Protein AF-A0A0F9FTP3-F1 (afdb_monomer)

Foldseek 3Di:
DDDPPPPDPDDDDDDADPVNLVVLWQEAQPDCFAADPPPRHGDDSHPQHCLTLNDCAAQADRVRPTHDPVQAQDQDPPRRHHRHHNVSSVRGDHHHDDPDDADDCCQLVPVVRVVCVLLVHDSVRVVCCRVVNDDDDLDDDVVVVVVVVVVVVVVLVVVLVVVVVVLVVVLVVLVVVLVVVLVVLVVVLVVVVVVLVVVLVVVLVVLVVLLVVLVVVCVVDQDFFACDFSASDPVGTQDDGRDHRDPCSNVVSVVVNVVVNVVSVVVSVVVNVVSVVVSVVVSVVSVVVSVVVVVVSVVVSVVVVCVSVVVVVVVVCVVVPPCCVVSVVSSVVVVVVVCVVCVVVVVVVVVVVVVVVVVVVVVVVVVVVVVVVVVVVVVVVVVVVVVVVVVPD

pLDDT: mean 74.35, std 19.45, range [32.56, 97.81]

Structure (mmCIF, N/CA/C/O backbone):
data_AF-A0A0F9FTP3-F1
#
_entry.id   AF-A0A0F9FTP3-F1
#
loop_
_atom_site.group_PDB
_atom_site.id
_atom_site.type_symbol
_atom_site.label_atom_id
_atom_site.label_alt_id
_atom_site.label_comp_id
_atom_site.label_asym_id
_atom_site.label_entity_id
_atom_site.label_seq_id
_atom_site.pdbx_PDB_ins_code
_atom_site.Cartn_x
_atom_site.Cartn_y
_atom_site.Cartn_z
_atom_site.occupancy
_atom_site.B_iso_or_equiv
_atom_site.auth_seq_id
_atom_site.auth_comp_id
_atom_site.auth_asym_id
_atom_site.auth_atom_id
_atom_site.pdbx_PDB_model_num
ATOM 1 N N . MET A 1 1 ? 29.660 21.080 -50.682 1.00 41.81 1 MET A N 1
ATOM 2 C CA . MET A 1 1 ? 28.318 20.700 -50.195 1.00 41.81 1 MET A CA 1
ATOM 3 C C . MET A 1 1 ? 27.854 21.848 -49.333 1.00 41.81 1 MET A C 1
ATOM 5 O O . MET A 1 1 ? 28.519 22.136 -48.346 1.00 41.81 1 MET A O 1
ATOM 9 N N . ALA A 1 2 ? 26.862 22.581 -49.828 1.00 46.34 2 ALA A N 1
ATOM 10 C CA . ALA A 1 2 ? 26.342 23.793 -49.216 1.00 46.34 2 ALA A CA 1
ATOM 11 C C . ALA A 1 2 ? 25.858 23.517 -47.785 1.00 46.34 2 ALA A C 1
ATOM 13 O O . ALA A 1 2 ? 25.337 22.437 -47.512 1.00 46.34 2 ALA A O 1
ATOM 14 N N . LEU A 1 3 ? 26.079 24.485 -46.894 1.00 54.44 3 LEU A N 1
ATOM 15 C CA . LEU A 1 3 ? 25.440 24.534 -45.584 1.00 54.44 3 LEU A CA 1
ATOM 16 C C . LEU A 1 3 ? 23.924 24.514 -45.794 1.00 54.44 3 LEU A C 1
ATOM 18 O O . LEU A 1 3 ? 23.404 25.332 -46.551 1.00 54.44 3 LEU A O 1
ATOM 22 N N . GLU A 1 4 ? 23.242 23.569 -45.152 1.00 62.62 4 GLU A N 1
ATOM 23 C CA . GLU A 1 4 ? 21.785 23.562 -45.067 1.00 62.62 4 GLU A CA 1
ATOM 24 C C . GLU A 1 4 ? 21.340 24.877 -44.418 1.00 62.62 4 GLU A C 1
ATOM 26 O O . GLU A 1 4 ? 21.648 25.158 -43.258 1.00 62.62 4 GLU A O 1
ATOM 31 N N . VAL A 1 5 ? 20.664 25.719 -45.200 1.00 59.66 5 VAL A N 1
ATOM 32 C CA . VAL A 1 5 ? 19.910 26.854 -44.675 1.00 59.66 5 VAL A CA 1
ATOM 33 C C . VAL A 1 5 ? 18.735 26.245 -43.916 1.00 59.66 5 VAL A C 1
ATOM 35 O O . VAL A 1 5 ? 17.861 25.608 -44.498 1.00 59.66 5 VAL A O 1
ATOM 38 N N . ASN A 1 6 ? 18.801 26.348 -42.594 1.00 66.31 6 ASN A N 1
ATOM 39 C CA . ASN A 1 6 ? 17.838 25.806 -41.644 1.00 66.31 6 ASN A CA 1
ATOM 40 C C . ASN A 1 6 ? 16.490 26.549 -41.725 1.00 66.31 6 ASN A C 1
ATOM 42 O O . ASN A 1 6 ? 16.192 27.374 -40.864 1.00 66.31 6 ASN A O 1
ATOM 46 N N . ASP A 1 7 ? 15.654 26.228 -42.712 1.00 78.69 7 ASP A N 1
ATOM 47 C CA . ASP A 1 7 ? 14.245 26.648 -42.735 1.00 78.69 7 ASP A CA 1
ATOM 48 C C . ASP A 1 7 ? 13.394 25.691 -41.879 1.00 78.6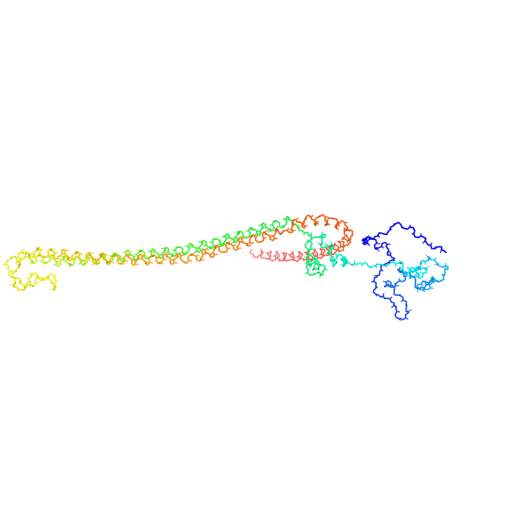9 7 ASP A C 1
ATOM 50 O O . ASP A 1 7 ? 12.581 24.913 -42.381 1.00 78.69 7 ASP A O 1
ATOM 54 N N . PHE A 1 8 ? 13.598 25.697 -40.556 1.00 83.81 8 PHE A N 1
ATOM 55 C CA . PHE A 1 8 ? 12.682 25.031 -39.624 1.00 83.81 8 PHE A CA 1
ATOM 56 C C . PHE A 1 8 ? 11.737 26.053 -38.981 1.00 83.81 8 PHE A C 1
ATOM 58 O O . PHE A 1 8 ? 12.171 27.059 -38.429 1.00 83.81 8 PHE A O 1
ATOM 65 N N . ASN A 1 9 ? 10.430 25.772 -39.004 1.00 90.38 9 ASN A N 1
ATOM 66 C CA . ASN A 1 9 ? 9.421 26.673 -38.430 1.00 90.38 9 ASN A CA 1
ATOM 67 C C . ASN A 1 9 ? 9.337 26.583 -36.897 1.00 90.38 9 ASN A C 1
ATOM 69 O O . ASN A 1 9 ? 8.986 27.559 -36.240 1.00 90.38 9 ASN A O 1
ATOM 73 N N . ALA A 1 10 ? 9.609 25.410 -36.315 1.00 92.56 10 ALA A N 1
ATOM 74 C CA . ALA A 1 10 ? 9.535 25.185 -34.873 1.00 92.56 10 ALA A CA 1
ATOM 75 C C . ALA A 1 10 ? 10.318 23.935 -34.445 1.00 92.56 10 ALA A C 1
ATOM 77 O O . ALA A 1 10 ? 10.483 22.992 -35.220 1.00 92.56 10 ALA A O 1
ATOM 78 N N . LEU A 1 11 ? 10.728 23.906 -33.175 1.00 92.44 11 LEU A N 1
ATOM 79 C CA . LEU A 1 11 ? 11.309 22.740 -32.512 1.00 92.44 11 LEU A CA 1
ATOM 80 C C . LEU A 1 11 ? 10.316 22.200 -31.476 1.00 92.44 11 LEU A C 1
ATOM 82 O O . LEU A 1 11 ? 9.831 22.948 -30.628 1.00 92.44 11 LEU A O 1
ATOM 86 N N . ARG A 1 12 ? 10.025 20.896 -31.523 1.00 94.81 12 ARG A N 1
ATOM 87 C CA . ARG A 1 12 ? 9.123 20.223 -30.577 1.00 94.81 12 ARG A CA 1
ATOM 88 C C . ARG A 1 12 ? 9.904 19.283 -29.669 1.00 94.81 12 ARG A C 1
ATOM 90 O O . ARG A 1 12 ? 10.691 18.476 -30.151 1.00 94.81 12 ARG A O 1
ATOM 97 N N . ILE A 1 13 ? 9.610 19.338 -28.373 1.00 95.62 13 ILE A N 1
ATOM 98 C CA . ILE A 1 13 ? 10.120 18.400 -27.368 1.00 95.62 13 ILE A CA 1
ATOM 99 C C . ILE A 1 13 ? 8.930 17.615 -26.814 1.00 95.62 13 ILE A C 1
ATOM 101 O O . ILE A 1 13 ? 7.909 18.201 -26.457 1.00 95.62 13 ILE A O 1
ATOM 105 N N . SER A 1 14 ? 9.051 16.292 -26.761 1.00 95.19 14 SER A N 1
ATOM 106 C CA . SER A 1 14 ? 8.025 15.392 -26.228 1.00 95.19 14 SER A CA 1
ATOM 107 C C . SER A 1 14 ? 8.665 14.220 -25.491 1.00 95.19 14 SER A C 1
ATOM 109 O O . SER A 1 14 ? 9.860 13.958 -25.634 1.00 95.19 14 SER A O 1
ATOM 111 N N . THR A 1 15 ? 7.869 13.494 -24.709 1.00 94.81 15 THR A N 1
ATOM 112 C CA . THR A 1 15 ? 8.287 12.207 -24.148 1.00 94.81 15 THR A CA 1
ATOM 113 C C . THR A 1 15 ? 8.509 11.193 -25.269 1.00 94.81 15 THR A C 1
ATOM 115 O O . THR A 1 15 ? 7.788 11.190 -26.268 1.00 94.81 15 THR A O 1
ATOM 118 N N . ALA A 1 16 ? 9.529 10.350 -25.113 1.00 95.88 16 ALA A N 1
ATOM 119 C CA . ALA A 1 16 ? 9.808 9.255 -26.031 1.00 95.88 16 ALA A CA 1
ATOM 120 C C . ALA A 1 16 ? 9.144 7.976 -25.512 1.00 95.88 16 ALA A C 1
ATOM 122 O O . ALA A 1 16 ? 9.364 7.582 -24.365 1.00 95.88 16 ALA A O 1
ATOM 123 N N . SER A 1 17 ? 8.339 7.329 -26.351 1.00 96.00 17 SER A N 1
ATOM 124 C CA . SER A 1 17 ? 7.830 5.984 -26.067 1.00 96.00 17 SER A CA 1
ATOM 125 C C . SER A 1 17 ? 8.950 4.936 -26.190 1.00 96.00 17 SER A C 1
ATOM 127 O O . SER A 1 17 ? 9.915 5.156 -26.930 1.00 96.00 17 SER A O 1
ATOM 129 N N . PRO A 1 18 ? 8.835 3.771 -25.523 1.00 95.75 18 PRO A N 1
ATOM 130 C CA . PRO A 1 18 ? 9.806 2.685 -25.683 1.00 95.75 18 PRO A CA 1
ATOM 131 C C . PRO A 1 18 ? 9.997 2.263 -27.150 1.00 95.75 18 PRO A C 1
ATOM 133 O O . PRO A 1 18 ? 11.116 2.009 -27.588 1.00 95.75 18 PRO A O 1
ATOM 136 N N . GLU A 1 19 ? 8.921 2.264 -27.941 1.00 95.62 19 GLU A N 1
ATOM 137 C CA . GLU A 1 19 ? 8.960 1.956 -29.375 1.00 95.62 19 GLU A CA 1
ATOM 138 C C . GLU A 1 19 ? 9.757 2.994 -30.175 1.00 95.62 19 GLU A C 1
ATOM 140 O O . GLU A 1 19 ? 10.565 2.631 -31.031 1.00 95.62 19 GLU A O 1
ATOM 145 N N . GLN A 1 20 ? 9.602 4.285 -29.858 1.00 95.56 20 GLN A N 1
ATOM 146 C CA . GLN A 1 20 ? 10.401 5.347 -30.473 1.00 95.56 20 GLN A CA 1
ATOM 147 C C . GLN A 1 20 ? 11.889 5.206 -30.143 1.00 95.56 20 GLN A C 1
ATOM 149 O O . GLN A 1 20 ? 12.714 5.332 -31.047 1.00 95.56 20 GLN A O 1
ATOM 154 N N . VAL A 1 21 ? 12.240 4.881 -28.894 1.00 96.56 21 VAL A N 1
ATOM 155 C CA . VAL A 1 21 ? 13.642 4.642 -28.501 1.00 96.56 21 VAL A CA 1
ATOM 156 C C . VAL A 1 21 ? 14.245 3.491 -29.311 1.00 96.56 21 VAL A C 1
ATOM 158 O O . VAL A 1 21 ? 15.369 3.609 -29.802 1.00 96.56 21 VAL A O 1
ATOM 161 N N . ARG A 1 22 ? 13.489 2.407 -29.529 1.00 95.50 22 ARG A N 1
ATOM 162 C CA . ARG A 1 22 ? 13.926 1.299 -30.394 1.00 95.50 22 ARG A CA 1
ATOM 163 C C . ARG A 1 22 ? 14.072 1.725 -31.857 1.00 95.50 22 ARG A C 1
ATOM 165 O O . ARG A 1 22 ? 15.040 1.326 -32.492 1.00 95.50 22 ARG A O 1
ATOM 172 N N . SER A 1 23 ? 13.176 2.572 -32.374 1.00 96.94 23 SER A N 1
ATOM 173 C CA . SER A 1 23 ? 13.231 3.072 -33.762 1.00 96.94 23 SER A CA 1
ATOM 174 C C . SER A 1 23 ? 14.486 3.896 -34.066 1.00 96.94 23 SER A C 1
ATOM 176 O O . SER A 1 23 ? 14.979 3.903 -35.191 1.00 96.94 23 SER A O 1
ATOM 178 N N . TRP A 1 24 ? 15.026 4.575 -33.055 1.00 96.06 24 TRP A N 1
ATOM 179 C CA . TRP A 1 24 ? 16.254 5.358 -33.163 1.00 96.06 24 TRP A CA 1
ATOM 180 C C . TRP A 1 24 ? 17.515 4.507 -33.051 1.00 96.06 24 TRP A C 1
ATOM 182 O O . TRP A 1 24 ? 18.611 4.957 -33.400 1.00 96.06 24 TRP A O 1
ATOM 192 N N . SER A 1 25 ? 17.373 3.301 -32.509 1.00 97.00 25 SER A N 1
ATOM 193 C CA . SER A 1 25 ? 18.498 2.467 -32.159 1.00 97.00 25 SER A CA 1
ATOM 194 C C . SER A 1 25 ? 19.007 1.647 -33.336 1.00 97.00 25 SER A C 1
ATOM 196 O O . SER A 1 25 ? 18.247 1.053 -34.093 1.00 97.00 25 SER A O 1
ATOM 198 N N . TYR A 1 26 ? 20.328 1.548 -33.429 1.00 96.19 26 TYR A N 1
ATOM 199 C CA . TYR A 1 26 ? 21.024 0.696 -34.392 1.00 96.19 26 TYR A CA 1
ATOM 200 C C . TYR A 1 26 ? 21.387 -0.681 -33.813 1.00 96.19 26 TYR A C 1
ATOM 202 O O . TYR A 1 26 ? 21.967 -1.519 -34.505 1.00 96.19 26 TYR A O 1
ATOM 210 N N . GLY A 1 27 ? 21.070 -0.927 -32.539 1.00 96.00 27 GLY A N 1
ATOM 211 C CA . GLY A 1 27 ? 21.334 -2.195 -31.870 1.00 96.00 27 GLY A CA 1
ATOM 212 C C . GLY A 1 27 ? 21.312 -2.094 -30.348 1.00 96.00 27 GLY A C 1
ATOM 213 O O . GLY A 1 27 ? 21.440 -1.012 -29.768 1.00 96.00 27 GLY A O 1
ATOM 214 N N . GLU A 1 28 ? 21.143 -3.250 -29.718 1.00 97.12 28 GLU A N 1
ATOM 215 C CA . GLU A 1 28 ? 21.128 -3.405 -28.267 1.00 97.12 28 GLU A CA 1
ATOM 216 C C . GLU A 1 28 ? 22.551 -3.573 -27.717 1.00 97.12 28 GLU A C 1
ATOM 218 O O . GLU A 1 28 ? 23.338 -4.374 -28.231 1.00 97.12 28 GLU A O 1
ATOM 223 N N . VAL A 1 29 ? 22.874 -2.839 -26.651 1.00 97.81 29 VAL A N 1
ATOM 224 C CA . VAL A 1 29 ? 24.106 -3.030 -25.879 1.00 97.81 29 VAL A CA 1
ATOM 225 C C . VAL A 1 29 ? 23.829 -4.034 -24.765 1.00 97.81 29 VAL A C 1
ATOM 227 O O . VAL A 1 29 ? 23.207 -3.705 -23.760 1.00 97.81 29 VAL A O 1
ATOM 230 N N . THR A 1 30 ? 24.303 -5.263 -24.945 1.00 96.38 30 THR A N 1
ATOM 231 C CA . THR A 1 30 ? 24.066 -6.373 -24.002 1.00 96.38 30 THR A CA 1
ATOM 232 C C . THR A 1 30 ? 25.197 -6.543 -22.994 1.00 96.38 30 THR A C 1
ATOM 234 O O . THR A 1 30 ? 25.028 -7.164 -21.946 1.00 96.38 30 THR A O 1
ATOM 237 N N . LYS A 1 31 ? 26.370 -6.006 -23.324 1.00 96.25 31 LYS A N 1
ATOM 238 C CA . LYS A 1 31 ? 27.635 -6.294 -22.665 1.00 96.25 31 LYS A CA 1
ATOM 239 C C . LYS A 1 31 ? 28.211 -5.031 -22.011 1.00 96.25 31 LYS A C 1
ATOM 241 O O . LYS A 1 31 ? 28.246 -3.984 -22.660 1.00 96.25 31 LYS A O 1
ATOM 246 N N . PRO A 1 32 ? 28.655 -5.077 -20.740 1.00 96.69 32 PRO A N 1
ATOM 247 C CA . PRO A 1 32 ? 29.238 -3.913 -20.066 1.00 96.69 32 PRO A CA 1
ATOM 248 C C . PRO A 1 32 ? 30.662 -3.585 -20.542 1.00 96.69 32 PRO A C 1
ATOM 250 O O . PRO A 1 32 ? 31.235 -2.571 -20.143 1.00 96.69 32 PRO A O 1
ATOM 253 N N . GLU A 1 33 ? 31.265 -4.446 -21.360 1.00 95.94 33 GLU A N 1
ATOM 254 C CA . GLU A 1 33 ? 32.622 -4.286 -21.852 1.00 95.94 33 GLU A CA 1
ATOM 255 C C . GLU A 1 33 ? 32.764 -3.037 -22.736 1.00 95.94 33 GLU A C 1
ATOM 257 O O . GLU A 1 33 ? 31.881 -2.660 -23.512 1.00 95.94 33 GLU A O 1
ATOM 262 N N . THR A 1 34 ? 33.918 -2.382 -22.623 1.00 96.06 34 THR A N 1
ATOM 263 C CA . THR A 1 34 ? 34.226 -1.145 -23.346 1.00 96.06 34 THR A CA 1
ATOM 264 C C . THR A 1 34 ? 35.193 -1.419 -24.496 1.00 96.06 34 THR A C 1
ATOM 266 O O . THR A 1 34 ? 34.783 -1.665 -25.632 1.00 96.06 34 THR A O 1
ATOM 269 N N . ILE A 1 35 ? 36.489 -1.381 -24.205 1.00 96.19 35 ILE A N 1
ATOM 270 C CA . ILE A 1 35 ? 37.579 -1.607 -25.146 1.00 96.19 35 ILE A CA 1
ATOM 271 C C . ILE A 1 35 ? 38.519 -2.664 -24.583 1.00 96.19 35 ILE A C 1
ATOM 273 O O . ILE A 1 35 ? 38.758 -2.744 -23.378 1.00 96.19 35 ILE A O 1
ATOM 277 N N . ASN A 1 36 ? 39.090 -3.465 -25.469 1.00 95.69 36 ASN A N 1
ATOM 278 C CA . ASN A 1 36 ? 40.092 -4.436 -25.087 1.00 95.69 36 ASN A CA 1
ATOM 279 C C . ASN A 1 36 ? 41.413 -3.731 -24.751 1.00 95.69 36 ASN A C 1
ATOM 281 O O . ASN A 1 36 ? 41.961 -3.008 -25.584 1.00 95.69 36 ASN A O 1
ATOM 285 N N . TYR A 1 37 ? 41.975 -3.990 -23.573 1.00 95.25 37 TYR A N 1
ATOM 286 C CA . TYR A 1 37 ? 43.206 -3.333 -23.126 1.00 95.25 37 TYR A CA 1
ATOM 287 C C . TYR A 1 37 ? 44.448 -3.672 -23.971 1.00 95.25 37 TYR A C 1
ATOM 289 O O . TYR A 1 37 ? 45.367 -2.863 -24.044 1.00 95.25 37 TYR A O 1
ATOM 297 N N . ARG A 1 38 ? 44.496 -4.847 -24.621 1.00 95.50 38 ARG A N 1
ATOM 298 C CA . ARG A 1 38 ? 45.639 -5.252 -25.461 1.00 95.50 38 ARG A CA 1
ATOM 299 C C . ARG A 1 38 ? 45.532 -4.700 -26.873 1.00 95.50 38 ARG A C 1
ATOM 301 O O . ARG A 1 38 ? 46.509 -4.215 -27.425 1.00 95.50 38 ARG A O 1
ATOM 308 N N . THR A 1 39 ? 44.355 -4.834 -27.482 1.00 92.31 39 THR A N 1
ATOM 309 C CA . THR A 1 39 ? 44.168 -4.495 -28.903 1.00 92.31 39 THR A CA 1
ATOM 310 C C . THR A 1 39 ? 43.687 -3.065 -29.122 1.00 92.31 39 THR A C 1
ATOM 312 O O . THR A 1 39 ? 43.694 -2.601 -30.261 1.00 92.31 39 THR A O 1
ATOM 315 N N . LEU A 1 40 ? 43.248 -2.381 -28.057 1.00 93.88 40 LEU A N 1
ATOM 316 C CA . LEU A 1 40 ? 42.594 -1.069 -28.086 1.00 93.88 40 LEU A CA 1
ATOM 317 C C . LEU A 1 40 ? 41.359 -1.027 -29.002 1.00 93.88 40 LEU A C 1
ATOM 319 O O . LEU A 1 40 ? 40.893 0.045 -29.387 1.00 93.88 40 LEU A O 1
ATOM 323 N N . LYS A 1 41 ? 40.822 -2.197 -29.368 1.00 94.00 41 LYS A N 1
ATOM 324 C CA . LYS A 1 41 ? 39.617 -2.316 -30.182 1.00 94.00 41 LYS A CA 1
ATOM 325 C C . LYS A 1 41 ? 38.377 -2.405 -29.290 1.00 94.00 41 LYS A C 1
ATOM 327 O O . LYS A 1 41 ? 38.446 -3.049 -28.241 1.00 94.00 41 LYS A O 1
ATOM 332 N N . PRO A 1 42 ? 37.240 -1.821 -29.709 1.00 96.00 42 PRO A N 1
ATOM 333 C CA . PRO A 1 42 ? 35.970 -2.002 -29.018 1.00 96.00 42 PRO A CA 1
ATOM 334 C C . PRO A 1 42 ? 35.573 -3.473 -28.927 1.00 96.00 42 PRO A C 1
ATOM 336 O O . PRO A 1 42 ? 35.751 -4.231 -29.884 1.00 96.00 42 PRO A O 1
ATOM 339 N N . GLU A 1 43 ? 35.011 -3.866 -27.791 1.00 94.94 43 GLU A N 1
ATOM 340 C CA . GLU A 1 43 ? 34.437 -5.200 -27.642 1.00 94.94 43 GLU A CA 1
ATOM 341 C C . GLU A 1 43 ? 33.095 -5.303 -28.386 1.00 94.94 43 GLU A C 1
ATOM 343 O O . GLU A 1 43 ? 32.366 -4.320 -28.578 1.00 94.94 43 GLU A O 1
ATOM 348 N N . LYS A 1 44 ? 32.780 -6.508 -28.874 1.00 93.31 44 LYS A N 1
ATOM 349 C CA . LYS A 1 44 ? 31.534 -6.757 -29.611 1.00 93.31 44 LYS A CA 1
ATOM 350 C C . LYS A 1 44 ? 30.344 -6.733 -28.648 1.00 93.31 44 LYS A C 1
ATOM 352 O O . LYS A 1 44 ? 30.426 -7.311 -27.571 1.00 93.31 44 LYS A O 1
ATOM 357 N N . ASP A 1 45 ? 29.253 -6.093 -29.069 1.00 94.50 45 ASP A N 1
ATOM 358 C CA . ASP A 1 45 ? 28.001 -5.901 -28.318 1.00 94.50 45 ASP A CA 1
ATOM 359 C C . ASP A 1 45 ? 28.153 -5.065 -27.023 1.00 94.50 45 ASP A C 1
ATOM 361 O O . ASP A 1 45 ? 27.204 -4.930 -26.252 1.00 94.50 45 ASP A O 1
ATOM 365 N N . GLY A 1 46 ? 29.336 -4.470 -26.817 1.00 95.62 46 GLY A N 1
ATOM 366 C CA . GLY A 1 46 ? 29.647 -3.563 -25.714 1.00 95.62 46 GLY A CA 1
ATOM 367 C C . GLY A 1 46 ? 29.327 -2.091 -25.994 1.00 95.62 46 GLY A C 1
ATOM 368 O O . GLY A 1 46 ? 28.862 -1.723 -27.078 1.00 95.62 46 GLY A O 1
ATOM 369 N N . LEU A 1 47 ? 29.660 -1.218 -25.039 1.00 96.50 47 LEU A N 1
ATOM 370 C CA . LEU A 1 47 ? 29.323 0.218 -25.065 1.00 96.50 47 LEU A CA 1
ATOM 371 C C . LEU A 1 47 ? 29.888 0.986 -26.269 1.00 96.50 47 LEU A C 1
ATOM 373 O O . LEU A 1 47 ? 29.353 2.022 -26.650 1.00 96.50 47 LEU A O 1
ATOM 377 N N . PHE A 1 48 ? 30.967 0.493 -26.880 1.00 96.81 48 PHE A N 1
ATOM 378 C CA . PHE A 1 48 ? 31.610 1.135 -28.030 1.00 96.81 48 PHE A CA 1
ATOM 379 C C . PHE A 1 48 ? 31.522 0.311 -29.321 1.00 96.81 48 PHE A C 1
ATOM 381 O O . PHE A 1 48 ? 32.214 0.644 -30.292 1.00 96.81 48 PHE A O 1
ATOM 388 N N . CYS A 1 49 ? 30.679 -0.729 -29.351 1.00 96.69 49 CYS A N 1
ATOM 389 C CA . CYS A 1 49 ? 30.598 -1.693 -30.444 1.00 96.69 49 CYS A CA 1
ATOM 390 C C . CYS A 1 49 ? 30.438 -1.024 -31.820 1.00 96.69 49 CYS A C 1
ATOM 392 O O . CYS A 1 49 ? 29.500 -0.265 -32.071 1.00 96.69 49 CYS A O 1
ATOM 394 N N . GLU A 1 50 ? 31.335 -1.352 -32.751 1.00 96.38 50 GLU A N 1
ATOM 395 C CA . GLU A 1 50 ? 31.321 -0.780 -34.102 1.00 96.38 50 GLU A CA 1
ATOM 396 C C . GLU A 1 50 ? 30.128 -1.234 -34.950 1.00 96.38 50 GLU A C 1
ATOM 398 O O . GLU A 1 50 ? 29.743 -0.538 -35.886 1.00 96.38 50 GLU A O 1
ATOM 403 N N . LYS A 1 51 ? 29.526 -2.384 -34.625 1.00 95.75 51 LYS A N 1
ATOM 404 C CA . LYS A 1 51 ? 28.321 -2.877 -35.304 1.00 95.75 51 LYS A CA 1
ATOM 405 C C . LYS A 1 51 ? 27.126 -1.951 -35.050 1.00 95.75 51 LYS A C 1
ATOM 407 O O . LYS A 1 51 ? 26.347 -1.715 -35.962 1.00 95.75 51 LYS A O 1
ATOM 412 N N . ILE A 1 52 ? 27.014 -1.427 -33.827 1.00 96.44 52 ILE A N 1
ATOM 413 C CA . ILE A 1 52 ? 25.902 -0.578 -33.384 1.00 96.44 52 ILE A CA 1
ATOM 414 C C . ILE A 1 52 ? 26.182 0.876 -33.774 1.00 96.44 52 ILE A C 1
ATOM 416 O O . ILE A 1 52 ? 25.448 1.488 -34.544 1.00 96.44 52 ILE A O 1
ATOM 420 N N . PHE A 1 53 ? 27.298 1.425 -33.293 1.00 97.38 53 PHE A N 1
ATOM 421 C CA . PHE A 1 53 ? 27.581 2.855 -33.419 1.00 97.38 53 PHE A CA 1
ATOM 422 C C . PHE A 1 53 ? 28.278 3.231 -34.734 1.00 97.38 53 PHE A C 1
ATOM 424 O O . PHE A 1 53 ? 28.318 4.404 -35.094 1.00 97.38 53 PHE A O 1
ATOM 431 N N . GLY A 1 54 ? 28.816 2.263 -35.480 1.00 95.50 54 GLY A N 1
ATOM 432 C CA . GLY A 1 54 ? 29.597 2.491 -36.700 1.00 95.50 54 GLY A CA 1
ATOM 433 C C . GLY A 1 54 ? 31.115 2.384 -36.486 1.00 95.50 54 GLY A C 1
ATOM 434 O O . GLY A 1 54 ? 31.587 2.230 -35.356 1.00 95.50 54 GLY A O 1
ATOM 435 N N . PRO A 1 55 ? 31.914 2.444 -37.561 1.00 96.62 55 PRO A N 1
ATOM 436 C CA . PRO A 1 55 ? 33.338 2.106 -37.528 1.00 96.62 55 PRO A CA 1
ATOM 437 C C . PRO A 1 55 ? 34.186 3.158 -36.794 1.00 96.62 55 PRO A C 1
ATOM 439 O O . PRO A 1 55 ? 33.903 4.354 -36.866 1.00 96.62 55 PRO A O 1
ATOM 442 N N . THR A 1 56 ? 35.252 2.731 -36.102 1.00 95.50 56 THR A N 1
ATOM 443 C CA . THR A 1 56 ? 36.189 3.654 -35.424 1.00 95.50 56 THR A CA 1
ATOM 444 C C . THR A 1 56 ? 37.063 4.408 -36.427 1.00 95.50 56 THR A C 1
ATOM 446 O O . THR A 1 56 ? 37.404 5.570 -36.211 1.00 95.50 56 THR A O 1
ATOM 449 N N . LYS A 1 57 ? 37.410 3.765 -37.545 1.00 94.19 57 LYS A N 1
ATOM 450 C CA . LYS A 1 57 ? 38.229 4.337 -38.619 1.00 94.19 57 LYS A CA 1
ATOM 451 C C . LYS A 1 57 ? 37.405 4.504 -39.889 1.00 94.19 57 LYS A C 1
ATOM 453 O O . LYS A 1 57 ? 36.579 3.652 -40.214 1.00 94.19 57 LYS A O 1
ATOM 458 N N . ASP A 1 58 ? 37.678 5.571 -40.631 1.00 95.44 58 ASP A N 1
ATOM 459 C CA . ASP A 1 58 ? 36.959 5.865 -41.865 1.00 95.44 58 ASP A CA 1
ATOM 460 C C . ASP A 1 58 ? 37.102 4.727 -42.880 1.00 95.44 58 ASP A C 1
ATOM 462 O O . ASP A 1 58 ? 38.204 4.349 -43.282 1.00 95.44 58 ASP A O 1
ATOM 466 N N . PHE A 1 59 ? 35.961 4.205 -43.329 1.00 94.62 59 PHE A N 1
ATOM 467 C CA . PHE A 1 59 ? 35.876 3.155 -44.340 1.00 94.62 59 PHE A CA 1
ATOM 468 C C . PHE A 1 59 ? 36.687 1.882 -44.013 1.00 94.62 59 PHE A C 1
ATOM 470 O O . PHE A 1 59 ? 37.196 1.214 -44.920 1.00 94.62 59 PHE A O 1
ATOM 477 N N . GLU A 1 60 ? 36.799 1.516 -42.734 1.00 94.81 60 GLU A N 1
ATOM 478 C CA . GLU A 1 60 ? 37.409 0.261 -42.282 1.00 94.81 60 GLU A CA 1
ATOM 479 C C . GLU A 1 60 ? 36.460 -0.484 -41.333 1.00 94.81 60 GLU A C 1
ATOM 481 O O . GLU A 1 60 ? 35.970 0.072 -40.356 1.00 94.81 60 GLU A O 1
ATOM 486 N N . CYS A 1 61 ? 36.195 -1.761 -41.623 1.00 94.62 61 CYS A N 1
ATOM 487 C CA . CYS A 1 61 ? 35.411 -2.623 -40.732 1.00 94.62 61 CYS A CA 1
ATOM 488 C C . CYS A 1 61 ? 36.279 -3.238 -39.615 1.00 94.62 61 CYS A C 1
ATOM 490 O O . CYS A 1 61 ? 37.479 -3.452 -39.803 1.00 94.62 61 CYS A O 1
ATOM 492 N N . TYR A 1 62 ? 35.658 -3.648 -38.504 1.00 94.81 62 TYR A N 1
ATOM 493 C CA . TYR A 1 62 ? 36.325 -4.209 -37.316 1.00 94.81 62 TYR A CA 1
ATOM 494 C C . TYR A 1 62 ? 37.385 -5.292 -37.594 1.00 94.81 62 TYR A C 1
ATOM 496 O O . TYR A 1 62 ? 38.505 -5.267 -37.065 1.00 94.81 62 TYR A O 1
ATOM 504 N N . CYS A 1 63 ? 37.026 -6.270 -38.436 1.00 93.94 63 CYS A N 1
ATOM 505 C CA . CYS A 1 63 ? 37.877 -7.418 -38.763 1.00 93.94 63 CYS A CA 1
ATOM 506 C C . CYS A 1 63 ? 38.935 -7.120 -39.836 1.00 93.94 63 CYS A C 1
ATOM 508 O O . CYS A 1 63 ? 39.791 -7.962 -40.092 1.00 93.94 63 CYS A O 1
ATOM 510 N N . GLY A 1 64 ? 38.869 -5.954 -40.485 1.00 91.75 64 GLY A N 1
ATOM 511 C CA . GLY A 1 64 ? 39.782 -5.552 -41.549 1.00 91.75 64 GLY A CA 1
ATOM 512 C C . GLY A 1 64 ? 39.550 -6.207 -42.918 1.00 91.75 64 GLY A C 1
ATOM 513 O O . GLY A 1 64 ? 40.353 -5.956 -43.812 1.00 91.75 64 GLY A O 1
ATOM 514 N N . LYS A 1 65 ? 38.479 -7.001 -43.110 1.00 94.62 65 LYS A N 1
ATOM 515 C CA . LYS A 1 65 ? 38.107 -7.607 -44.413 1.00 94.62 65 LYS A CA 1
ATOM 516 C C . LYS A 1 65 ? 37.869 -6.536 -45.484 1.00 94.62 65 LYS A C 1
ATOM 518 O O . LYS A 1 65 ? 38.427 -6.607 -46.574 1.00 94.62 65 LYS A O 1
ATOM 523 N N . TYR A 1 66 ? 37.056 -5.535 -45.155 1.00 95.25 66 TYR A N 1
ATOM 524 C CA . TYR A 1 66 ? 36.756 -4.397 -46.019 1.00 95.25 66 TYR A CA 1
ATOM 525 C C . TYR A 1 66 ? 37.480 -3.149 -45.512 1.00 95.25 66 TYR A C 1
ATOM 527 O O . TYR A 1 66 ? 37.342 -2.776 -44.342 1.00 95.25 66 TYR A O 1
ATOM 535 N N . LYS A 1 67 ? 38.263 -2.535 -46.405 1.00 92.62 67 LYS A N 1
ATOM 536 C CA . LYS A 1 67 ? 39.041 -1.312 -46.177 1.00 92.62 67 LYS A CA 1
ATOM 537 C C . LYS A 1 67 ? 38.972 -0.407 -47.404 1.00 92.62 67 LYS A C 1
ATOM 539 O O . LYS A 1 67 ? 38.964 -0.918 -48.527 1.00 92.62 67 LYS A O 1
ATOM 544 N N . ARG A 1 68 ? 39.078 0.907 -47.183 1.00 91.44 68 ARG A N 1
ATOM 545 C CA . ARG A 1 68 ? 39.056 1.982 -48.196 1.00 91.44 68 ARG A CA 1
ATOM 546 C C . ARG A 1 68 ? 37.647 2.297 -48.709 1.00 91.44 68 ARG A C 1
ATOM 548 O O . ARG A 1 68 ? 36.723 1.494 -48.628 1.00 91.44 68 ARG A O 1
ATOM 555 N N . VAL A 1 69 ? 37.527 3.475 -49.320 1.00 94.12 69 VAL A N 1
ATOM 556 C CA . VAL A 1 69 ? 36.265 4.088 -49.776 1.00 94.12 69 VAL A CA 1
ATOM 557 C C . VAL A 1 69 ? 35.484 3.229 -50.782 1.00 94.12 69 VAL A C 1
ATOM 559 O O . VAL A 1 69 ? 34.267 3.352 -50.867 1.00 94.12 69 VAL A O 1
ATOM 562 N N . ARG A 1 70 ? 36.147 2.318 -51.509 1.00 94.38 70 ARG A N 1
ATOM 563 C CA . ARG A 1 70 ? 35.509 1.463 -52.530 1.00 94.38 70 ARG A CA 1
ATOM 564 C C . ARG A 1 70 ? 34.379 0.574 -51.997 1.00 94.38 70 ARG A C 1
ATOM 566 O O . ARG A 1 70 ? 33.512 0.191 -52.766 1.00 94.38 70 ARG A O 1
ATOM 573 N N . TYR A 1 71 ? 34.396 0.248 -50.704 1.00 93.06 71 TYR A N 1
ATOM 574 C CA . TYR A 1 71 ? 33.377 -0.587 -50.058 1.00 93.06 71 TYR A CA 1
ATOM 575 C C . TYR A 1 71 ? 32.348 0.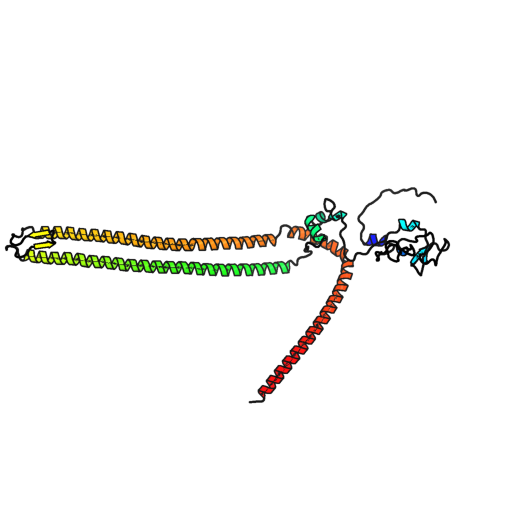226 -49.263 1.00 93.06 71 TYR A C 1
ATOM 577 O O . TYR A 1 71 ? 31.683 -0.320 -48.386 1.00 93.06 71 TYR A O 1
ATOM 585 N N . LYS A 1 72 ? 32.243 1.537 -49.514 1.00 92.81 72 LYS A N 1
ATOM 586 C CA . LYS A 1 72 ? 31.307 2.420 -48.812 1.00 92.81 72 LYS A CA 1
ATOM 587 C C . LYS A 1 72 ? 29.877 1.863 -48.863 1.00 92.81 72 LYS A C 1
ATOM 589 O O . LYS A 1 72 ? 29.373 1.570 -49.940 1.00 92.81 72 LYS A O 1
ATOM 594 N N . GLY A 1 73 ? 29.231 1.775 -47.701 1.00 91.06 73 GLY A N 1
ATOM 595 C CA . GLY A 1 73 ? 27.846 1.315 -47.549 1.00 91.06 73 GLY A CA 1
ATOM 596 C C . GLY A 1 73 ? 27.673 -0.205 -47.457 1.00 91.06 73 GLY A C 1
ATOM 597 O O . GLY A 1 73 ? 26.562 -0.670 -47.235 1.00 91.06 73 GLY A O 1
ATOM 598 N N . ILE A 1 74 ? 28.748 -0.992 -47.586 1.00 94.56 74 ILE A N 1
ATOM 599 C CA . ILE A 1 74 ? 28.682 -2.450 -47.424 1.00 94.56 74 ILE A CA 1
ATOM 600 C C . ILE A 1 74 ? 28.748 -2.807 -45.937 1.00 94.56 74 ILE A C 1
ATOM 602 O O . ILE A 1 74 ? 29.626 -2.335 -45.207 1.00 94.56 74 ILE A O 1
ATOM 606 N N . VAL A 1 75 ? 27.847 -3.688 -45.499 1.00 96.00 75 VAL A N 1
ATOM 607 C CA . VAL A 1 75 ? 27.876 -4.308 -44.169 1.00 96.00 75 VAL A CA 1
ATOM 608 C C . VAL A 1 75 ? 28.712 -5.581 -44.232 1.00 96.00 75 VAL A C 1
ATOM 610 O O . VAL A 1 75 ? 28.503 -6.440 -45.081 1.00 96.00 75 VAL A O 1
ATOM 613 N N . CYS A 1 76 ? 29.702 -5.707 -43.351 1.00 95.75 76 CYS A N 1
ATOM 614 C CA . CYS A 1 76 ? 30.632 -6.827 -43.399 1.00 95.75 76 CYS A CA 1
ATOM 615 C C . CYS A 1 76 ? 30.020 -8.142 -42.892 1.00 95.75 76 CYS A C 1
ATOM 617 O O . CYS A 1 76 ? 29.686 -8.231 -41.716 1.00 95.75 76 CYS A O 1
ATOM 619 N N . ASP A 1 77 ? 30.030 -9.209 -43.694 1.00 94.38 77 ASP A N 1
ATOM 620 C CA . ASP A 1 77 ? 29.463 -10.526 -43.320 1.00 94.38 77 ASP A CA 1
ATOM 621 C C . ASP A 1 77 ? 30.073 -11.136 -42.043 1.00 94.38 77 ASP A C 1
ATOM 623 O O . ASP A 1 77 ? 29.405 -11.846 -41.298 1.00 94.38 77 ASP A O 1
ATOM 627 N N . LYS A 1 78 ? 31.360 -10.865 -41.768 1.00 93.62 78 LYS A N 1
ATOM 628 C CA . LYS A 1 78 ? 32.081 -11.461 -40.626 1.00 93.62 78 LYS A CA 1
ATOM 629 C C . LYS A 1 78 ? 31.865 -10.707 -39.313 1.00 93.62 78 LYS A C 1
ATOM 631 O O . LYS A 1 78 ? 31.826 -11.322 -38.254 1.00 93.62 78 LYS A O 1
ATOM 636 N N . CYS A 1 79 ? 31.806 -9.375 -39.359 1.00 93.56 79 CYS A N 1
ATOM 637 C CA . CYS A 1 79 ? 31.753 -8.540 -38.148 1.00 93.56 79 CYS A CA 1
ATOM 638 C C . CYS A 1 79 ? 30.479 -7.697 -38.014 1.00 93.56 79 CYS A C 1
ATOM 640 O O . CYS A 1 79 ? 30.248 -7.130 -36.952 1.00 93.56 79 CYS A O 1
ATOM 642 N N . GLY A 1 80 ? 29.653 -7.618 -39.056 1.00 93.94 80 GLY A N 1
ATOM 643 C CA . GLY A 1 80 ? 28.418 -6.834 -39.088 1.00 93.94 80 GLY A CA 1
ATOM 644 C C . GLY A 1 80 ? 28.622 -5.319 -39.127 1.00 93.94 80 GLY A C 1
ATOM 645 O O . GLY A 1 80 ? 27.645 -4.589 -39.039 1.00 93.94 80 GLY A O 1
ATOM 646 N N . VAL A 1 81 ? 29.862 -4.830 -39.234 1.00 96.25 81 VAL A N 1
ATOM 647 C CA . VAL A 1 81 ? 30.153 -3.390 -39.274 1.00 96.25 81 VAL A CA 1
ATOM 648 C C . VAL A 1 81 ? 29.928 -2.849 -40.678 1.00 96.25 81 VAL A C 1
ATOM 650 O O . VAL A 1 81 ? 30.460 -3.389 -41.652 1.00 96.25 81 VAL A O 1
ATOM 653 N N . GLU A 1 82 ? 29.170 -1.764 -40.759 1.00 95.81 82 GLU A N 1
ATOM 654 C CA . GLU A 1 82 ? 28.974 -0.988 -41.976 1.00 95.81 82 GLU A CA 1
ATOM 655 C C . GLU A 1 82 ? 30.195 -0.113 -42.275 1.00 95.81 82 GLU A C 1
ATOM 657 O O . GLU A 1 82 ? 30.693 0.626 -41.423 1.00 95.81 82 GLU A O 1
ATOM 662 N N . VAL A 1 83 ? 30.680 -0.173 -43.512 1.00 96.44 83 VAL A N 1
ATOM 663 C CA . VAL A 1 83 ? 31.828 0.613 -43.964 1.00 96.44 83 VAL A CA 1
ATOM 664 C C . VAL A 1 83 ? 31.371 2.030 -44.315 1.00 96.44 83 VAL A C 1
ATOM 666 O O . VAL A 1 83 ? 30.930 2.316 -45.428 1.00 96.44 83 VAL A O 1
ATOM 669 N N . THR A 1 84 ? 31.495 2.941 -43.356 1.00 95.88 84 THR A N 1
ATOM 670 C CA . THR A 1 84 ? 31.129 4.358 -43.495 1.00 95.88 84 THR A CA 1
ATOM 671 C C . THR A 1 84 ? 32.169 5.261 -42.819 1.00 95.88 84 THR A C 1
ATOM 673 O O . THR A 1 84 ? 33.245 4.801 -42.432 1.00 95.88 84 THR A O 1
ATOM 676 N N . ARG A 1 85 ? 31.901 6.565 -42.736 1.00 95.50 85 ARG A N 1
ATOM 677 C CA . ARG A 1 85 ? 32.761 7.523 -42.029 1.00 95.50 85 ARG A CA 1
ATOM 678 C C . ARG A 1 85 ? 32.593 7.379 -40.521 1.00 95.50 85 ARG A C 1
ATOM 680 O O . ARG A 1 85 ? 31.475 7.190 -40.052 1.00 95.50 85 ARG A O 1
ATOM 687 N N . THR A 1 86 ? 33.649 7.618 -39.754 1.00 95.12 86 THR A N 1
ATOM 688 C CA . THR A 1 86 ? 33.615 7.629 -38.283 1.00 95.12 86 THR A CA 1
ATOM 689 C C . THR A 1 86 ? 32.629 8.669 -37.730 1.00 95.12 86 THR A C 1
ATOM 691 O O . THR A 1 86 ? 32.130 8.517 -36.616 1.00 95.12 86 THR A O 1
ATOM 694 N N . LYS A 1 87 ? 32.281 9.705 -38.514 1.00 95.81 87 LYS A N 1
ATOM 695 C CA . LYS A 1 87 ? 31.300 10.739 -38.134 1.00 95.81 87 LYS A CA 1
ATOM 696 C C . LYS A 1 87 ? 29.963 10.152 -37.654 1.00 95.81 87 LYS A C 1
ATOM 698 O O . LYS A 1 87 ? 29.404 10.683 -36.699 1.00 95.81 87 LYS A O 1
ATOM 703 N N . VAL A 1 88 ? 29.503 9.034 -38.231 1.00 96.00 88 VAL A N 1
ATOM 704 C CA . VAL A 1 88 ? 28.211 8.422 -37.860 1.00 96.00 88 VAL A CA 1
ATOM 705 C C . VAL A 1 88 ? 28.146 8.000 -36.388 1.00 96.00 88 VAL A C 1
ATOM 707 O O . VAL A 1 88 ? 27.061 7.970 -35.818 1.00 96.00 88 VAL A O 1
ATOM 710 N N . ARG A 1 89 ? 29.295 7.749 -35.735 1.00 95.81 89 ARG A N 1
ATOM 711 C CA . ARG A 1 89 ? 29.365 7.391 -34.304 1.00 95.81 89 ARG A CA 1
ATOM 712 C C . ARG A 1 89 ? 28.850 8.486 -33.370 1.00 95.81 89 ARG A C 1
ATOM 714 O O . ARG A 1 89 ? 28.643 8.224 -32.193 1.00 95.81 89 ARG A O 1
ATOM 721 N N . ARG A 1 90 ? 28.692 9.712 -33.874 1.00 95.62 90 ARG A N 1
ATOM 722 C CA . ARG A 1 90 ? 28.153 10.857 -33.128 1.00 95.62 90 ARG A CA 1
ATOM 723 C C . ARG A 1 90 ? 26.643 11.028 -33.308 1.00 95.62 90 ARG A C 1
ATOM 725 O O . ARG A 1 90 ? 26.052 11.828 -32.598 1.00 95.62 90 ARG A O 1
ATOM 732 N N . GLU A 1 91 ? 26.053 10.313 -34.263 1.00 95.31 91 GLU A N 1
ATOM 733 C CA . GLU A 1 91 ? 24.653 10.462 -34.682 1.00 95.31 91 GLU A CA 1
ATOM 734 C C . GLU A 1 91 ? 23.838 9.185 -34.404 1.00 95.31 91 GLU A C 1
ATOM 736 O O . GLU A 1 91 ? 22.647 9.262 -34.115 1.00 95.31 91 GLU A O 1
ATOM 741 N N . ARG A 1 92 ? 24.466 8.000 -34.453 1.00 96.50 92 ARG A N 1
ATOM 742 C CA . ARG A 1 92 ? 23.802 6.715 -34.183 1.00 96.50 92 ARG A CA 1
ATOM 743 C C . ARG A 1 92 ? 23.555 6.506 -32.694 1.00 96.50 92 ARG A C 1
ATOM 74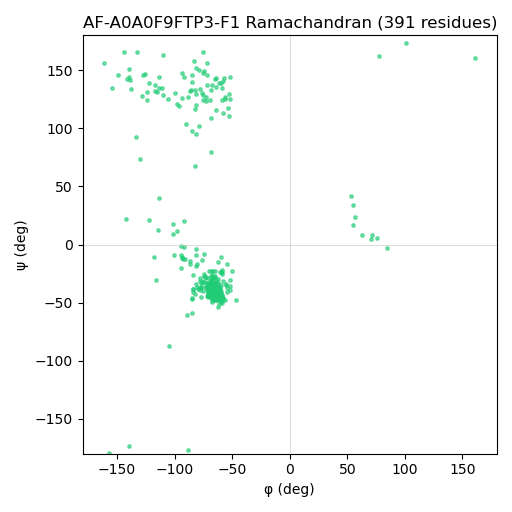5 O O . ARG A 1 92 ? 24.487 6.556 -31.893 1.00 96.50 92 ARG A O 1
ATOM 752 N N . MET A 1 93 ? 22.312 6.185 -32.348 1.00 97.31 93 MET A N 1
ATOM 753 C CA . MET A 1 93 ? 21.920 5.818 -30.991 1.00 97.31 93 MET A CA 1
ATOM 754 C C . MET A 1 93 ? 21.955 4.297 -30.787 1.00 97.31 93 MET A C 1
ATOM 756 O O . MET A 1 93 ? 21.676 3.512 -31.694 1.00 97.31 93 MET A O 1
ATOM 760 N N . GLY A 1 94 ? 22.285 3.886 -29.566 1.00 96.56 94 GLY A N 1
ATOM 761 C CA . GLY A 1 94 ? 22.123 2.522 -29.059 1.00 96.56 94 GLY A CA 1
ATOM 762 C C . GLY A 1 94 ? 21.019 2.494 -28.002 1.00 96.56 94 GLY A C 1
ATOM 763 O O . GLY A 1 94 ? 20.635 3.545 -27.492 1.00 96.56 94 GLY A O 1
ATOM 764 N N . HIS A 1 95 ? 20.507 1.311 -27.679 1.00 97.38 95 HIS A N 1
ATOM 765 C CA . HIS A 1 95 ? 19.573 1.136 -26.565 1.00 97.38 95 HIS A CA 1
ATOM 766 C C . HIS A 1 95 ? 19.982 -0.052 -25.692 1.00 97.38 95 HIS A C 1
ATOM 768 O O . HIS A 1 95 ? 20.821 -0.864 -26.083 1.00 97.38 95 HIS A O 1
ATOM 774 N N . ILE A 1 96 ? 19.393 -0.124 -24.502 1.00 97.56 96 ILE A N 1
ATOM 775 C CA . ILE A 1 96 ? 19.486 -1.266 -23.594 1.00 97.56 96 ILE A CA 1
ATOM 776 C C . ILE A 1 96 ? 18.053 -1.697 -23.320 1.00 97.56 96 ILE A C 1
ATOM 778 O O . ILE A 1 96 ? 17.243 -0.874 -22.886 1.00 97.56 96 ILE A O 1
ATOM 782 N N . GLU A 1 97 ? 17.738 -2.960 -23.583 1.00 96.12 97 GLU A N 1
ATOM 783 C CA . GLU A 1 97 ? 16.431 -3.508 -23.253 1.00 96.12 97 GLU A CA 1
ATOM 784 C C . GLU A 1 97 ? 16.416 -3.886 -21.766 1.00 96.12 97 GLU A C 1
ATOM 786 O O . GLU A 1 97 ? 17.240 -4.661 -21.277 1.00 96.12 97 GLU A O 1
ATOM 791 N N . LEU A 1 98 ? 15.506 -3.277 -21.006 1.00 96.38 98 LEU A N 1
ATOM 792 C CA . LEU A 1 98 ? 15.415 -3.506 -19.569 1.00 96.38 98 LEU A CA 1
ATOM 793 C C . LEU A 1 98 ? 14.526 -4.719 -19.294 1.00 96.38 98 LEU A C 1
ATOM 795 O O . LEU A 1 98 ? 13.402 -4.794 -19.779 1.00 96.38 98 LEU A O 1
ATOM 799 N N . ALA A 1 99 ? 14.990 -5.632 -18.439 1.00 96.06 99 ALA A N 1
ATOM 800 C CA . ALA A 1 99 ? 14.211 -6.807 -18.037 1.00 96.06 99 ALA A CA 1
ATOM 801 C C . ALA A 1 99 ? 12.936 -6.453 -17.245 1.00 96.06 99 ALA A C 1
ATOM 803 O O . ALA A 1 99 ? 11.997 -7.243 -17.186 1.00 96.06 99 ALA A O 1
ATOM 804 N N . SER A 1 100 ? 12.912 -5.276 -16.616 1.00 94.62 100 SER A N 1
ATOM 805 C CA . SER A 1 100 ? 11.770 -4.749 -15.873 1.00 94.62 100 SER A CA 1
ATOM 806 C C . SER A 1 100 ? 11.620 -3.255 -16.166 1.00 94.62 100 SER A C 1
ATOM 808 O O . SER A 1 100 ? 12.640 -2.563 -16.275 1.00 94.62 100 SER A O 1
ATOM 810 N N . PRO A 1 101 ? 10.388 -2.733 -16.306 1.00 94.88 101 PRO A N 1
ATOM 811 C CA . PRO A 1 101 ? 10.169 -1.312 -16.530 1.00 94.88 101 PRO A CA 1
ATOM 812 C C . PRO A 1 101 ? 10.691 -0.481 -15.353 1.00 94.88 101 PRO A C 1
ATOM 814 O O . PRO A 1 101 ? 10.496 -0.815 -14.185 1.00 94.88 101 PRO A O 1
ATOM 817 N N . VAL A 1 102 ? 11.329 0.645 -15.673 1.00 95.44 102 VAL A N 1
ATOM 818 C CA . VAL A 1 102 ? 11.890 1.578 -14.691 1.00 95.44 102 VAL A CA 1
ATOM 819 C C . VAL A 1 102 ? 11.268 2.954 -14.888 1.00 95.44 102 VAL A C 1
ATOM 821 O O . VAL A 1 102 ? 11.085 3.419 -16.013 1.00 95.44 102 VAL A O 1
ATOM 824 N N . ALA A 1 103 ? 10.950 3.628 -13.785 1.00 94.25 103 ALA A N 1
ATOM 825 C CA . ALA A 1 103 ? 10.438 4.989 -13.824 1.00 94.25 103 ALA A CA 1
ATOM 826 C C . ALA A 1 103 ? 11.572 5.998 -14.061 1.00 94.25 103 ALA A C 1
ATOM 828 O O . ALA A 1 103 ? 12.607 5.972 -13.393 1.00 94.25 103 ALA A O 1
ATOM 829 N N . HIS A 1 104 ? 11.358 6.941 -14.977 1.00 95.50 104 HIS A N 1
ATOM 830 C CA . HIS A 1 104 ? 12.337 7.989 -15.242 1.00 95.50 104 HIS A CA 1
ATOM 831 C C . HIS A 1 104 ? 12.367 9.014 -14.093 1.00 95.50 104 HIS A C 1
ATOM 833 O O . HIS A 1 104 ? 11.355 9.642 -13.766 1.00 95.50 104 HIS A O 1
ATOM 839 N N . ILE A 1 105 ? 13.550 9.222 -13.504 1.00 94.88 105 ILE A N 1
ATOM 840 C CA . ILE A 1 105 ? 13.738 9.990 -12.260 1.00 94.88 105 ILE A CA 1
ATOM 841 C C . ILE A 1 105 ? 13.178 11.419 -12.318 1.00 94.88 105 ILE A C 1
ATOM 843 O O . ILE A 1 105 ? 12.637 11.896 -11.321 1.00 94.88 105 ILE A O 1
ATOM 847 N N . TRP A 1 106 ? 13.229 12.084 -13.478 1.00 94.19 106 TRP A N 1
ATOM 848 C CA . TRP A 1 106 ? 12.686 13.443 -13.644 1.00 94.19 106 TRP A CA 1
ATOM 849 C C . TRP A 1 106 ? 11.184 13.544 -13.350 1.00 94.19 106 TRP A C 1
ATOM 851 O O . TRP A 1 106 ? 10.748 14.547 -12.792 1.00 94.19 106 TRP A O 1
ATOM 861 N N . PHE A 1 107 ? 10.393 12.513 -13.667 1.00 94.00 107 PHE A N 1
ATOM 862 C CA . PHE A 1 107 ? 8.944 12.528 -13.423 1.00 94.00 107 PHE A CA 1
ATOM 863 C C . PHE A 1 107 ? 8.567 12.059 -12.013 1.00 94.00 107 PHE A C 1
ATOM 865 O O . PHE A 1 107 ? 7.455 12.330 -11.557 1.00 94.00 107 PHE A O 1
ATOM 872 N N . VAL A 1 108 ? 9.495 11.388 -11.321 1.00 92.19 108 VAL A N 1
ATOM 873 C CA . VAL A 1 108 ? 9.320 10.899 -9.948 1.00 92.19 108 VAL A CA 1
ATOM 874 C C . VAL A 1 108 ? 9.761 11.952 -8.934 1.00 92.19 108 VAL A C 1
ATOM 876 O O . VAL A 1 108 ? 8.945 12.382 -8.121 1.00 92.19 108 VAL A O 1
ATOM 879 N N . LYS A 1 109 ? 11.039 12.360 -8.979 1.00 90.38 109 LYS A N 1
ATOM 880 C CA . LYS A 1 109 ? 11.665 13.259 -7.992 1.00 90.38 109 LYS A CA 1
ATOM 881 C C . LYS A 1 109 ? 11.567 14.740 -8.348 1.00 90.38 109 LYS A C 1
ATOM 883 O O . LYS A 1 109 ? 11.863 15.570 -7.494 1.00 90.38 109 LYS A O 1
ATOM 888 N N . GLY A 1 110 ? 11.177 15.084 -9.577 1.00 90.31 110 GLY A N 1
ATOM 889 C CA . GLY A 1 110 ? 10.908 16.475 -9.936 1.00 90.31 110 GLY A CA 1
ATOM 890 C C . GLY A 1 110 ? 9.804 17.039 -9.046 1.00 90.31 110 GLY A C 1
ATOM 891 O O . GLY A 1 110 ? 8.806 16.365 -8.825 1.00 90.31 110 GLY A O 1
ATOM 892 N N . THR A 1 111 ? 9.979 18.249 -8.516 1.00 90.62 111 THR A N 1
ATOM 893 C CA . THR A 1 111 ? 8.961 18.917 -7.693 1.00 90.62 111 THR A CA 1
ATOM 894 C C . THR A 1 111 ? 8.142 19.860 -8.582 1.00 90.62 111 THR A C 1
ATOM 896 O O . THR A 1 111 ? 8.723 20.783 -9.150 1.00 90.62 111 THR A O 1
ATOM 899 N N . PRO A 1 112 ? 6.815 19.680 -8.720 1.00 90.50 112 PRO A N 1
ATOM 900 C CA . PRO A 1 112 ? 5.995 18.615 -8.140 1.00 90.50 112 PRO A CA 1
ATOM 901 C C . PRO A 1 112 ? 6.107 17.287 -8.912 1.00 90.50 112 PRO A C 1
ATOM 903 O O . PRO A 1 112 ? 6.298 17.284 -10.132 1.00 90.50 112 PRO A O 1
ATOM 906 N N . SER A 1 113 ? 5.949 16.163 -8.200 1.00 93.62 113 SER A N 1
ATOM 907 C CA . SER A 1 113 ? 6.053 14.820 -8.792 1.00 93.62 113 SER A CA 1
ATOM 908 C C . SER A 1 113 ? 4.943 14.620 -9.815 1.00 93.62 113 SER A C 1
ATOM 910 O O . SER A 1 113 ? 3.768 14.618 -9.456 1.00 93.62 113 SER A O 1
ATOM 912 N N . ARG A 1 114 ? 5.296 14.457 -11.093 1.00 94.44 114 ARG A N 1
ATOM 913 C CA . ARG A 1 114 ? 4.308 14.346 -12.178 1.00 94.44 114 ARG A CA 1
ATOM 914 C C . ARG A 1 114 ? 3.519 13.045 -12.074 1.00 94.44 114 ARG A C 1
ATOM 916 O O . ARG A 1 114 ? 2.302 13.066 -12.204 1.00 94.44 114 ARG A O 1
ATOM 923 N N . ILE A 1 115 ? 4.204 11.942 -11.764 1.00 94.00 115 ILE A N 1
ATOM 924 C CA . ILE A 1 115 ? 3.567 10.634 -11.547 1.00 94.00 115 ILE A CA 1
ATOM 925 C C . ILE A 1 115 ? 2.741 10.646 -10.255 1.00 94.00 115 ILE A C 1
ATOM 927 O O . ILE A 1 115 ? 1.621 10.148 -10.245 1.00 94.00 115 ILE A O 1
ATOM 931 N N . GLY A 1 116 ? 3.266 11.248 -9.181 1.00 93.25 116 GLY A N 1
ATOM 932 C CA . GLY A 1 116 ? 2.535 11.362 -7.916 1.00 93.25 116 GLY A CA 1
ATOM 933 C C . GLY A 1 116 ? 1.237 12.156 -8.061 1.00 93.25 116 GLY A C 1
ATOM 934 O O . GLY A 1 116 ? 0.205 11.728 -7.559 1.00 93.25 116 GLY A O 1
ATOM 935 N N . LEU A 1 117 ? 1.274 13.263 -8.808 1.00 93.44 117 LEU A N 1
ATOM 936 C CA . LEU A 1 117 ? 0.086 14.059 -9.121 1.00 93.44 117 LEU A CA 1
ATOM 937 C C . LEU A 1 117 ? -0.927 13.291 -9.974 1.00 93.44 117 LEU A C 1
ATOM 939 O O . LEU A 1 117 ? -2.117 13.370 -9.696 1.00 93.44 117 LEU A O 1
ATOM 943 N N . LEU A 1 118 ? -0.469 12.554 -10.991 1.00 94.75 118 LEU A N 1
ATOM 944 C CA . LEU A 1 118 ? -1.357 11.800 -11.878 1.00 94.75 118 LEU A CA 1
ATOM 945 C C . LEU A 1 118 ? -2.106 10.685 -11.137 1.00 94.75 118 LEU A C 1
ATOM 947 O O . LEU A 1 118 ? -3.278 10.449 -11.402 1.00 94.75 118 LEU A O 1
ATOM 951 N N . LEU A 1 119 ? -1.427 10.001 -10.214 1.00 92.25 119 LEU A N 1
ATOM 952 C CA . LEU A 1 119 ? -1.985 8.867 -9.474 1.00 92.25 119 LEU A CA 1
ATOM 953 C C . LEU A 1 119 ? -2.642 9.261 -8.140 1.00 92.25 119 LEU A C 1
ATOM 955 O O . LEU A 1 119 ? -3.137 8.382 -7.440 1.00 92.25 119 LEU A O 1
ATOM 959 N N . ASP A 1 120 ? -2.616 10.544 -7.768 1.00 93.31 120 ASP A N 1
ATOM 960 C CA . ASP A 1 120 ? -3.017 11.044 -6.443 1.00 93.31 120 ASP A CA 1
ATOM 961 C C . ASP A 1 120 ? -2.298 10.318 -5.280 1.00 93.31 120 ASP A C 1
ATOM 963 O O . ASP A 1 120 ? -2.871 9.946 -4.253 1.00 93.31 120 ASP A O 1
ATOM 967 N N . ILE A 1 121 ? -0.993 10.077 -5.453 1.00 92.50 121 ILE A N 1
ATOM 968 C CA . ILE A 1 121 ? -0.134 9.408 -4.470 1.00 92.50 121 ILE A CA 1
ATOM 969 C C . ILE A 1 121 ? 0.894 10.403 -3.939 1.00 92.50 121 ILE A C 1
ATOM 971 O O . ILE A 1 121 ? 1.570 11.108 -4.692 1.00 92.50 121 ILE A O 1
ATOM 975 N N . SER A 1 122 ? 1.077 10.418 -2.615 1.00 92.44 122 SER A N 1
ATOM 976 C CA . SER A 1 122 ? 2.105 11.260 -2.003 1.00 92.44 122 SER A CA 1
ATOM 977 C C . SER A 1 122 ? 3.502 10.896 -2.542 1.00 92.44 122 SER A C 1
ATOM 979 O O . SER A 1 122 ? 3.817 9.704 -2.641 1.00 92.44 122 SER A O 1
ATOM 981 N N . PRO A 1 123 ? 4.389 11.871 -2.826 1.00 91.19 123 PRO A N 1
ATOM 982 C CA . PRO A 1 123 ? 5.724 11.580 -3.356 1.00 91.19 123 PRO A CA 1
ATOM 983 C C . PRO A 1 123 ? 6.528 10.608 -2.481 1.00 91.19 123 PRO A C 1
ATOM 985 O O . PRO A 1 123 ? 7.236 9.749 -2.996 1.00 91.19 123 PRO A O 1
ATOM 988 N N . ARG A 1 124 ? 6.356 10.684 -1.152 1.00 92.00 124 ARG A N 1
ATOM 989 C CA . ARG A 1 124 ? 6.991 9.768 -0.190 1.00 92.00 124 ARG A CA 1
ATOM 990 C C . ARG A 1 124 ? 6.475 8.336 -0.317 1.00 92.00 124 ARG A C 1
ATOM 992 O O . ARG A 1 124 ? 7.258 7.398 -0.213 1.00 92.00 124 ARG A O 1
ATOM 999 N N . SER A 1 125 ? 5.168 8.158 -0.508 1.00 93.12 125 SER A N 1
ATOM 1000 C CA . SER A 1 125 ? 4.579 6.831 -0.720 1.00 93.12 125 SER A CA 1
ATOM 1001 C C . SER A 1 125 ? 5.019 6.249 -2.061 1.00 93.12 125 SER A C 1
ATOM 1003 O O . SER A 1 125 ? 5.417 5.091 -2.111 1.00 93.12 125 SER A O 1
ATOM 1005 N N . LEU A 1 126 ? 5.016 7.061 -3.123 1.00 93.06 126 LEU A N 1
ATOM 1006 C CA . LEU A 1 126 ? 5.467 6.641 -4.449 1.00 93.06 126 LEU A CA 1
ATOM 1007 C C . LEU A 1 126 ? 6.938 6.199 -4.430 1.00 93.06 126 LEU A C 1
ATOM 1009 O O . LEU A 1 126 ? 7.274 5.155 -4.979 1.00 93.06 126 LEU A O 1
ATOM 1013 N N . GLU A 1 127 ? 7.803 6.950 -3.746 1.00 92.19 127 GLU A N 1
ATOM 1014 C CA . GLU A 1 127 ? 9.216 6.602 -3.579 1.00 92.19 127 GLU A CA 1
ATOM 1015 C C . GLU A 1 127 ? 9.398 5.243 -2.885 1.00 92.19 127 GLU A C 1
ATOM 1017 O O . GLU A 1 127 ? 10.177 4.411 -3.346 1.00 92.19 127 GLU A O 1
ATOM 1022 N N . ARG A 1 128 ? 8.632 4.971 -1.821 1.00 94.56 128 ARG A N 1
ATOM 1023 C CA . ARG A 1 128 ? 8.675 3.672 -1.130 1.00 94.56 128 ARG A CA 1
ATOM 1024 C C . ARG A 1 128 ? 8.240 2.515 -2.021 1.00 9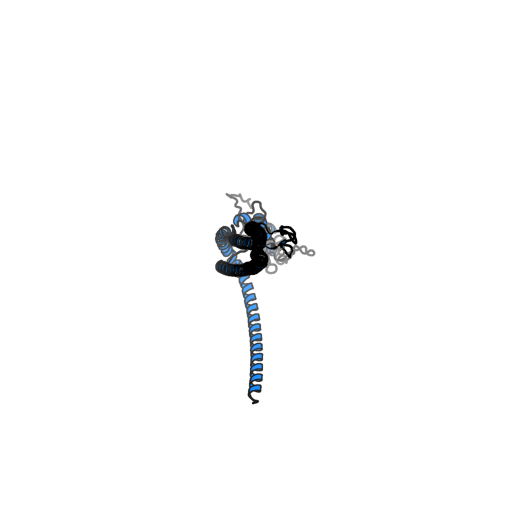4.56 128 ARG A C 1
ATOM 1026 O O . ARG A 1 128 ? 8.812 1.437 -1.905 1.00 94.56 128 ARG A O 1
ATOM 1033 N N . VAL A 1 129 ? 7.254 2.723 -2.891 1.00 94.00 129 VAL A N 1
ATOM 1034 C CA . VAL A 1 129 ? 6.820 1.693 -3.844 1.00 94.00 129 VAL A CA 1
ATOM 1035 C C . VAL A 1 129 ? 7.905 1.443 -4.895 1.00 94.00 129 VAL A C 1
ATOM 1037 O O . VAL A 1 129 ? 8.261 0.296 -5.143 1.00 94.00 129 VAL A O 1
ATOM 1040 N N . LEU A 1 130 ? 8.491 2.504 -5.459 1.00 93.31 130 LEU A N 1
ATOM 1041 C CA . LEU A 1 130 ? 9.535 2.399 -6.488 1.00 93.31 130 LEU A CA 1
ATOM 1042 C C . LEU A 1 130 ? 10.829 1.751 -5.983 1.00 93.31 130 LEU A C 1
ATOM 1044 O O . LEU A 1 130 ? 11.487 1.039 -6.734 1.00 93.31 130 LEU A O 1
ATOM 1048 N N . TYR A 1 131 ? 11.188 1.973 -4.718 1.00 94.31 131 TYR A N 1
ATOM 1049 C CA . TYR A 1 131 ? 12.345 1.336 -4.081 1.00 94.31 131 TYR A CA 1
ATO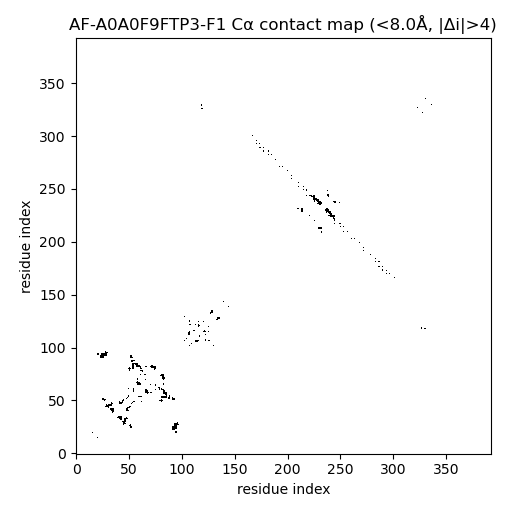M 1050 C C . TYR A 1 131 ? 11.999 0.025 -3.360 1.00 94.31 131 TYR A C 1
ATOM 1052 O O . TYR A 1 131 ? 12.753 -0.410 -2.493 1.00 94.31 131 TYR A O 1
ATOM 1060 N N . PHE A 1 132 ? 10.870 -0.606 -3.701 1.00 93.38 132 PHE A N 1
ATOM 1061 C CA . PHE A 1 132 ? 10.450 -1.910 -3.170 1.00 93.38 132 PHE A CA 1
ATOM 1062 C C . PHE A 1 132 ? 10.337 -1.977 -1.634 1.00 93.38 132 PHE A C 1
ATOM 1064 O O . PHE A 1 132 ? 10.406 -3.052 -1.045 1.00 93.38 132 PHE A O 1
ATOM 1071 N N . ALA A 1 133 ? 10.135 -0.841 -0.963 1.00 95.62 133 ALA A N 1
ATOM 1072 C CA . ALA A 1 133 ? 9.934 -0.779 0.483 1.00 95.62 133 ALA A CA 1
ATOM 1073 C C . ALA A 1 133 ? 8.473 -1.039 0.884 1.00 95.62 133 ALA A C 1
ATOM 1075 O O . ALA A 1 133 ? 8.202 -1.451 2.011 1.00 95.62 133 ALA A O 1
ATOM 1076 N N . GLN A 1 134 ? 7.519 -0.765 -0.011 1.00 93.38 134 GLN A N 1
ATOM 1077 C CA . GLN A 1 134 ? 6.092 -0.999 0.210 1.00 93.38 134 GLN A CA 1
ATOM 1078 C C . GLN A 1 134 ? 5.428 -1.550 -1.051 1.00 93.38 134 GLN A C 1
ATOM 1080 O O . GLN A 1 134 ? 5.753 -1.144 -2.163 1.00 93.38 134 GLN A O 1
ATOM 1085 N N . PHE A 1 135 ? 4.459 -2.444 -0.864 1.00 93.50 135 PHE A N 1
ATOM 1086 C CA . PHE A 1 135 ? 3.593 -2.906 -1.944 1.00 93.50 135 PHE A CA 1
ATOM 1087 C C . PHE A 1 135 ? 2.461 -1.910 -2.197 1.00 93.50 135 PHE A C 1
ATOM 1089 O O . PHE A 1 135 ? 2.005 -1.221 -1.281 1.00 93.50 135 PHE A O 1
ATOM 1096 N N . ILE A 1 136 ? 1.975 -1.883 -3.437 1.00 92.25 136 ILE A N 1
ATOM 1097 C CA . ILE A 1 136 ? 0.767 -1.162 -3.828 1.00 92.25 136 ILE A CA 1
ATOM 1098 C C . ILE A 1 136 ? -0.278 -2.158 -4.323 1.00 92.25 136 ILE A C 1
ATOM 1100 O O . ILE A 1 136 ? 0.034 -3.112 -5.035 1.00 92.25 136 ILE A O 1
ATOM 1104 N N . VAL A 1 137 ? -1.527 -1.951 -3.917 1.00 93.12 137 VAL A N 1
ATOM 1105 C CA . VAL A 1 137 ? -2.646 -2.772 -4.376 1.00 93.12 137 VAL A CA 1
ATOM 1106 C C . VAL A 1 137 ? -3.089 -2.248 -5.736 1.00 93.12 137 VAL A C 1
ATOM 1108 O O . VAL A 1 137 ? -3.527 -1.108 -5.839 1.00 93.12 137 VAL A O 1
ATOM 1111 N N . ILE A 1 138 ? -2.967 -3.081 -6.768 1.00 93.00 138 ILE A N 1
ATOM 1112 C CA . ILE A 1 138 ? -3.330 -2.722 -8.148 1.00 93.00 138 ILE A CA 1
ATOM 1113 C C . ILE A 1 138 ? -4.832 -2.919 -8.380 1.00 93.00 138 ILE A C 1
ATOM 1115 O O . ILE A 1 138 ? -5.489 -2.101 -9.012 1.00 93.00 138 ILE A O 1
ATOM 1119 N N . SER A 1 139 ? -5.391 -4.005 -7.845 1.00 92.19 139 SER A N 1
ATOM 1120 C CA . SER A 1 139 ? -6.795 -4.365 -8.035 1.00 92.19 139 SER A CA 1
ATOM 1121 C C . SER A 1 139 ? -7.344 -5.100 -6.821 1.00 92.19 139 SER A C 1
ATOM 1123 O O . SER A 1 139 ? -6.637 -5.903 -6.209 1.00 92.19 139 SER A O 1
ATOM 1125 N N . VAL A 1 140 ? -8.621 -4.882 -6.512 1.00 91.88 140 VAL A N 1
ATOM 1126 C CA . VAL A 1 140 ? -9.339 -5.588 -5.445 1.00 91.88 140 VAL A CA 1
ATOM 1127 C C . VAL A 1 140 ? -10.581 -6.244 -6.030 1.00 91.88 140 VAL A C 1
ATOM 1129 O O . VAL A 1 140 ? -11.365 -5.593 -6.716 1.00 91.88 140 VAL A O 1
ATOM 1132 N N . ASN A 1 141 ? -10.792 -7.526 -5.727 1.00 92.38 141 ASN A N 1
ATOM 1133 C CA . ASN A 1 141 ? -12.053 -8.191 -6.033 1.00 92.38 141 ASN A CA 1
ATOM 1134 C C . ASN A 1 141 ? -13.102 -7.801 -4.979 1.00 92.38 141 ASN A C 1
ATOM 1136 O O . ASN A 1 141 ? -13.093 -8.316 -3.857 1.00 92.38 141 ASN A O 1
ATOM 1140 N N . GLU A 1 142 ? -13.993 -6.878 -5.343 1.00 89.94 142 GLU A N 1
ATOM 1141 C CA . GLU A 1 142 ? -15.000 -6.328 -4.428 1.00 89.94 142 GLU A CA 1
ATOM 1142 C C . GLU A 1 142 ? -15.972 -7.399 -3.908 1.00 89.94 142 GLU A C 1
ATOM 1144 O O . GLU A 1 142 ? -16.275 -7.419 -2.718 1.00 89.94 142 GLU A O 1
ATOM 1149 N N . ALA A 1 143 ? -16.370 -8.367 -4.741 1.00 89.38 143 ALA A N 1
ATOM 1150 C CA . ALA A 1 143 ? -17.308 -9.416 -4.338 1.00 89.38 143 ALA A CA 1
ATOM 1151 C C . ALA A 1 143 ? -16.736 -10.331 -3.243 1.00 89.38 143 ALA A C 1
ATOM 1153 O O . ALA A 1 143 ? -17.438 -10.712 -2.305 1.00 89.38 143 ALA A O 1
ATOM 1154 N N . VAL A 1 144 ? -15.452 -10.685 -3.345 1.00 89.81 144 VAL A N 1
ATOM 1155 C CA . VAL A 1 144 ? -14.773 -11.489 -2.317 1.00 89.81 144 VAL A CA 1
ATOM 1156 C C . VAL A 1 144 ? -14.569 -10.667 -1.046 1.00 89.81 144 VAL A C 1
ATOM 1158 O O . VAL A 1 144 ? -14.806 -11.173 0.052 1.00 89.81 144 VAL A O 1
ATOM 1161 N N . ARG A 1 145 ? -14.185 -9.391 -1.183 1.00 87.81 145 ARG A N 1
ATOM 1162 C CA . ARG A 1 145 ? -14.026 -8.472 -0.049 1.00 87.81 145 ARG A CA 1
ATOM 1163 C C . ARG A 1 145 ? -15.324 -8.343 0.743 1.00 87.81 145 ARG A C 1
ATOM 1165 O O . ARG A 1 145 ? -15.293 -8.421 1.967 1.00 87.81 145 ARG A O 1
ATOM 1172 N N . ASP A 1 146 ? -16.451 -8.166 0.067 1.00 88.75 146 ASP A N 1
ATOM 1173 C CA . ASP A 1 146 ? -17.730 -7.923 0.729 1.00 88.75 146 ASP A CA 1
ATOM 1174 C C . ASP A 1 146 ? -18.238 -9.177 1.453 1.00 88.75 146 ASP A C 1
ATOM 1176 O O . ASP A 1 146 ? -18.667 -9.080 2.604 1.00 88.75 146 ASP A O 1
ATOM 1180 N N . LYS A 1 147 ? -18.058 -10.366 0.859 1.00 89.56 147 LYS A N 1
ATOM 1181 C CA . LYS A 1 147 ? -18.314 -11.648 1.541 1.00 89.56 147 LYS A CA 1
ATOM 1182 C C . LYS A 1 147 ? -17.438 -11.829 2.781 1.00 89.56 147 LYS A C 1
ATOM 1184 O O . LYS A 1 147 ? -17.938 -12.222 3.832 1.00 89.56 147 LYS A O 1
ATOM 1189 N N . ALA A 1 148 ? -16.146 -11.514 2.683 1.00 86.62 148 ALA A N 1
ATOM 1190 C CA . ALA A 1 148 ? -15.232 -11.592 3.821 1.00 86.62 148 ALA A CA 1
ATOM 1191 C C . ALA A 1 148 ? -15.613 -10.593 4.928 1.00 86.62 148 ALA A C 1
ATOM 1193 O O . ALA A 1 148 ? -15.570 -10.925 6.111 1.00 86.62 148 ALA A O 1
ATOM 1194 N N . LEU A 1 149 ? -16.039 -9.380 4.558 1.00 86.69 149 LEU A N 1
ATOM 1195 C CA . LEU A 1 149 ? -16.531 -8.382 5.507 1.00 86.69 149 LEU A CA 1
ATOM 1196 C C . LEU A 1 149 ? -17.814 -8.832 6.206 1.00 86.69 149 LEU A C 1
ATOM 1198 O O . LEU A 1 149 ? -18.007 -8.507 7.376 1.00 86.69 149 LEU A O 1
ATOM 1202 N N . GLU A 1 150 ? -18.701 -9.534 5.507 1.00 87.44 150 GLU A N 1
ATOM 1203 C CA . GLU A 1 150 ? -19.930 -10.065 6.088 1.00 87.44 150 GLU A CA 1
ATOM 1204 C C . GLU A 1 150 ? -19.655 -11.223 7.048 1.00 87.44 150 GLU A C 1
ATOM 1206 O O . GLU A 1 150 ? -20.135 -11.180 8.180 1.00 87.44 150 GLU A O 1
ATOM 1211 N N . ALA A 1 151 ? -18.796 -12.171 6.667 1.00 88.44 151 ALA A N 1
ATOM 1212 C CA . ALA A 1 151 ? -18.339 -13.238 7.556 1.00 88.44 151 ALA A CA 1
ATOM 1213 C C . ALA A 1 151 ? -17.698 -12.670 8.835 1.00 88.44 151 ALA A C 1
ATOM 1215 O O . ALA A 1 151 ? -18.102 -13.014 9.944 1.00 88.44 151 ALA A O 1
ATOM 1216 N N . LEU A 1 152 ? -16.792 -11.695 8.698 1.00 83.69 152 LEU A N 1
ATOM 1217 C CA . LEU A 1 152 ? -16.151 -11.052 9.847 1.00 83.69 152 LEU A CA 1
ATOM 1218 C C . LEU A 1 152 ? -17.167 -10.320 10.741 1.00 83.69 152 LEU A C 1
ATOM 1220 O O . LEU A 1 152 ? -17.020 -10.282 11.961 1.00 83.69 152 LEU A O 1
ATOM 1224 N N . ARG A 1 153 ? -18.215 -9.718 10.159 1.00 84.44 153 ARG A N 1
ATOM 1225 C CA . ARG A 1 153 ? -19.294 -9.094 10.943 1.00 84.44 153 ARG A CA 1
ATOM 1226 C C . ARG A 1 153 ? -20.088 -10.130 11.728 1.00 84.44 153 ARG A C 1
ATOM 1228 O O . ARG A 1 153 ? -20.404 -9.848 12.879 1.00 84.44 153 ARG A O 1
ATOM 1235 N N . GLN A 1 154 ? -20.389 -11.278 11.125 1.00 87.50 154 GLN A N 1
ATOM 1236 C CA . GLN A 1 154 ? -21.094 -12.370 11.791 1.00 87.50 154 GLN A CA 1
ATOM 1237 C C . GLN A 1 154 ? -20.269 -12.926 12.955 1.00 87.50 154 GLN A C 1
ATOM 1239 O O . GLN A 1 154 ? -20.793 -13.041 14.059 1.00 87.50 154 GLN A O 1
ATOM 1244 N N . GLU A 1 155 ? -18.971 -13.164 12.755 1.00 85.12 155 GLU A N 1
ATOM 1245 C CA . GLU A 1 155 ? -18.060 -13.589 13.827 1.00 85.12 155 GLU A CA 1
ATOM 1246 C C . GLU A 1 155 ? -18.015 -12.570 14.975 1.00 85.12 155 GLU A C 1
ATOM 1248 O O . GLU A 1 155 ? -18.120 -12.931 16.147 1.00 85.12 155 GLU A O 1
ATOM 1253 N N . MET A 1 156 ? -17.925 -11.273 14.657 1.00 77.88 156 MET A N 1
ATOM 1254 C CA . MET A 1 156 ? -17.953 -10.222 15.678 1.00 77.88 156 MET A CA 1
ATOM 1255 C C . MET A 1 156 ? -19.272 -10.186 16.459 1.00 77.88 156 MET A C 1
ATOM 1257 O O . MET A 1 156 ? -19.252 -9.931 17.663 1.00 77.88 156 MET A O 1
ATOM 1261 N N . ASP A 1 157 ? -20.406 -10.415 15.795 1.00 83.88 157 ASP A N 1
ATOM 1262 C CA . ASP A 1 157 ? -21.716 -10.438 16.450 1.00 83.88 157 ASP A CA 1
ATOM 1263 C C . ASP A 1 157 ? -21.893 -11.684 17.328 1.00 83.88 157 ASP A C 1
ATOM 1265 O O . ASP A 1 157 ? -22.441 -11.575 18.423 1.00 83.88 157 ASP A O 1
ATOM 1269 N N . GLN A 1 158 ? -21.352 -12.835 16.920 1.00 85.56 158 GLN A N 1
ATOM 1270 C CA . GLN A 1 158 ? -21.322 -14.047 17.746 1.00 85.56 158 GLN A CA 1
ATOM 1271 C C . GLN A 1 158 ? -20.476 -13.857 19.009 1.00 85.56 158 GLN A C 1
ATOM 1273 O O . GLN A 1 158 ? -20.928 -14.182 20.105 1.00 85.56 158 GLN A O 1
ATOM 1278 N N . ILE A 1 159 ? -19.277 -13.276 18.882 1.00 82.00 159 ILE A N 1
ATOM 1279 C CA . ILE A 1 159 ? -18.412 -12.982 20.035 1.00 82.00 159 ILE A CA 1
ATOM 1280 C C . ILE A 1 159 ? -19.104 -12.000 20.989 1.00 82.00 159 ILE A C 1
ATOM 1282 O O . ILE A 1 159 ? -19.056 -12.182 22.205 1.00 82.00 159 ILE A O 1
ATOM 1286 N N . ALA A 1 160 ? -19.771 -10.974 20.452 1.00 79.38 160 ALA A N 1
ATOM 1287 C CA . ALA A 1 160 ? -20.517 -10.017 21.262 1.00 79.38 160 ALA A CA 1
ATOM 1288 C C . ALA A 1 160 ? -21.694 -10.676 22.002 1.00 79.38 160 ALA A C 1
ATOM 1290 O O . ALA A 1 160 ? -21.883 -10.407 23.185 1.00 79.38 160 ALA A O 1
ATOM 1291 N N . ALA A 1 161 ? -22.446 -11.560 21.340 1.00 85.00 161 ALA A N 1
ATOM 1292 C CA . ALA A 1 161 ? -23.553 -12.291 21.955 1.00 85.00 161 ALA A CA 1
ATOM 1293 C C . ALA A 1 161 ? -23.075 -13.245 23.062 1.00 85.00 161 ALA A C 1
ATOM 1295 O O . ALA A 1 161 ? -23.650 -13.257 24.147 1.00 85.00 161 ALA A O 1
ATOM 1296 N N . ALA A 1 162 ? -21.986 -13.983 22.824 1.00 84.81 162 ALA A N 1
ATOM 1297 C CA . ALA A 1 162 ? -21.392 -14.866 23.827 1.00 84.81 162 ALA A CA 1
ATOM 1298 C C . ALA A 1 162 ? -20.928 -14.087 25.068 1.00 84.81 162 ALA A C 1
ATOM 1300 O O . ALA A 1 162 ? -21.177 -14.503 26.198 1.00 84.81 162 ALA A O 1
ATOM 1301 N N . LYS A 1 163 ? -20.306 -12.917 24.867 1.00 79.50 163 LYS A N 1
ATOM 1302 C CA . LYS A 1 163 ? -19.912 -12.031 25.968 1.00 79.50 163 LYS A CA 1
ATOM 1303 C C . LYS A 1 163 ? -21.115 -11.465 26.717 1.00 79.50 163 LYS A C 1
ATOM 1305 O O . LYS A 1 163 ? -21.102 -11.434 27.942 1.00 79.50 163 LYS A O 1
ATOM 1310 N N . ASP A 1 164 ? -22.165 -11.057 26.009 1.00 80.69 164 ASP A N 1
ATOM 1311 C CA . ASP A 1 164 ? -23.402 -10.579 26.632 1.00 80.69 164 ASP A CA 1
ATOM 1312 C C . ASP A 1 164 ? -24.065 -11.651 27.503 1.00 80.69 164 ASP A C 1
ATOM 1314 O O . ASP A 1 16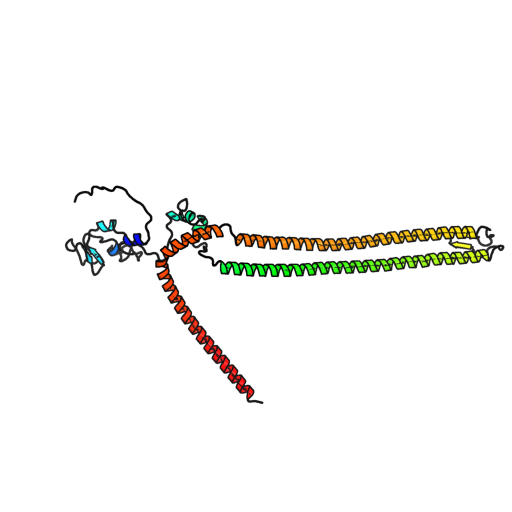4 ? -24.552 -11.331 28.589 1.00 80.69 164 ASP A O 1
ATOM 1318 N N . GLN A 1 165 ? -24.025 -12.912 27.073 1.00 85.44 165 GLN A N 1
ATOM 1319 C CA . GLN A 1 165 ? -24.517 -14.037 27.858 1.00 85.44 165 GLN A CA 1
ATOM 1320 C C . GLN A 1 165 ? -23.661 -14.289 29.110 1.00 85.44 165 GLN A C 1
ATOM 1322 O O . GLN A 1 165 ? -24.209 -14.350 30.208 1.00 85.44 165 GLN A O 1
ATOM 1327 N N . GLU A 1 166 ? -22.330 -14.332 28.977 1.00 83.38 166 GLU A N 1
ATOM 1328 C CA . GLU A 1 166 ? -21.396 -14.468 30.112 1.00 83.38 166 GLU A CA 1
ATOM 1329 C C . GLU A 1 166 ? -21.639 -13.377 31.173 1.00 83.38 166 GLU A C 1
ATOM 1331 O O . GLU A 1 166 ? -21.637 -13.625 32.383 1.00 83.38 166 GLU A O 1
ATOM 1336 N N . TYR A 1 167 ? -21.888 -12.146 30.723 1.00 79.44 167 TYR A N 1
ATOM 1337 C CA . TYR A 1 167 ? -22.187 -11.029 31.609 1.00 79.44 167 TYR A CA 1
ATOM 1338 C C . TYR A 1 167 ? -23.556 -11.133 32.276 1.00 79.44 167 TYR A C 1
ATOM 1340 O O . TYR A 1 167 ? -23.663 -10.827 33.465 1.00 79.44 167 TYR A O 1
ATOM 1348 N N . ALA A 1 168 ? -24.586 -11.566 31.548 1.00 84.25 168 ALA A N 1
ATOM 1349 C CA . ALA A 1 168 ? -25.910 -11.793 32.117 1.00 84.25 168 ALA A CA 1
ATOM 1350 C C . ALA A 1 168 ? -25.870 -12.876 33.207 1.00 84.25 168 ALA A C 1
ATOM 1352 O O . ALA A 1 168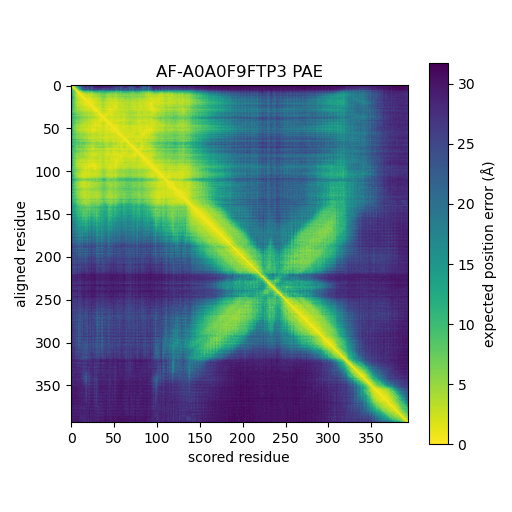 ? -26.417 -12.676 34.291 1.00 84.25 168 ALA A O 1
ATOM 1353 N N . GLU A 1 169 ? -25.149 -13.972 32.962 1.00 86.44 169 GLU A N 1
ATOM 1354 C CA . GLU A 1 169 ? -24.956 -15.051 33.933 1.00 86.44 169 GLU A CA 1
ATOM 1355 C C . GLU A 1 169 ? -24.248 -14.542 35.196 1.00 86.44 169 GLU A C 1
ATOM 1357 O O . GLU A 1 169 ? -24.748 -14.742 36.304 1.00 86.44 169 GLU A O 1
ATOM 1362 N N . ARG A 1 170 ? -23.150 -13.786 35.055 1.00 82.12 170 ARG A N 1
ATOM 1363 C CA . ARG A 1 170 ? -22.440 -13.194 36.205 1.00 82.12 170 ARG A CA 1
ATOM 1364 C C . ARG A 1 170 ? -23.302 -12.222 37.009 1.00 82.12 170 ARG A C 1
ATOM 1366 O O . ARG A 1 170 ? -23.238 -12.249 38.235 1.00 82.12 170 ARG A O 1
ATOM 1373 N N . ILE A 1 171 ? -24.098 -11.378 36.349 1.00 81.50 171 ILE A N 1
ATOM 1374 C CA . ILE A 1 171 ? -25.024 -10.464 37.037 1.00 81.50 171 ILE A CA 1
ATOM 1375 C C . ILE A 1 171 ? -26.067 -11.270 37.814 1.00 81.50 171 ILE A C 1
ATOM 1377 O O . ILE A 1 171 ? -26.253 -11.019 39.002 1.00 81.50 171 ILE A O 1
ATOM 1381 N N . SER A 1 172 ? -26.680 -12.272 37.178 1.00 83.50 172 SER A N 1
ATOM 1382 C CA . SER A 1 172 ? -27.695 -13.109 37.823 1.00 83.50 172 SER A CA 1
ATOM 1383 C C . SER A 1 172 ? -27.144 -13.879 39.027 1.00 83.50 172 SER A C 1
ATOM 1385 O O . SER A 1 172 ? -27.811 -13.982 40.051 1.00 83.50 172 SER A O 1
ATOM 1387 N N . ALA A 1 173 ? -25.898 -14.358 38.957 1.00 84.94 173 ALA A N 1
ATOM 1388 C CA . ALA A 1 173 ? -25.247 -15.049 40.064 1.00 84.94 173 ALA A CA 1
ATOM 1389 C C . ALA A 1 173 ? -25.049 -14.127 41.278 1.00 84.94 173 ALA A C 1
ATOM 1391 O O . ALA A 1 173 ? -25.325 -14.527 42.408 1.00 84.94 173 ALA A O 1
ATOM 1392 N N . VAL A 1 174 ? -24.615 -12.882 41.048 1.00 81.44 174 VAL A N 1
ATOM 1393 C CA . VAL A 1 174 ? -24.450 -11.880 42.113 1.00 81.44 174 VAL A CA 1
ATOM 1394 C C . VAL A 1 174 ? -25.805 -11.466 42.692 1.00 81.44 174 VAL A C 1
ATOM 1396 O O . VAL A 1 174 ? -25.944 -11.374 43.910 1.00 81.44 174 VAL A O 1
ATOM 1399 N N . GLU A 1 175 ? -26.821 -11.263 41.849 1.00 79.50 175 GLU A N 1
ATOM 1400 C CA . GLU A 1 175 ? -28.180 -10.926 42.292 1.00 79.50 175 GLU A CA 1
ATOM 1401 C C . GLU A 1 175 ? -28.796 -12.049 43.143 1.00 79.50 175 GLU A C 1
ATOM 1403 O O . GLU A 1 175 ? -29.331 -11.776 44.219 1.00 79.50 175 GLU A O 1
ATOM 1408 N N . ASN A 1 176 ? -28.643 -13.310 42.731 1.00 83.62 176 ASN A N 1
ATOM 1409 C CA . ASN A 1 176 ? -29.123 -14.469 43.487 1.00 83.62 176 ASN A CA 1
ATOM 1410 C C . ASN A 1 176 ? -28.386 -14.632 44.825 1.00 83.62 176 ASN A C 1
ATOM 1412 O O . ASN A 1 176 ? -29.025 -14.821 45.860 1.00 83.62 176 ASN A O 1
ATOM 1416 N N . ALA A 1 177 ? -27.056 -14.489 44.842 1.00 82.94 177 ALA A N 1
ATOM 1417 C CA . ALA A 1 177 ? -26.270 -14.565 46.075 1.00 82.94 177 ALA A CA 1
ATOM 1418 C C . ALA A 1 177 ? -26.641 -13.447 47.071 1.00 82.94 177 ALA A C 1
ATOM 1420 O O . ALA A 1 177 ? -26.731 -13.674 48.286 1.00 82.94 177 ALA A O 1
ATOM 1421 N N . ALA A 1 178 ? -26.899 -12.237 46.566 1.00 79.69 178 ALA A N 1
ATOM 1422 C CA . ALA A 1 178 ? -27.384 -11.127 47.377 1.00 79.69 178 ALA A CA 1
ATOM 1423 C C . ALA A 1 178 ? -28.785 -11.411 47.939 1.00 79.69 178 ALA A C 1
ATOM 1425 O O . ALA A 1 178 ? -29.012 -11.206 49.133 1.00 79.69 178 ALA A O 1
ATOM 1426 N N . ALA A 1 179 ? -29.702 -11.928 47.115 1.00 81.94 179 ALA A N 1
ATOM 1427 C CA . ALA A 1 179 ? -31.056 -12.283 47.531 1.00 81.94 179 ALA A CA 1
ATOM 1428 C C . ALA A 1 179 ? -31.065 -13.364 48.626 1.00 81.94 179 ALA A C 1
ATOM 1430 O O . ALA A 1 179 ? -31.741 -13.195 49.639 1.00 81.94 179 ALA A O 1
ATOM 1431 N N . GLU A 1 180 ? -30.259 -14.421 48.490 1.00 84.06 180 GLU A N 1
ATOM 1432 C CA . GLU A 1 180 ? -30.122 -15.457 49.524 1.00 84.06 180 GLU A CA 1
ATOM 1433 C C . GLU A 1 180 ? -29.591 -14.897 50.848 1.00 84.06 180 GLU A C 1
ATOM 1435 O O . GLU A 1 180 ? -30.065 -15.258 51.928 1.00 84.06 180 GLU A O 1
ATOM 1440 N N . THR A 1 181 ? -28.603 -14.004 50.781 1.00 80.56 181 THR A N 1
ATOM 1441 C CA . THR A 1 181 ? -28.023 -13.385 51.978 1.00 80.56 181 THR A CA 1
ATOM 1442 C C . THR A 1 181 ? -29.048 -12.499 52.688 1.00 80.56 181 THR A C 1
ATOM 1444 O O . THR A 1 181 ? -29.136 -12.521 53.915 1.00 80.56 181 THR A O 1
ATOM 1447 N N . ILE A 1 182 ? -29.853 -11.751 51.929 1.00 79.94 182 ILE A N 1
ATOM 1448 C CA . ILE A 1 182 ? -30.943 -10.924 52.462 1.00 79.94 182 ILE A CA 1
ATOM 1449 C C . ILE A 1 182 ? -32.018 -11.808 53.103 1.00 79.94 182 ILE A C 1
ATOM 1451 O O . ILE A 1 182 ? -32.407 -11.538 54.236 1.00 79.94 182 ILE A O 1
ATOM 1455 N N . ALA A 1 183 ? -32.429 -12.896 52.446 1.00 81.19 183 ALA A N 1
ATOM 1456 C CA . ALA A 1 183 ? -33.428 -13.821 52.981 1.00 81.19 183 ALA A CA 1
ATOM 1457 C C . ALA A 1 183 ? -32.977 -14.462 54.308 1.00 81.19 183 ALA A C 1
ATOM 1459 O O . ALA A 1 183 ? -33.760 -14.558 55.251 1.00 81.19 183 ALA A O 1
ATOM 1460 N N . LYS A 1 184 ? -31.693 -14.833 54.434 1.00 81.75 184 LYS A N 1
ATOM 1461 C CA . LYS A 1 184 ? -31.123 -15.336 55.701 1.00 81.75 184 LYS A CA 1
ATOM 1462 C C . LYS A 1 184 ? -31.173 -14.291 56.823 1.00 81.75 184 LYS A C 1
ATOM 1464 O O . LYS A 1 184 ? -31.442 -14.640 57.970 1.00 81.75 184 LYS A O 1
ATOM 1469 N N . LEU A 1 185 ? -30.927 -13.017 56.511 1.00 77.62 185 LEU A N 1
ATOM 1470 C CA . LEU A 1 185 ? -31.004 -11.927 57.492 1.00 77.62 185 LEU A CA 1
ATOM 1471 C C . LEU A 1 185 ? -32.448 -11.611 57.898 1.00 77.62 185 LEU A C 1
ATOM 1473 O O . LEU A 1 185 ? -32.698 -11.311 59.065 1.00 77.62 185 LEU A O 1
ATOM 1477 N N . GLU A 1 186 ? -33.394 -11.702 56.964 1.00 77.06 186 GLU A N 1
ATOM 1478 C CA . GLU A 1 186 ? -34.825 -11.538 57.236 1.00 77.06 186 GLU A CA 1
ATOM 1479 C C . GLU A 1 186 ? -35.368 -12.688 58.102 1.00 77.06 186 GLU A C 1
ATOM 1481 O O . GLU A 1 186 ? -36.035 -12.421 59.100 1.00 77.06 186 GLU A O 1
ATOM 1486 N N . GLY A 1 187 ? -34.974 -13.938 57.835 1.00 76.81 187 GLY A N 1
ATOM 1487 C CA . GLY A 1 187 ? -35.302 -15.074 58.709 1.00 76.81 187 GLY A CA 1
ATOM 1488 C C . GLY A 1 187 ? -34.704 -14.933 60.117 1.00 76.81 187 GLY A C 1
ATOM 1489 O O . GLY A 1 187 ? -35.392 -15.125 61.118 1.00 76.81 187 GLY A O 1
ATOM 1490 N N . GLY A 1 188 ? -33.447 -14.483 60.221 1.00 79.06 188 GLY A N 1
ATOM 1491 C CA . GLY A 1 188 ? -32.818 -14.194 61.515 1.00 79.06 188 GLY A CA 1
ATOM 1492 C C . GLY A 1 188 ? -33.447 -13.012 62.270 1.00 79.06 188 GLY A C 1
ATOM 1493 O O . GLY A 1 188 ? -33.328 -12.929 63.494 1.00 79.06 188 GLY A O 1
ATOM 1494 N N . ARG A 1 189 ? -34.124 -12.087 61.572 1.00 74.81 189 ARG A N 1
ATOM 1495 C CA . ARG A 1 189 ? -34.914 -11.008 62.190 1.00 74.81 189 ARG A CA 1
ATOM 1496 C C . ARG A 1 189 ? -36.179 -11.559 62.838 1.00 74.81 189 ARG A C 1
ATOM 1498 O O . ARG A 1 189 ? -36.486 -11.144 63.953 1.00 74.81 189 ARG A O 1
ATOM 1505 N N . GLU A 1 190 ? -36.893 -12.454 62.161 1.00 72.56 190 GLU A N 1
ATOM 1506 C CA . GLU A 1 190 ? -38.115 -13.071 62.693 1.00 72.56 190 GLU A CA 1
ATOM 1507 C C . GLU A 1 190 ? -37.825 -13.884 63.956 1.00 72.56 190 GLU A C 1
ATOM 1509 O O . GLU A 1 190 ? -38.501 -13.705 64.968 1.00 72.56 190 GLU A O 1
ATOM 1514 N N . GLU A 1 191 ? -36.755 -14.681 63.946 1.00 78.12 191 GLU A N 1
ATOM 1515 C CA . GLU A 1 191 ? -36.345 -15.480 65.104 1.00 78.12 191 GLU A CA 1
ATOM 1516 C C . GLU A 1 191 ? -35.974 -14.595 66.309 1.00 78.12 191 GLU A C 1
ATOM 1518 O O . GLU A 1 191 ? -36.450 -14.808 67.426 1.00 78.12 191 GLU A O 1
ATOM 1523 N N . LYS A 1 192 ? -35.195 -13.527 66.090 1.00 76.50 192 LYS A N 1
ATOM 1524 C CA . LYS A 1 192 ? -34.821 -12.581 67.156 1.00 76.50 192 LYS A CA 1
ATOM 1525 C C . LYS A 1 192 ? -36.024 -11.820 67.715 1.00 76.50 192 LYS A C 1
ATOM 1527 O O . LYS A 1 192 ? -36.102 -11.643 68.930 1.00 76.50 192 LYS A O 1
ATOM 1532 N N . LEU A 1 193 ? -36.970 -11.397 66.870 1.00 74.12 193 LEU A N 1
ATOM 1533 C CA . LEU A 1 193 ? -38.210 -10.771 67.343 1.00 74.12 193 LEU A CA 1
ATOM 1534 C C . LEU A 1 193 ? -39.027 -11.746 68.201 1.00 74.12 193 LEU A C 1
ATOM 1536 O O . LEU A 1 193 ? -39.449 -11.377 69.294 1.00 74.12 193 LEU A O 1
ATOM 1540 N N . ALA A 1 194 ? -39.169 -12.994 67.748 1.00 78.25 194 ALA A N 1
ATOM 1541 C CA . ALA A 1 194 ? -39.910 -14.025 68.467 1.00 78.25 194 ALA A CA 1
ATOM 1542 C C . ALA A 1 194 ? -39.301 -14.325 69.848 1.00 78.25 194 ALA A C 1
ATOM 1544 O O . ALA A 1 194 ? -40.032 -14.456 70.829 1.00 78.25 194 ALA A O 1
ATOM 1545 N N . THR A 1 195 ? -37.967 -14.371 69.965 1.00 80.06 195 THR A N 1
ATOM 1546 C CA . THR A 1 195 ? -37.307 -14.558 71.274 1.00 80.06 195 THR A CA 1
ATOM 1547 C C . THR A 1 195 ? -37.562 -13.399 72.242 1.00 80.06 195 THR A C 1
ATOM 1549 O O . THR A 1 195 ? -37.798 -13.626 73.427 1.00 80.06 195 THR A O 1
ATOM 1552 N N . LEU A 1 196 ? -37.572 -12.158 71.748 1.00 74.25 196 LEU A N 1
ATOM 1553 C CA . LEU A 1 196 ? -37.858 -10.962 72.545 1.00 74.25 196 LEU A CA 1
ATOM 1554 C C . LEU A 1 196 ? -39.303 -10.916 73.042 1.00 74.25 196 LEU A C 1
ATOM 1556 O O . LEU A 1 196 ? -39.537 -10.548 74.198 1.00 74.25 196 LEU A O 1
ATOM 1560 N N . ASP A 1 197 ? -40.248 -11.292 72.180 1.00 75.88 197 ASP A N 1
ATOM 1561 C CA . ASP A 1 197 ? -41.668 -11.364 72.516 1.00 75.88 197 ASP A CA 1
ATOM 1562 C C . ASP A 1 197 ? -41.914 -12.480 73.556 1.00 75.88 197 ASP A C 1
ATOM 1564 O O . ASP A 1 197 ? -42.562 -12.241 74.577 1.00 75.88 197 ASP A O 1
ATOM 1568 N N . ALA A 1 198 ? -41.271 -13.645 73.408 1.00 78.56 198 ALA A N 1
ATOM 1569 C CA . ALA A 1 198 ? -41.323 -14.726 74.399 1.00 78.56 198 ALA A CA 1
ATOM 1570 C C . ALA A 1 198 ? -40.693 -14.338 75.755 1.00 78.56 198 ALA A C 1
ATOM 1572 O O . ALA A 1 198 ? -41.199 -14.694 76.824 1.00 78.56 198 ALA A O 1
ATOM 1573 N N . ASP A 1 199 ? -39.591 -13.585 75.748 1.00 78.12 199 ASP A N 1
ATOM 1574 C CA . ASP A 1 199 ? -38.961 -13.072 76.969 1.00 78.12 199 ASP A CA 1
ATOM 1575 C C . ASP A 1 199 ? -39.825 -12.015 77.674 1.00 78.12 199 ASP A C 1
ATOM 1577 O O . ASP A 1 199 ? -39.795 -11.901 78.906 1.00 78.12 199 ASP A O 1
ATOM 1581 N N . TYR A 1 200 ? -40.604 -11.234 76.919 1.00 75.38 200 TYR A N 1
ATOM 1582 C CA . TYR A 1 200 ? -41.600 -10.323 77.480 1.00 75.38 200 TYR A CA 1
ATOM 1583 C C . TYR A 1 200 ? -42.755 -11.079 78.134 1.00 75.38 200 TYR A C 1
ATOM 1585 O O . TYR A 1 200 ? -43.130 -10.743 79.260 1.00 75.38 200 TYR A O 1
ATOM 1593 N N . GLU A 1 201 ? -43.285 -12.111 77.480 1.00 74.81 201 GLU A N 1
ATOM 1594 C CA . GLU A 1 201 ? -44.347 -12.952 78.042 1.00 74.81 201 GLU A CA 1
ATOM 1595 C C . GLU A 1 201 ? -43.908 -13.599 79.358 1.00 74.81 201 GLU A C 1
ATOM 1597 O O . GLU A 1 201 ? -44.612 -13.499 80.359 1.00 74.81 201 GLU A O 1
ATOM 1602 N N . LYS A 1 202 ? -42.690 -14.149 79.431 1.00 78.38 202 LYS A N 1
ATOM 1603 C CA . LYS A 1 202 ? -42.154 -14.717 80.683 1.00 78.38 202 LYS A CA 1
ATOM 1604 C C . LYS A 1 202 ? -42.044 -13.679 81.804 1.00 78.38 202 LYS A C 1
ATOM 1606 O O . LYS A 1 202 ? -42.406 -13.955 82.951 1.00 78.38 202 LYS A O 1
ATOM 1611 N N . LYS A 1 203 ? -41.542 -12.477 81.499 1.00 76.00 203 LYS A N 1
ATOM 1612 C CA . LYS A 1 203 ? -41.365 -11.399 82.492 1.00 76.00 203 LYS A CA 1
ATOM 1613 C C . LYS A 1 203 ? -42.697 -10.816 82.957 1.00 76.00 203 LYS A C 1
ATOM 1615 O O . LYS A 1 203 ? -42.869 -10.597 84.154 1.00 76.00 203 LYS A O 1
ATOM 1620 N N . SER A 1 204 ? -43.635 -10.591 82.041 1.00 70.38 204 SER A N 1
ATOM 1621 C CA . SER A 1 204 ? -44.978 -10.101 82.364 1.00 70.38 204 SER A CA 1
ATOM 1622 C C . SER A 1 204 ? -45.779 -11.136 83.156 1.00 70.38 204 SER A C 1
ATOM 1624 O O . SER A 1 204 ? -46.339 -10.775 84.190 1.00 70.38 204 SER A O 1
ATOM 1626 N N . ALA A 1 205 ? -45.720 -12.417 82.780 1.00 74.62 205 ALA A N 1
ATOM 1627 C CA . ALA A 1 205 ? -46.343 -13.511 83.522 1.00 74.62 205 ALA A CA 1
ATOM 1628 C C . ALA A 1 205 ? -45.768 -13.654 84.940 1.00 74.62 205 ALA A C 1
ATOM 1630 O O . ALA A 1 205 ? -46.524 -13.802 85.893 1.00 74.62 205 ALA A O 1
ATOM 1631 N N . THR A 1 206 ? -44.447 -13.532 85.121 1.00 77.56 206 THR A N 1
ATOM 1632 C CA . THR A 1 206 ? -43.827 -13.594 86.461 1.00 77.56 206 THR A CA 1
ATOM 1633 C C . THR A 1 206 ? -44.302 -12.446 87.360 1.00 77.56 206 THR A C 1
ATOM 1635 O O . THR A 1 206 ? -44.557 -12.639 88.548 1.00 77.56 206 THR A O 1
ATOM 1638 N N . VAL A 1 207 ? -44.429 -11.236 86.806 1.00 69.94 207 VAL A N 1
ATOM 1639 C CA . VAL A 1 207 ? -44.905 -10.054 87.546 1.00 69.94 207 VAL A CA 1
ATOM 1640 C C . VAL A 1 207 ? -46.401 -10.151 87.853 1.00 69.94 207 VAL A C 1
ATOM 1642 O O . VAL A 1 207 ? -46.812 -9.775 88.949 1.00 69.94 207 VAL A O 1
ATOM 1645 N N . GLN A 1 208 ? -47.201 -10.694 86.933 1.00 69.81 208 GLN A N 1
ATOM 1646 C CA . GLN A 1 208 ? -48.624 -10.965 87.149 1.00 69.81 208 GLN A CA 1
ATOM 1647 C C . GLN A 1 208 ? -48.836 -12.048 88.213 1.00 69.81 208 GLN A C 1
ATOM 1649 O O . GLN A 1 208 ? -49.558 -11.803 89.169 1.00 69.81 208 GLN A O 1
ATOM 1654 N N . GLN A 1 209 ? -48.124 -13.176 88.140 1.00 73.69 209 GLN A N 1
ATOM 1655 C CA . GLN A 1 209 ? -48.211 -14.256 89.132 1.00 73.69 209 GLN A CA 1
ATOM 1656 C C . GLN A 1 209 ? -47.808 -13.798 90.539 1.00 73.69 209 GLN A C 1
ATOM 1658 O O . GLN A 1 209 ? -48.483 -14.118 91.516 1.00 73.69 209 GLN A O 1
ATOM 1663 N N . LYS A 1 210 ? -46.729 -13.011 90.665 1.00 69.81 210 LYS A N 1
ATOM 1664 C CA . LYS A 1 210 ? -46.322 -12.424 91.954 1.00 69.81 210 LYS A CA 1
ATOM 1665 C C . LYS A 1 210 ? -47.379 -11.477 92.518 1.00 69.81 210 LYS A C 1
ATOM 1667 O O . LYS A 1 210 ? -47.542 -11.399 93.732 1.00 69.81 210 LYS A O 1
ATOM 1672 N N . ALA A 1 211 ? -48.074 -10.745 91.656 1.00 62.28 211 ALA A N 1
ATOM 1673 C CA . ALA A 1 211 ? -49.098 -9.812 92.084 1.00 62.28 211 ALA A CA 1
ATOM 1674 C C . ALA A 1 211 ? -50.424 -10.486 92.422 1.00 62.28 211 ALA A C 1
ATOM 1676 O O . ALA A 1 211 ? -51.028 -10.106 93.414 1.00 62.28 211 ALA A O 1
ATOM 1677 N N . GLU A 1 212 ? -50.833 -11.506 91.671 1.00 67.94 212 GLU A N 1
ATOM 1678 C CA . GLU A 1 212 ? -51.993 -12.339 91.996 1.00 67.94 212 GLU A CA 1
ATOM 1679 C C . GLU A 1 212 ? -51.784 -13.082 93.319 1.00 67.94 212 GLU A C 1
ATOM 1681 O O . GLU A 1 212 ? -52.682 -13.106 94.157 1.00 67.94 212 GLU A O 1
ATOM 1686 N N . ALA A 1 213 ? -50.581 -13.616 93.566 1.00 68.56 213 ALA A N 1
ATOM 1687 C CA . ALA A 1 213 ? -50.229 -14.210 94.856 1.00 68.56 213 ALA A CA 1
ATOM 1688 C C . ALA A 1 213 ? -50.330 -13.186 96.000 1.00 68.56 213 ALA A C 1
ATOM 1690 O O . ALA A 1 213 ? -50.885 -13.484 97.056 1.00 68.56 213 ALA A O 1
ATOM 1691 N N . LEU A 1 214 ? -49.863 -11.953 95.773 1.00 63.00 214 LEU A N 1
ATOM 1692 C CA . LEU A 1 214 ? -49.936 -10.884 96.766 1.00 63.00 214 LEU A CA 1
ATOM 1693 C C . LEU A 1 214 ? -51.372 -10.359 96.958 1.00 63.00 214 LEU A C 1
ATOM 1695 O O . LEU A 1 214 ? -51.738 -10.010 98.074 1.00 63.00 214 LEU A O 1
ATOM 1699 N N . GLU A 1 215 ? -52.205 -10.336 95.914 1.00 63.78 215 GLU A N 1
ATOM 1700 C CA . GLU A 1 215 ? -53.637 -10.018 96.007 1.00 63.78 215 GLU A CA 1
ATOM 1701 C C . GLU A 1 215 ? -54.399 -11.097 96.789 1.00 63.78 215 GLU A C 1
ATOM 1703 O O . GLU A 1 215 ? -55.206 -10.760 97.656 1.00 63.78 215 GLU A O 1
ATOM 1708 N N . GLN A 1 216 ? -54.100 -12.380 96.561 1.00 65.25 216 GLN A N 1
ATOM 1709 C CA . GLN A 1 216 ? -54.661 -13.493 97.336 1.00 65.25 216 GLN A CA 1
ATOM 1710 C C . GLN A 1 216 ? -54.223 -13.451 98.807 1.00 65.25 216 GLN A C 1
ATOM 1712 O O . GLN A 1 216 ? -55.032 -13.717 99.697 1.00 65.25 216 GLN A O 1
ATOM 1717 N N . ASP A 1 217 ? -52.974 -13.075 99.081 1.00 64.00 217 ASP A N 1
ATOM 1718 C CA . ASP A 1 217 ? -52.463 -12.911 100.444 1.00 64.00 217 ASP A CA 1
ATOM 1719 C C . ASP A 1 217 ? -53.067 -11.685 101.157 1.00 64.00 217 ASP A C 1
ATOM 1721 O O . ASP A 1 217 ? -53.309 -11.738 102.363 1.00 64.00 217 ASP A O 1
ATOM 1725 N N . ILE A 1 218 ? -53.371 -10.602 100.429 1.00 62.78 218 ILE A N 1
ATOM 1726 C CA . ILE A 1 218 ? -54.081 -9.424 100.961 1.00 62.78 218 ILE A CA 1
ATOM 1727 C C . ILE A 1 218 ? -55.551 -9.756 101.251 1.00 62.78 218 ILE A C 1
ATOM 1729 O O . ILE A 1 218 ? -56.051 -9.389 102.312 1.00 62.78 218 ILE A O 1
ATOM 1733 N N . ALA A 1 219 ? -56.226 -10.493 100.363 1.00 60.38 219 ALA A N 1
ATOM 1734 C CA . ALA A 1 219 ? -57.622 -10.906 100.539 1.00 60.38 219 ALA A CA 1
ATOM 1735 C C . ALA A 1 219 ? -57.817 -11.905 101.698 1.00 60.38 219 ALA A C 1
ATOM 1737 O O . ALA A 1 219 ? -58.867 -11.930 102.331 1.00 60.38 219 ALA A O 1
ATOM 1738 N N . ARG A 1 220 ? -56.804 -12.720 102.025 1.00 58.78 220 ARG A N 1
ATOM 1739 C CA . ARG A 1 220 ? -56.850 -13.660 103.163 1.00 58.78 220 ARG A CA 1
ATOM 1740 C C . ARG A 1 220 ? -56.661 -12.999 104.535 1.00 58.78 220 ARG A C 1
ATOM 1742 O O . ARG A 1 220 ? -56.888 -13.662 105.546 1.00 58.78 220 ARG A O 1
ATOM 1749 N N . MET A 1 221 ? -56.211 -11.742 104.599 1.00 55.31 221 MET A N 1
ATOM 1750 C CA . MET A 1 221 ? -55.711 -11.108 105.831 1.00 55.31 221 MET A CA 1
ATOM 1751 C C . MET A 1 221 ? -56.450 -9.823 106.238 1.00 55.31 221 MET A C 1
ATOM 1753 O O . MET A 1 221 ? -55.911 -9.054 107.029 1.00 55.31 221 MET A O 1
ATOM 1757 N N . GLU A 1 222 ? -57.684 -9.612 105.761 1.00 50.28 222 GLU A N 1
ATOM 1758 C CA . GLU A 1 222 ? -58.448 -8.357 105.906 1.00 50.28 222 GLU A CA 1
ATOM 1759 C C . GLU A 1 222 ? -58.535 -7.772 107.336 1.00 50.28 222 GLU A C 1
ATOM 1761 O O . GLU A 1 222 ? -58.644 -6.556 107.441 1.00 50.28 222 GLU A O 1
ATOM 1766 N N . ASP A 1 223 ? -58.369 -8.561 108.415 1.00 48.81 223 ASP A N 1
ATOM 1767 C CA . ASP A 1 223 ? -58.395 -8.066 109.811 1.00 48.81 223 ASP A CA 1
ATOM 1768 C C . ASP A 1 223 ? -57.384 -8.729 110.794 1.00 48.81 223 ASP A C 1
ATOM 1770 O O . ASP A 1 223 ? -57.571 -8.688 112.013 1.00 48.81 223 ASP A O 1
ATOM 1774 N N . LYS A 1 224 ? -56.282 -9.350 110.329 1.00 51.53 224 LYS A N 1
ATOM 1775 C CA . LYS A 1 224 ? -55.242 -9.941 111.220 1.00 51.53 224 LYS A CA 1
ATOM 1776 C C . LYS A 1 224 ? -53.829 -9.420 110.911 1.00 51.53 224 LYS A C 1
ATOM 1778 O O . LYS A 1 224 ? -53.526 -9.148 109.751 1.00 51.53 224 LYS A O 1
ATOM 1783 N N . PRO A 1 225 ? -52.937 -9.282 111.919 1.00 46.56 225 PRO A N 1
ATOM 1784 C CA . PRO A 1 225 ? -51.589 -8.768 111.700 1.00 46.56 225 PRO A CA 1
ATOM 1785 C C . PRO A 1 225 ? -50.779 -9.707 110.802 1.00 46.56 225 PRO A C 1
ATOM 1787 O O . PRO A 1 225 ? -50.772 -10.929 110.968 1.00 46.56 225 PRO A O 1
ATOM 1790 N N . SER A 1 226 ? -50.073 -9.098 109.855 1.00 43.16 226 SER A N 1
ATOM 1791 C CA . SER A 1 226 ? -49.267 -9.770 108.841 1.00 43.16 226 SER A CA 1
ATOM 1792 C C . SER A 1 226 ? -48.255 -10.765 109.442 1.00 43.16 226 SER A C 1
ATOM 1794 O O . SER A 1 226 ? -47.329 -10.377 110.156 1.00 43.16 226 SER A O 1
ATOM 1796 N N . THR A 1 227 ? -48.375 -12.060 109.128 1.00 49.19 227 THR A N 1
ATOM 1797 C CA . THR A 1 227 ? -47.422 -13.099 109.584 1.00 49.19 227 THR A CA 1
ATOM 1798 C C . THR A 1 227 ? -46.137 -13.147 108.733 1.00 49.19 227 THR A C 1
ATOM 1800 O O . THR A 1 227 ? -45.113 -13.700 109.157 1.00 49.19 227 THR A O 1
ATOM 1803 N N . LYS A 1 228 ? -46.155 -12.539 107.536 1.00 52.84 228 LYS A N 1
ATOM 1804 C CA . LYS A 1 228 ? -45.051 -12.497 106.557 1.00 52.84 228 LYS A CA 1
ATOM 1805 C C . LYS A 1 228 ? -44.977 -11.123 105.885 1.00 52.84 228 LYS A C 1
ATOM 1807 O O . LYS A 1 228 ? -46.005 -10.555 105.556 1.00 52.84 228 LYS A O 1
ATOM 1812 N N . LYS A 1 229 ? -43.765 -10.618 105.621 1.00 50.75 229 LYS A N 1
ATOM 1813 C CA . LYS A 1 229 ? -43.539 -9.349 104.902 1.00 50.75 229 LYS A CA 1
ATOM 1814 C C . LYS A 1 229 ? -44.310 -9.357 103.571 1.00 50.75 229 LYS A C 1
ATOM 1816 O O . LYS A 1 229 ? -43.944 -10.109 102.672 1.00 50.75 229 LYS A O 1
ATOM 1821 N N . LEU A 1 230 ? -45.353 -8.532 103.453 1.00 56.31 230 LEU A N 1
ATOM 1822 C CA . LEU A 1 230 ? -46.099 -8.361 102.205 1.00 56.31 230 LEU A CA 1
ATOM 1823 C C . LEU A 1 230 ? -45.363 -7.323 101.376 1.00 56.31 230 LEU A C 1
ATOM 1825 O O . LEU A 1 230 ? -45.493 -6.120 101.601 1.00 56.31 230 LEU A O 1
ATOM 1829 N N . ALA A 1 231 ? -44.546 -7.795 100.448 1.00 55.75 231 ALA A N 1
ATOM 1830 C CA . ALA A 1 231 ? -43.789 -6.958 99.541 1.00 55.75 231 ALA A CA 1
ATOM 1831 C C . ALA A 1 231 ? -43.855 -7.570 98.144 1.00 55.75 231 ALA A C 1
ATOM 1833 O O . ALA A 1 231 ? -43.669 -8.776 98.000 1.00 55.75 231 ALA A O 1
ATOM 1834 N N . LEU A 1 232 ? -44.125 -6.748 97.127 1.00 54.97 232 LEU A N 1
ATOM 1835 C CA . LEU A 1 232 ? -44.098 -7.230 95.742 1.00 54.97 232 LEU A CA 1
ATOM 1836 C C . LEU A 1 232 ? -42.652 -7.528 95.308 1.00 54.97 232 LEU A C 1
ATOM 1838 O O . LEU A 1 232 ? -42.418 -8.496 94.601 1.00 54.97 232 LEU A O 1
ATOM 1842 N N . ASP A 1 233 ? -41.705 -6.708 95.780 1.00 55.75 233 ASP A N 1
ATOM 1843 C CA . ASP A 1 233 ? -40.246 -6.864 95.691 1.00 55.75 233 ASP A CA 1
ATOM 1844 C C . ASP A 1 233 ? -39.596 -6.028 96.824 1.00 55.75 233 ASP A C 1
ATOM 1846 O O . ASP A 1 233 ? -40.306 -5.369 97.592 1.00 55.75 233 ASP A O 1
ATOM 1850 N N . ALA A 1 234 ? -38.261 -6.017 96.935 1.00 52.38 234 ALA A N 1
ATOM 1851 C CA . ALA A 1 234 ? -37.514 -5.325 98.000 1.00 52.38 234 ALA A CA 1
ATOM 1852 C C . ALA A 1 234 ? -37.883 -3.835 98.183 1.00 52.38 234 ALA A C 1
ATOM 1854 O O . ALA A 1 234 ? -37.876 -3.350 99.315 1.00 52.38 234 ALA A O 1
ATOM 1855 N N . ASP A 1 235 ? -38.281 -3.161 97.098 1.00 51.69 235 ASP A N 1
ATOM 1856 C CA . ASP A 1 235 ? -38.535 -1.714 97.052 1.00 51.69 235 ASP A CA 1
ATOM 1857 C C . ASP A 1 235 ? -40.005 -1.317 97.286 1.00 51.69 235 ASP A C 1
ATOM 1859 O O . ASP A 1 235 ? -40.312 -0.133 97.414 1.00 51.69 235 ASP A O 1
ATOM 1863 N N . PHE A 1 236 ? -40.942 -2.276 97.328 1.00 58.47 236 PHE A N 1
ATOM 1864 C CA . PHE A 1 236 ? -42.362 -1.978 97.556 1.00 58.47 236 PHE A CA 1
ATOM 1865 C C . PHE A 1 236 ? -42.967 -2.912 98.601 1.00 58.47 236 PHE A C 1
ATOM 1867 O O . PHE A 1 236 ? -43.457 -4.001 98.286 1.00 58.47 236 PHE A O 1
ATOM 1874 N N . VAL A 1 237 ? -42.931 -2.448 99.851 1.00 58.69 237 VAL A N 1
ATOM 1875 C CA . VAL A 1 237 ? -43.486 -3.126 101.024 1.00 58.69 237 VAL A CA 1
ATOM 1876 C C . VAL A 1 237 ? -44.866 -2.542 101.330 1.00 58.69 237 VAL A C 1
ATOM 1878 O O . VAL A 1 237 ? -45.010 -1.345 101.560 1.00 58.69 237 VAL A O 1
ATOM 1881 N N . ILE A 1 238 ? -45.890 -3.391 101.313 1.00 57.47 238 ILE A N 1
ATOM 1882 C CA . ILE A 1 238 ? -47.282 -3.037 101.622 1.00 57.47 238 ILE A CA 1
ATOM 1883 C C . ILE A 1 238 ? -47.514 -3.079 103.137 1.00 57.47 238 ILE A C 1
ATOM 1885 O O . ILE A 1 238 ? -48.217 -2.218 103.666 1.00 57.47 238 ILE A O 1
ATOM 1889 N N . ALA A 1 239 ? -46.903 -4.047 103.830 1.00 50.66 239 ALA A N 1
ATOM 1890 C CA . ALA A 1 239 ? -46.896 -4.145 105.288 1.00 50.66 239 ALA A CA 1
ATOM 1891 C C . ALA A 1 239 ? -45.663 -4.923 105.786 1.00 50.66 239 ALA A C 1
ATOM 1893 O O . ALA A 1 239 ? -45.320 -5.986 105.255 1.00 50.66 239 ALA A O 1
ATOM 1894 N N . GLU A 1 240 ? -45.005 -4.403 106.823 1.00 52.75 240 GLU A N 1
ATOM 1895 C CA . GLU A 1 240 ? -43.968 -5.127 107.563 1.00 52.75 240 GLU A CA 1
ATOM 1896 C C . GLU A 1 240 ? -44.584 -6.188 108.488 1.00 52.75 240 GLU A C 1
ATOM 1898 O O . GLU A 1 240 ? -45.797 -6.223 108.714 1.00 52.75 240 GLU A O 1
ATOM 1903 N N . ARG A 1 241 ? -43.748 -7.105 108.990 1.00 46.25 241 ARG A N 1
ATOM 1904 C CA . ARG A 1 241 ? -44.189 -8.210 109.852 1.00 46.25 241 ARG A CA 1
ATOM 1905 C C . ARG A 1 241 ? -44.926 -7.633 111.073 1.00 46.25 241 ARG A C 1
ATOM 1907 O O . ARG A 1 241 ? -44.370 -6.786 111.760 1.00 46.25 241 ARG A O 1
ATOM 1914 N N . TYR A 1 242 ? -46.145 -8.103 111.329 1.00 46.72 242 TYR A N 1
ATOM 1915 C CA . TYR A 1 242 ? -47.064 -7.666 112.392 1.00 46.72 242 TYR A CA 1
ATOM 1916 C C . TYR A 1 242 ? -47.727 -6.280 112.251 1.00 46.72 242 TYR A C 1
ATOM 1918 O O . TYR A 1 242 ? -48.439 -5.865 113.164 1.00 46.72 242 TYR A O 1
ATOM 1926 N N . ALA A 1 243 ? -47.591 -5.585 111.117 1.00 50.44 243 ALA A N 1
ATOM 1927 C CA . ALA A 1 243 ? -48.304 -4.323 110.880 1.00 50.44 243 ALA A CA 1
ATOM 1928 C C . ALA A 1 243 ? -49.733 -4.553 110.321 1.00 50.44 243 ALA A C 1
ATOM 1930 O O . ALA A 1 243 ? -49.934 -5.506 109.556 1.00 50.44 243 ALA A O 1
ATOM 1931 N N . PRO A 1 244 ? -50.729 -3.705 110.663 1.00 54.56 244 PRO A N 1
ATOM 1932 C CA . PRO A 1 244 ? -52.073 -3.787 110.092 1.00 54.56 244 PRO A CA 1
ATOM 1933 C C . PRO A 1 244 ? -52.059 -3.402 108.608 1.00 54.56 244 PRO A C 1
ATOM 1935 O O . PRO A 1 244 ? -51.473 -2.391 108.212 1.00 54.56 244 PRO A O 1
ATOM 1938 N N . VAL A 1 245 ? -52.714 -4.218 107.780 1.00 55.28 245 VAL A N 1
ATOM 1939 C CA . VAL A 1 245 ? -52.802 -3.991 106.335 1.00 55.28 245 VAL A CA 1
ATOM 1940 C C . VAL A 1 245 ? -53.685 -2.757 106.078 1.00 55.28 245 VAL A C 1
ATOM 1942 O O . VAL A 1 245 ? -54.820 -2.702 106.551 1.00 55.28 245 VAL A O 1
ATOM 1945 N N . PRO A 1 246 ? -53.205 -1.729 105.354 1.00 58.28 246 PRO A N 1
ATOM 1946 C CA . PRO A 1 246 ? -53.998 -0.530 105.104 1.00 58.28 246 PRO A CA 1
ATOM 1947 C C . PRO A 1 246 ? -55.194 -0.841 104.187 1.00 58.28 246 PRO A C 1
ATOM 1949 O O . PRO A 1 246 ? -55.018 -1.473 103.150 1.00 58.28 246 PRO A O 1
ATOM 1952 N N . LYS A 1 247 ? -56.392 -0.306 104.482 1.00 54.47 247 LYS A N 1
ATOM 1953 C CA . LYS A 1 247 ? -57.635 -0.504 103.685 1.00 54.47 247 LYS A CA 1
ATOM 1954 C C . LYS A 1 247 ? -57.517 -0.142 102.189 1.00 54.47 247 LYS A C 1
ATOM 1956 O O . LYS A 1 247 ? -58.331 -0.561 101.378 1.00 54.47 247 LYS A O 1
ATOM 1961 N N . ASN A 1 248 ? -56.479 0.608 101.810 1.00 58.25 248 ASN A N 1
ATOM 1962 C CA . ASN A 1 248 ? -56.170 1.003 100.431 1.00 58.25 248 ASN A CA 1
ATOM 1963 C C . ASN A 1 248 ? -55.100 0.111 99.754 1.00 58.25 248 ASN A C 1
ATOM 1965 O O . ASN A 1 248 ? -54.567 0.488 98.707 1.00 58.25 248 ASN A O 1
ATOM 1969 N N . ALA A 1 249 ? -54.742 -1.034 100.350 1.00 59.53 249 ALA A N 1
ATOM 1970 C CA . ALA A 1 249 ? -53.667 -1.918 99.889 1.00 59.53 249 ALA A CA 1
ATOM 1971 C C . ALA A 1 249 ? -53.892 -2.455 98.467 1.00 59.53 249 ALA A C 1
ATOM 1973 O O . ALA A 1 249 ? -52.975 -2.396 97.651 1.00 59.53 249 ALA A O 1
ATOM 1974 N N . SER A 1 250 ? -55.115 -2.877 98.135 1.00 60.53 250 SER A N 1
ATOM 1975 C CA . SER A 1 250 ? -55.488 -3.377 96.802 1.00 60.53 250 SER A CA 1
ATOM 1976 C C . SER A 1 250 ? -55.363 -2.303 95.717 1.00 60.53 250 SER A C 1
ATOM 1978 O O . SER A 1 250 ? -54.743 -2.518 94.679 1.00 60.53 250 SER A O 1
ATOM 1980 N N . ARG A 1 251 ? -55.851 -1.084 95.979 1.00 64.69 251 ARG A N 1
ATOM 1981 C CA . ARG A 1 251 ? -55.740 0.052 95.046 1.00 64.69 251 ARG A CA 1
ATOM 1982 C C . ARG A 1 251 ? -54.287 0.480 94.818 1.00 64.69 251 ARG A C 1
ATOM 1984 O O . ARG A 1 251 ? -53.913 0.807 93.691 1.00 64.69 251 ARG A O 1
ATOM 1991 N N . ARG A 1 252 ? -53.461 0.474 95.874 1.00 63.84 252 ARG A N 1
ATOM 1992 C CA . ARG A 1 252 ? -52.019 0.775 95.781 1.00 63.84 252 ARG A CA 1
ATOM 1993 C C . ARG A 1 252 ? -51.292 -0.298 94.974 1.00 63.84 252 ARG A C 1
ATOM 1995 O O . ARG A 1 252 ? -50.537 0.059 94.074 1.00 63.84 252 ARG A O 1
ATOM 2002 N N . LEU A 1 253 ? -51.592 -1.571 95.227 1.00 63.75 253 LEU A N 1
ATOM 2003 C CA . LEU A 1 253 ? -51.054 -2.717 94.497 1.00 63.75 253 LEU A CA 1
ATOM 2004 C C . LEU A 1 253 ? -51.405 -2.662 93.004 1.00 63.75 253 LEU A C 1
ATOM 2006 O O . LEU A 1 253 ? -50.506 -2.703 92.170 1.00 63.75 253 LEU A O 1
ATOM 2010 N N . GLN A 1 254 ? -52.671 -2.433 92.657 1.00 66.12 254 GLN A N 1
ATOM 2011 C CA . GLN A 1 254 ? -53.105 -2.300 91.262 1.00 66.12 254 GLN A CA 1
ATOM 2012 C C . GLN A 1 254 ? -52.497 -1.078 90.560 1.00 66.12 254 GLN A C 1
ATOM 2014 O O . GLN A 1 254 ? -52.149 -1.138 89.378 1.00 66.12 254 GLN A O 1
ATOM 2019 N N . SER A 1 255 ? -52.328 0.042 91.271 1.00 72.06 255 SER A N 1
ATOM 2020 C CA . SER A 1 255 ? -51.689 1.234 90.704 1.00 72.06 255 SER A CA 1
ATOM 2021 C C . SER A 1 255 ? -50.197 1.021 90.425 1.00 72.06 255 SER A C 1
ATOM 2023 O O . SER A 1 255 ? -49.687 1.503 89.412 1.00 72.06 255 SER A O 1
ATOM 2025 N N . GLU A 1 256 ? -49.515 0.258 91.282 1.00 69.19 256 GLU A N 1
ATOM 2026 C CA . GLU A 1 256 ? -48.097 -0.062 91.142 1.00 69.19 256 GLU A CA 1
ATOM 2027 C C . GLU A 1 256 ? -47.871 -1.150 90.087 1.00 69.19 256 GLU A C 1
ATOM 2029 O O . GLU A 1 256 ? -46.966 -1.035 89.261 1.00 69.19 256 GLU A O 1
ATOM 2034 N N . LEU A 1 257 ? -48.765 -2.139 90.012 1.00 70.38 257 LEU A N 1
ATOM 2035 C CA . LEU A 1 257 ? -48.799 -3.135 88.943 1.00 70.38 257 LEU A CA 1
ATOM 2036 C C . LEU A 1 257 ? -48.958 -2.470 87.574 1.00 70.38 257 LEU A C 1
ATOM 2038 O O . LEU A 1 257 ? -48.196 -2.741 86.651 1.00 70.38 257 LEU A O 1
ATOM 2042 N N . LYS A 1 258 ? -49.898 -1.527 87.452 1.00 76.38 258 LYS A N 1
ATOM 2043 C CA . LYS A 1 258 ? -50.133 -0.787 86.208 1.00 76.38 258 LYS A CA 1
ATOM 2044 C C . LYS A 1 258 ? -48.938 0.080 85.811 1.00 76.38 258 LYS A C 1
ATOM 2046 O O . LYS A 1 258 ? -48.658 0.219 84.622 1.00 76.38 258 LYS A O 1
ATOM 2051 N N . LYS A 1 259 ? -48.220 0.665 86.777 1.00 78.69 259 LYS A N 1
ATOM 2052 C CA . LYS A 1 259 ? -46.968 1.393 86.515 1.00 78.69 259 LYS A CA 1
ATOM 2053 C C . LYS A 1 259 ? -45.855 0.455 86.055 1.00 78.69 259 LYS A C 1
ATOM 2055 O O . LYS A 1 259 ? -45.173 0.785 85.090 1.00 78.69 259 LYS A O 1
ATOM 2060 N N . ARG A 1 260 ? -45.699 -0.705 86.697 1.00 71.69 260 ARG A N 1
ATOM 2061 C CA . ARG A 1 260 ? -44.665 -1.700 86.372 1.00 71.69 260 ARG A CA 1
ATOM 2062 C C . ARG A 1 260 ? -44.901 -2.378 85.030 1.00 71.69 260 ARG A C 1
ATOM 2064 O O . ARG A 1 260 ? -43.964 -2.468 84.246 1.00 71.69 260 ARG A O 1
ATOM 2071 N N . LEU A 1 261 ? -46.140 -2.750 84.714 1.00 73.94 261 LEU A N 1
ATOM 2072 C CA . LEU A 1 261 ? -46.502 -3.268 83.393 1.00 73.94 261 LEU A CA 1
ATOM 2073 C C . LEU A 1 261 ? -46.243 -2.222 82.304 1.00 73.94 261 LEU A C 1
ATOM 2075 O O . LEU A 1 261 ? -45.563 -2.521 81.331 1.00 73.94 261 LEU A O 1
ATOM 2079 N N . LYS A 1 262 ? -46.638 -0.958 82.516 1.00 78.62 262 LYS A N 1
ATOM 2080 C CA . LYS A 1 262 ? -46.305 0.131 81.578 1.00 78.62 262 LYS A CA 1
ATOM 2081 C C . LYS A 1 262 ? -44.802 0.395 81.460 1.00 78.62 262 LYS A C 1
ATOM 2083 O O . LYS A 1 262 ? -44.343 0.808 80.398 1.00 78.62 262 LYS A O 1
ATOM 2088 N N . ALA A 1 263 ? -44.032 0.223 82.534 1.00 80.75 263 ALA A N 1
ATOM 2089 C CA . ALA A 1 263 ? -42.577 0.364 82.501 1.00 80.75 263 ALA A CA 1
ATOM 2090 C C . ALA A 1 263 ? -41.927 -0.775 81.697 1.00 80.75 263 ALA A C 1
ATOM 2092 O O . ALA A 1 263 ? -41.097 -0.499 80.834 1.00 80.75 263 ALA A O 1
ATOM 2093 N N . LEU A 1 264 ? -42.374 -2.017 81.905 1.00 75.94 264 LEU A N 1
ATOM 2094 C CA . LEU A 1 264 ? -41.952 -3.199 81.147 1.00 75.94 264 LEU A CA 1
ATOM 2095 C C . LEU A 1 264 ? -42.325 -3.098 79.660 1.00 75.94 264 LEU A C 1
ATOM 2097 O O . LEU A 1 264 ? -41.483 -3.358 78.804 1.00 75.94 264 LEU A O 1
ATOM 2101 N N . GLU A 1 265 ? -43.537 -2.643 79.337 1.00 76.62 265 GLU A N 1
ATOM 2102 C CA . GLU A 1 265 ? -43.972 -2.365 77.959 1.00 76.62 265 GLU A CA 1
ATOM 2103 C C . GLU A 1 265 ? -43.109 -1.285 77.294 1.00 76.62 265 GLU A C 1
ATOM 2105 O O . GLU A 1 265 ? -42.709 -1.411 76.135 1.00 76.62 265 GLU A O 1
ATOM 2110 N N . ARG A 1 266 ? -42.777 -0.207 78.016 1.00 81.12 266 ARG A N 1
ATOM 2111 C CA . ARG A 1 266 ? -41.895 0.859 77.509 1.00 81.12 266 ARG A CA 1
ATOM 2112 C C . ARG A 1 266 ? -40.471 0.366 77.278 1.00 81.12 266 ARG A C 1
ATOM 2114 O O . ARG A 1 266 ? -39.853 0.737 76.283 1.00 81.12 266 ARG A O 1
ATOM 2121 N N . GLU A 1 267 ? -39.950 -0.468 78.171 1.00 79.88 267 GLU A N 1
ATOM 2122 C CA . GLU A 1 267 ? -38.621 -1.056 78.023 1.00 79.88 267 GLU A CA 1
ATOM 2123 C C . GLU A 1 267 ? -38.572 -2.010 76.824 1.00 79.88 267 GLU A C 1
ATOM 2125 O O . GLU A 1 267 ? -37.639 -1.944 76.023 1.00 79.88 267 GLU A O 1
ATOM 2130 N N . GLN A 1 268 ? -39.608 -2.832 76.639 1.00 77.50 268 GLN A N 1
ATOM 2131 C CA . GLN A 1 268 ? -39.682 -3.749 75.506 1.00 77.50 268 GLN A CA 1
ATOM 2132 C C . GLN A 1 268 ? -39.910 -3.049 74.175 1.00 77.50 268 GLN A C 1
ATOM 2134 O O . GLN A 1 268 ? -39.229 -3.347 73.202 1.00 77.50 268 GLN A O 1
ATOM 2139 N N . THR A 1 269 ? -40.800 -2.061 74.113 1.00 79.12 269 THR A N 1
ATOM 2140 C CA . THR A 1 269 ? -40.989 -1.268 72.888 1.00 79.12 269 THR A CA 1
ATOM 2141 C C . THR A 1 269 ? -39.721 -0.504 72.508 1.00 79.12 269 THR A C 1
ATOM 2143 O O . THR A 1 269 ? -39.429 -0.363 71.318 1.00 79.12 269 THR A O 1
ATOM 2146 N N . LYS A 1 270 ? -38.924 -0.059 73.490 1.00 82.69 270 LYS A N 1
ATOM 2147 C CA . LYS A 1 270 ? -37.604 0.535 73.250 1.00 82.69 270 LYS A CA 1
ATOM 2148 C C . LYS A 1 270 ? -36.611 -0.499 72.708 1.00 82.69 270 LYS A C 1
ATOM 2150 O O . LYS A 1 270 ? -36.026 -0.248 71.659 1.00 82.69 270 LYS A O 1
ATOM 2155 N N . LYS A 1 271 ? -36.497 -1.673 73.342 1.00 80.62 271 LYS A N 1
ATOM 2156 C CA . LYS A 1 271 ? -35.633 -2.781 72.887 1.00 80.62 271 LYS A CA 1
ATOM 2157 C C . LYS A 1 271 ? -36.001 -3.273 71.486 1.00 80.62 271 LYS A C 1
ATOM 2159 O O . LYS A 1 271 ? -35.125 -3.413 70.637 1.00 80.62 271 LYS A O 1
ATOM 2164 N N . ARG A 1 272 ? -37.295 -3.440 71.207 1.00 77.75 272 ARG A N 1
ATOM 2165 C CA . ARG A 1 272 ? -37.830 -3.822 69.893 1.00 77.75 272 ARG A CA 1
ATOM 2166 C C . ARG A 1 272 ? -37.492 -2.781 68.829 1.00 77.75 272 ARG A C 1
ATOM 2168 O O . ARG A 1 272 ? -37.007 -3.142 67.765 1.00 77.75 272 ARG A O 1
ATOM 2175 N N . ARG A 1 273 ? -37.671 -1.488 69.125 1.00 79.31 273 ARG A N 1
ATOM 2176 C CA . ARG A 1 273 ? -37.312 -0.392 68.205 1.00 79.31 273 ARG A CA 1
ATOM 2177 C C . ARG A 1 273 ? -35.809 -0.289 67.959 1.00 79.31 273 ARG A C 1
ATOM 2179 O O . ARG A 1 273 ? -35.412 -0.016 66.832 1.00 79.31 273 ARG A O 1
ATOM 2186 N N . GLU A 1 274 ? -34.980 -0.451 68.986 1.00 82.12 274 GLU A N 1
ATOM 2187 C CA . GLU A 1 274 ? -33.517 -0.422 68.848 1.00 82.12 274 GLU A CA 1
ATOM 2188 C C . GLU A 1 274 ? -33.020 -1.604 68.010 1.00 82.12 274 GLU A C 1
ATOM 2190 O O . GLU A 1 274 ? -32.229 -1.411 67.086 1.00 82.12 274 GLU A O 1
ATOM 2195 N N . MET A 1 275 ? -33.553 -2.801 68.256 1.00 77.50 275 MET A N 1
ATOM 2196 C CA . MET A 1 275 ? -33.204 -3.998 67.497 1.00 77.50 275 MET A CA 1
ATOM 2197 C C . MET A 1 275 ? -33.700 -3.942 66.048 1.00 77.50 275 MET A C 1
ATOM 2199 O O . MET A 1 275 ? -32.951 -4.262 65.129 1.00 77.50 275 MET A O 1
ATOM 2203 N N . GLU A 1 276 ? -34.934 -3.487 65.824 1.00 77.38 276 GLU A N 1
ATOM 2204 C CA . GLU A 1 276 ? -35.494 -3.329 64.482 1.00 77.38 276 GLU A CA 1
ATOM 2205 C C . GLU A 1 276 ? -34.703 -2.301 63.665 1.00 77.38 276 GLU A C 1
ATOM 2207 O O . GLU A 1 276 ? -34.370 -2.558 62.510 1.00 77.38 276 GLU A O 1
ATOM 2212 N N . LYS A 1 277 ? -34.302 -1.180 64.277 1.00 80.62 277 LYS A N 1
ATOM 2213 C CA . LYS A 1 277 ? -33.416 -0.200 63.631 1.00 80.62 277 LYS A CA 1
ATOM 2214 C C . LYS A 1 277 ? -32.047 -0.788 63.287 1.00 80.62 277 LYS A C 1
ATOM 2216 O O . LYS A 1 277 ? -31.547 -0.521 62.197 1.00 80.62 277 LYS A O 1
ATOM 2221 N N . ALA A 1 278 ? -31.448 -1.574 64.183 1.00 81.12 278 ALA A N 1
ATOM 2222 C CA . ALA A 1 278 ? -30.152 -2.207 63.938 1.00 81.12 278 ALA A CA 1
ATOM 2223 C C . ALA A 1 278 ? -30.214 -3.214 62.776 1.00 81.12 278 ALA A C 1
ATOM 2225 O O . ALA A 1 278 ? -29.373 -3.167 61.882 1.00 81.12 278 ALA A O 1
ATOM 2226 N N . LEU A 1 279 ? -31.248 -4.060 62.739 1.00 77.12 279 LEU A N 1
ATOM 2227 C CA . LEU A 1 279 ? -31.447 -5.058 61.682 1.00 77.12 279 LEU A CA 1
ATOM 2228 C C . LEU A 1 279 ? -31.777 -4.424 60.326 1.00 77.12 279 LEU A C 1
ATOM 2230 O O . LEU A 1 279 ? -31.228 -4.835 59.307 1.00 77.12 279 LEU A O 1
ATOM 2234 N N . VAL A 1 280 ? -32.625 -3.390 60.293 1.00 80.75 280 VAL A N 1
ATOM 2235 C CA . VAL A 1 280 ? -32.924 -2.652 59.053 1.00 80.75 280 VAL A CA 1
ATOM 2236 C C . VAL A 1 280 ? -31.667 -1.969 58.506 1.00 80.75 280 VAL A C 1
ATOM 2238 O O . VAL A 1 280 ? -31.439 -2.002 57.298 1.00 80.75 280 VAL A O 1
ATOM 2241 N N . ALA A 1 281 ? -30.820 -1.410 59.376 1.00 81.50 281 ALA A N 1
ATOM 2242 C CA . ALA A 1 281 ? -29.537 -0.835 58.974 1.00 81.50 281 ALA A CA 1
ATOM 2243 C C . ALA A 1 281 ? -28.545 -1.897 58.464 1.00 81.50 281 ALA A C 1
ATOM 2245 O O . ALA A 1 281 ? -27.746 -1.626 57.570 1.00 81.50 281 ALA A O 1
ATOM 2246 N N . GLU A 1 282 ? -28.581 -3.116 59.002 1.00 79.31 282 GLU A N 1
ATOM 2247 C CA . GLU A 1 282 ? -27.736 -4.220 58.538 1.00 79.31 282 GLU A CA 1
ATOM 2248 C C . GLU A 1 282 ? -28.177 -4.734 57.156 1.00 79.31 282 GLU A C 1
ATOM 2250 O O . GLU A 1 282 ? -27.343 -4.908 56.263 1.00 79.31 282 GLU A O 1
ATOM 2255 N N . ILE A 1 283 ? -29.489 -4.869 56.934 1.00 77.38 283 ILE A N 1
ATOM 2256 C CA . ILE A 1 283 ? -30.066 -5.211 55.625 1.00 77.38 283 ILE A CA 1
ATOM 2257 C C . ILE A 1 283 ? -29.771 -4.109 54.598 1.00 77.38 283 ILE A C 1
ATOM 2259 O O . ILE A 1 283 ? -29.396 -4.421 53.466 1.00 77.38 283 ILE A O 1
ATOM 2263 N N . SER A 1 284 ? -29.892 -2.827 54.971 1.00 77.00 284 SER A N 1
ATOM 2264 C CA . SER A 1 284 ? -29.592 -1.719 54.054 1.00 77.00 284 SER A CA 1
ATOM 2265 C C . SER A 1 284 ? -28.118 -1.712 53.649 1.00 77.00 284 SER A C 1
ATOM 2267 O O . SER A 1 284 ? -27.825 -1.643 52.459 1.00 77.00 284 SER A O 1
ATOM 2269 N N . ARG A 1 285 ? -27.192 -1.904 54.601 1.00 80.88 285 ARG A N 1
ATOM 2270 C CA . ARG A 1 285 ? -25.749 -2.012 54.322 1.00 80.88 285 ARG A CA 1
ATOM 2271 C C . ARG A 1 285 ? -25.422 -3.167 53.383 1.00 80.88 285 ARG A C 1
ATOM 2273 O O . ARG A 1 285 ? -24.574 -3.026 52.508 1.00 80.88 285 ARG A O 1
ATOM 2280 N N . LYS A 1 286 ? -26.077 -4.318 53.550 1.00 76.88 286 LYS A N 1
ATOM 2281 C CA . LYS A 1 286 ? -25.862 -5.486 52.683 1.00 76.88 286 LYS A CA 1
ATOM 2282 C C . LYS A 1 286 ? -26.446 -5.289 51.284 1.00 76.88 286 LYS A C 1
ATOM 2284 O O . LYS A 1 286 ? -25.802 -5.686 50.317 1.00 76.88 286 LYS A O 1
ATOM 2289 N N . ARG A 1 287 ? -27.600 -4.623 51.157 1.00 74.06 287 ARG A N 1
ATOM 2290 C CA . ARG A 1 287 ? -28.156 -4.206 49.856 1.00 74.06 287 ARG A CA 1
ATOM 2291 C C . ARG A 1 287 ? -27.238 -3.211 49.150 1.00 74.06 287 ARG A C 1
ATOM 2293 O O . ARG A 1 287 ? -26.941 -3.399 47.977 1.00 74.06 287 ARG A O 1
ATOM 2300 N N . GLU A 1 288 ? -26.740 -2.209 49.869 1.00 76.31 288 GLU A N 1
ATOM 2301 C CA . GLU A 1 288 ? -25.785 -1.232 49.338 1.00 76.31 288 GLU A CA 1
ATOM 2302 C C . GLU A 1 288 ? -24.482 -1.901 48.887 1.00 76.31 288 GLU A C 1
ATOM 2304 O O . GLU A 1 288 ? -24.030 -1.647 47.773 1.00 76.31 288 GLU A O 1
ATOM 2309 N N . ALA A 1 289 ? -23.928 -2.821 49.682 1.00 78.44 289 ALA A N 1
ATOM 2310 C CA . ALA A 1 289 ? -22.741 -3.591 49.310 1.00 78.44 289 ALA A CA 1
ATOM 2311 C C . ALA A 1 289 ? -22.961 -4.419 48.030 1.00 78.44 289 ALA A C 1
ATOM 2313 O O . ALA A 1 289 ? -22.144 -4.355 47.116 1.00 78.44 289 ALA A O 1
ATOM 2314 N N . ALA A 1 290 ? -24.096 -5.115 47.912 1.00 72.94 290 ALA A N 1
ATOM 2315 C CA . ALA A 1 290 ? -24.442 -5.860 46.700 1.00 72.94 290 ALA A CA 1
ATOM 2316 C C . ALA A 1 290 ? -24.589 -4.939 45.473 1.00 72.94 290 ALA A C 1
ATOM 2318 O O . ALA A 1 290 ? -24.083 -5.240 44.392 1.00 72.94 290 ALA A O 1
ATOM 2319 N N . THR A 1 291 ? -25.226 -3.772 45.627 1.00 74.31 291 THR A N 1
ATOM 2320 C CA . THR A 1 291 ? -25.315 -2.789 44.534 1.00 74.31 291 THR A CA 1
ATOM 2321 C C . THR A 1 291 ? -23.956 -2.189 44.169 1.00 74.31 291 THR A C 1
ATOM 2323 O O . THR A 1 291 ? -23.698 -1.944 42.990 1.00 74.31 291 THR A O 1
ATOM 2326 N N . ALA A 1 292 ? -23.071 -2.005 45.151 1.00 77.88 292 ALA A N 1
ATOM 2327 C CA . ALA A 1 292 ? -21.718 -1.500 44.957 1.00 77.88 292 ALA A CA 1
ATOM 2328 C C . ALA A 1 292 ? -20.805 -2.518 44.258 1.00 77.88 292 ALA A C 1
ATOM 2330 O O . ALA A 1 292 ? -19.916 -2.106 43.523 1.00 77.88 292 ALA A O 1
ATOM 2331 N N . GLU A 1 293 ? -21.035 -3.825 44.420 1.00 74.25 293 GLU A N 1
ATOM 2332 C CA . GLU A 1 293 ? -20.343 -4.876 43.656 1.00 74.25 293 GLU A CA 1
ATOM 2333 C C . GLU A 1 293 ? -20.867 -5.002 42.214 1.00 74.25 293 GLU A C 1
ATOM 2335 O O . GLU A 1 293 ? -20.104 -5.274 41.284 1.00 74.25 293 GLU A O 1
ATOM 2340 N N . LEU A 1 294 ? -22.157 -4.733 41.992 1.00 71.62 294 LEU A N 1
ATOM 2341 C CA . LEU A 1 294 ? -22.771 -4.753 40.659 1.00 71.62 294 LEU A CA 1
ATOM 2342 C C . LEU A 1 294 ? -22.396 -3.533 39.801 1.00 71.62 294 LEU A C 1
ATOM 2344 O O . LEU A 1 294 ? -22.298 -3.639 38.575 1.00 71.62 294 LEU A O 1
ATOM 2348 N N . GLU A 1 295 ? -22.180 -2.367 40.409 1.00 74.00 295 GLU A N 1
ATOM 2349 C CA . GLU A 1 295 ? -21.825 -1.132 39.702 1.00 74.00 295 GLU A CA 1
ATOM 2350 C C . GLU A 1 295 ? -20.522 -1.209 38.866 1.00 74.00 295 GLU A C 1
ATOM 2352 O O . GLU A 1 295 ? -20.553 -0.813 37.693 1.00 74.00 295 GLU A O 1
ATOM 2357 N N . PRO A 1 296 ? -19.381 -1.719 39.381 1.00 78.94 296 PRO A N 1
ATOM 2358 C CA . PRO A 1 296 ? -18.148 -1.858 38.610 1.00 78.94 296 PRO A CA 1
ATOM 2359 C C . PRO A 1 296 ? -18.286 -2.894 37.494 1.00 78.94 296 PRO A C 1
ATOM 2361 O O . PRO A 1 296 ? -17.764 -2.667 36.403 1.00 78.94 296 PRO A O 1
ATOM 2364 N N . LEU A 1 297 ? -19.047 -3.974 37.708 1.00 71.69 297 LEU A N 1
ATOM 2365 C CA . LEU A 1 297 ? -19.354 -4.953 36.662 1.00 71.69 297 LEU A CA 1
ATOM 2366 C C . LEU A 1 297 ? -20.162 -4.308 35.527 1.00 71.69 297 LEU A C 1
ATOM 2368 O O . LEU A 1 297 ? -19.788 -4.419 34.361 1.00 71.69 297 LEU A O 1
ATOM 2372 N N . ARG A 1 298 ? -21.209 -3.538 35.849 1.00 71.00 298 ARG A N 1
ATOM 2373 C CA . ARG A 1 298 ? -22.006 -2.795 34.854 1.00 71.00 298 ARG A CA 1
ATOM 2374 C C . ARG A 1 298 ? -21.174 -1.747 34.107 1.00 71.00 298 ARG A C 1
ATOM 2376 O O . ARG A 1 298 ? -21.322 -1.596 32.892 1.00 71.00 298 ARG A O 1
ATOM 2383 N N . LYS A 1 299 ? -20.273 -1.044 34.802 1.00 75.56 299 LYS A N 1
ATOM 2384 C CA . LYS A 1 299 ? -19.340 -0.081 34.188 1.00 75.56 299 LYS A CA 1
ATOM 2385 C C . LYS A 1 299 ? -18.336 -0.773 33.260 1.00 75.56 299 LYS A C 1
ATOM 2387 O O . LYS A 1 299 ? -18.130 -0.281 32.151 1.00 75.56 299 LYS A O 1
ATOM 2392 N N . ALA A 1 300 ? -17.780 -1.918 33.656 1.00 72.12 300 ALA A N 1
ATOM 2393 C CA . ALA A 1 300 ? -16.877 -2.716 32.824 1.00 72.12 300 ALA A CA 1
ATOM 2394 C C . ALA A 1 300 ? -17.573 -3.209 31.543 1.00 72.12 300 ALA A C 1
ATOM 2396 O O . ALA A 1 300 ? -17.046 -3.027 30.447 1.00 72.12 300 ALA A O 1
ATOM 2397 N N . ILE A 1 301 ? -18.811 -3.701 31.657 1.00 70.12 301 ILE A N 1
ATOM 2398 C CA . ILE A 1 301 ? -19.633 -4.128 30.513 1.00 70.12 301 ILE A CA 1
ATOM 2399 C C . ILE A 1 301 ? -19.885 -2.966 29.548 1.00 70.12 301 ILE A C 1
ATOM 2401 O O . ILE A 1 301 ? -19.722 -3.097 28.334 1.00 70.12 301 ILE A O 1
ATOM 2405 N N . MET A 1 302 ? -20.267 -1.793 30.064 1.00 67.62 302 MET A N 1
ATOM 2406 C CA . MET A 1 302 ? -20.484 -0.618 29.216 1.00 67.62 302 MET A CA 1
ATOM 2407 C C . MET A 1 302 ? -19.195 -0.127 28.544 1.00 67.62 302 MET A C 1
ATOM 2409 O O . MET A 1 302 ? -19.246 0.332 27.398 1.00 67.62 302 MET A O 1
ATOM 2413 N N . ALA A 1 303 ? -18.052 -0.220 29.228 1.00 73.44 303 ALA A N 1
ATOM 2414 C CA . ALA A 1 303 ? -16.751 0.126 28.669 1.00 73.44 303 ALA A CA 1
ATOM 2415 C C . ALA A 1 303 ? -16.356 -0.832 27.535 1.00 73.44 303 ALA A C 1
ATOM 2417 O O . ALA A 1 303 ? -16.014 -0.369 26.446 1.00 73.44 303 ALA A O 1
ATOM 2418 N N . GLU A 1 304 ? -16.505 -2.144 27.730 1.00 66.56 304 GLU A N 1
ATOM 2419 C CA . GLU A 1 304 ? -16.219 -3.139 26.692 1.00 66.56 304 GLU A CA 1
ATOM 2420 C C . GLU A 1 304 ? -17.177 -3.066 25.496 1.00 66.56 304 GLU A C 1
ATOM 2422 O O . GLU A 1 304 ? -16.762 -3.205 24.343 1.00 66.56 304 GLU A O 1
ATOM 2427 N N . LYS A 1 305 ? -18.460 -2.758 25.721 1.00 66.31 305 LYS A N 1
ATOM 2428 C CA . LYS A 1 305 ? -19.412 -2.488 24.628 1.00 66.31 305 LYS A CA 1
ATOM 2429 C C . LYS A 1 305 ? -19.041 -1.240 23.831 1.00 66.31 305 LYS A C 1
ATOM 2431 O O . LYS A 1 305 ? -19.271 -1.175 22.620 1.00 66.31 305 LYS A O 1
ATOM 2436 N N . LYS A 1 306 ? -18.475 -0.222 24.486 1.00 63.97 306 LYS A N 1
ATOM 2437 C CA . LYS A 1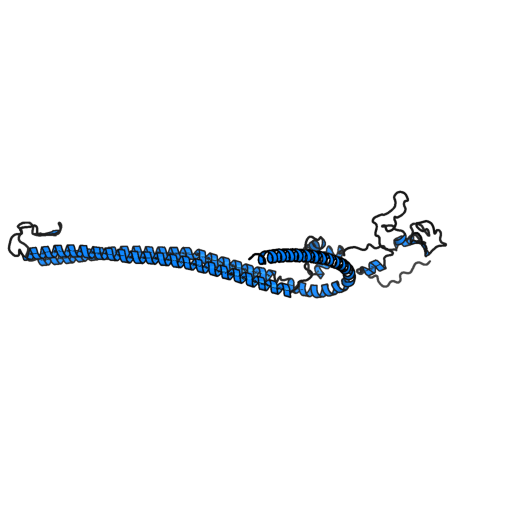 306 ? -17.969 0.981 23.810 1.00 63.97 306 LYS A CA 1
ATOM 2438 C C . LYS A 1 306 ? -16.706 0.689 23.009 1.00 63.97 306 LYS A C 1
ATOM 2440 O O . LYS A 1 306 ? -16.616 1.173 21.883 1.00 63.97 306 LYS A O 1
ATOM 2445 N N . THR A 1 307 ? -15.769 -0.105 23.526 1.00 64.06 307 THR A N 1
ATOM 2446 C CA . THR A 1 307 ? -14.550 -0.472 22.787 1.00 64.06 307 THR A CA 1
ATOM 2447 C C . THR A 1 307 ? -14.865 -1.370 21.596 1.00 64.06 307 THR A C 1
ATOM 2449 O O . THR A 1 307 ? -14.376 -1.095 20.504 1.00 64.06 307 THR A O 1
ATOM 2452 N N . THR A 1 308 ? -15.759 -2.353 21.728 1.00 60.59 308 THR A N 1
ATOM 2453 C CA . THR A 1 308 ? -16.212 -3.190 20.597 1.00 60.59 308 THR A CA 1
ATOM 2454 C C . THR A 1 308 ? -16.981 -2.387 19.546 1.00 60.59 308 THR A C 1
ATOM 2456 O O . THR A 1 308 ? -16.673 -2.493 18.357 1.00 60.59 308 THR A O 1
ATOM 2459 N N . LYS A 1 309 ? -17.917 -1.503 19.931 1.00 60.72 309 LYS A N 1
ATOM 2460 C CA . LYS A 1 309 ? -18.583 -0.587 18.976 1.00 60.72 309 LYS A CA 1
ATOM 2461 C C . LYS A 1 309 ? -17.609 0.414 18.344 1.00 60.72 309 LYS A C 1
ATOM 2463 O O . LYS A 1 309 ? -17.751 0.741 17.164 1.00 60.72 309 LYS A O 1
ATOM 2468 N N . GLY A 1 310 ? -16.626 0.893 19.106 1.00 59.19 310 GLY A N 1
ATOM 2469 C CA . GLY A 1 310 ? -15.549 1.766 18.642 1.00 59.19 310 GLY A CA 1
ATOM 2470 C C . GLY A 1 310 ? -14.659 1.074 17.612 1.00 59.19 310 GLY A C 1
ATOM 2471 O O . GLY A 1 310 ? -14.471 1.608 16.523 1.00 59.19 310 GLY A O 1
ATOM 2472 N N . ALA A 1 311 ? -14.223 -0.155 17.892 1.00 57.09 311 ALA A N 1
ATOM 2473 C CA . ALA A 1 311 ? -13.474 -1.006 16.972 1.00 57.09 311 ALA A CA 1
ATOM 2474 C C . ALA A 1 311 ? -14.284 -1.325 15.705 1.00 57.09 311 ALA A C 1
ATOM 2476 O O . ALA A 1 311 ? -13.757 -1.247 14.596 1.00 57.09 311 ALA A O 1
ATOM 2477 N N . ARG A 1 312 ? -15.593 -1.586 15.842 1.00 55.16 312 ARG A N 1
ATOM 2478 C CA . ARG A 1 312 ? -16.510 -1.812 14.713 1.00 55.16 312 ARG A CA 1
ATOM 2479 C C . ARG A 1 312 ? -16.649 -0.567 13.831 1.00 55.16 312 ARG A C 1
ATOM 2481 O O . ARG A 1 312 ? -16.724 -0.689 12.612 1.00 55.16 312 ARG A O 1
ATOM 2488 N N . ARG A 1 313 ? -16.647 0.639 14.414 1.00 52.62 313 ARG A N 1
ATOM 2489 C CA . ARG A 1 313 ? -16.652 1.916 13.671 1.00 52.62 313 ARG A CA 1
ATOM 2490 C C . ARG A 1 313 ? -15.289 2.244 13.052 1.00 52.62 313 ARG A C 1
ATOM 2492 O O . ARG A 1 313 ? -15.267 2.705 11.915 1.00 52.62 313 ARG A O 1
ATOM 2499 N N . GLY A 1 314 ? -14.189 1.985 13.759 1.00 50.09 314 GLY A N 1
ATOM 2500 C CA . GLY A 1 314 ? -12.817 2.181 13.279 1.00 50.09 314 GLY A CA 1
ATOM 2501 C C . GLY A 1 314 ? -12.512 1.306 12.067 1.00 50.09 314 GLY A C 1
ATOM 2502 O O . GLY A 1 314 ? -12.237 1.831 10.993 1.00 50.09 314 GLY A O 1
ATOM 2503 N N . ARG A 1 315 ? -12.737 -0.010 12.179 1.00 52.34 315 ARG A N 1
ATOM 2504 C CA . ARG A 1 315 ? -12.538 -0.954 11.066 1.00 52.34 315 ARG A CA 1
ATOM 2505 C C . ARG A 1 315 ? -13.468 -0.693 9.882 1.00 52.34 315 ARG A C 1
ATOM 2507 O O . ARG A 1 315 ? -13.082 -0.907 8.741 1.00 52.34 315 ARG A O 1
ATOM 2514 N N . LYS A 1 316 ? -14.689 -0.188 10.111 1.00 48.00 316 LYS A N 1
ATOM 2515 C CA . LYS A 1 316 ? -15.612 0.195 9.024 1.00 48.00 316 LYS A CA 1
ATOM 2516 C C . LYS A 1 316 ? -15.172 1.477 8.308 1.00 48.00 316 LYS A C 1
ATOM 2518 O O . LYS A 1 316 ? -15.479 1.616 7.130 1.00 48.00 316 LYS A O 1
ATOM 2523 N N . LYS A 1 317 ? -14.463 2.387 8.989 1.00 46.28 317 LYS A N 1
ATOM 2524 C CA . LYS A 1 317 ? -13.811 3.555 8.372 1.00 46.28 317 LYS A CA 1
ATOM 2525 C C . LYS A 1 317 ? -12.523 3.174 7.641 1.00 46.28 317 LYS A C 1
ATOM 2527 O O . LYS A 1 317 ? -12.284 3.715 6.575 1.00 46.28 317 LYS A O 1
ATOM 2532 N N . GLU A 1 318 ? -11.743 2.228 8.157 1.00 43.81 318 GLU A N 1
ATOM 2533 C CA . GLU A 1 318 ? -10.557 1.692 7.466 1.00 43.81 318 GLU A CA 1
ATOM 2534 C C . GLU A 1 318 ? -10.942 0.888 6.214 1.00 43.81 318 GLU A C 1
ATOM 2536 O O . GLU A 1 318 ? -10.342 1.065 5.159 1.00 43.81 318 GLU A O 1
ATOM 2541 N N . ALA A 1 319 ? -12.011 0.086 6.285 1.00 45.84 319 ALA A N 1
ATOM 2542 C CA . ALA A 1 319 ? -12.565 -0.630 5.132 1.00 45.84 319 ALA A CA 1
ATOM 2543 C C . ALA A 1 319 ? -13.252 0.295 4.106 1.00 45.84 319 ALA A C 1
ATOM 2545 O O . ALA A 1 319 ? -13.386 -0.076 2.944 1.00 45.84 319 ALA A O 1
ATOM 2546 N N . LYS A 1 320 ? -13.690 1.489 4.531 1.00 41.94 320 LYS A N 1
ATOM 2547 C CA . LYS A 1 320 ? -14.252 2.558 3.685 1.00 41.94 320 LYS A CA 1
ATOM 2548 C C . LYS A 1 320 ? -13.332 3.784 3.656 1.00 41.94 320 LYS A C 1
ATOM 2550 O O . LYS A 1 320 ? -13.808 4.912 3.786 1.00 41.94 320 LYS A O 1
ATOM 2555 N N . GLY A 1 321 ? -12.016 3.566 3.598 1.00 36.22 321 GLY A N 1
ATOM 2556 C CA . GLY A 1 321 ? -11.042 4.654 3.651 1.00 36.22 321 GLY A CA 1
ATOM 2557 C C . GLY A 1 321 ? -11.357 5.745 2.613 1.00 36.22 321 GLY A C 1
ATOM 2558 O O . GLY A 1 321 ? -11.784 5.410 1.508 1.00 36.22 321 GLY A O 1
ATOM 2559 N N . PRO A 1 322 ? -11.124 7.036 2.926 1.00 39.53 322 PRO A N 1
ATOM 2560 C CA . PRO A 1 322 ? -11.526 8.183 2.095 1.00 39.53 322 PRO A CA 1
ATOM 2561 C C . PRO A 1 322 ? -10.922 8.195 0.679 1.00 39.53 322 PRO A C 1
ATOM 2563 O O . PRO A 1 322 ? -11.364 8.960 -0.171 1.00 39.53 322 PRO A O 1
ATOM 2566 N N . ASN A 1 323 ? -9.948 7.322 0.422 1.00 40.59 323 ASN A N 1
ATOM 2567 C CA . ASN A 1 323 ? -9.278 7.162 -0.860 1.00 40.59 323 ASN A CA 1
ATOM 2568 C C . ASN A 1 323 ? -9.775 5.966 -1.693 1.00 40.59 323 ASN A C 1
ATOM 2570 O O . ASN A 1 323 ? -9.403 5.883 -2.855 1.00 40.59 323 ASN A O 1
ATOM 2574 N N . ALA A 1 324 ? -10.609 5.058 -1.167 1.00 38.44 324 ALA A N 1
ATOM 2575 C CA . ALA A 1 324 ? -11.059 3.876 -1.917 1.00 38.44 324 ALA A CA 1
ATOM 2576 C C . ALA A 1 324 ? -11.986 4.234 -3.094 1.00 38.44 324 ALA A C 1
ATOM 2578 O O . ALA A 1 324 ? -11.865 3.648 -4.168 1.00 38.44 324 ALA A O 1
ATOM 2579 N N . ASP A 1 325 ? -12.848 5.239 -2.919 1.00 38.53 325 ASP A N 1
ATOM 2580 C CA . ASP A 1 325 ? -13.804 5.654 -3.953 1.00 38.53 325 ASP A CA 1
ATOM 2581 C C . ASP A 1 325 ? -13.163 6.579 -5.011 1.00 38.53 325 ASP A C 1
ATOM 2583 O O . ASP A 1 325 ? -13.480 6.464 -6.193 1.00 38.53 325 ASP A O 1
ATOM 2587 N N . ARG A 1 326 ? -12.198 7.438 -4.629 1.00 41.53 326 ARG A N 1
ATOM 2588 C CA . ARG A 1 326 ? -11.475 8.328 -5.568 1.00 41.53 326 ARG A CA 1
ATOM 2589 C C . ARG A 1 326 ? -10.320 7.643 -6.305 1.00 41.53 326 ARG A C 1
ATOM 2591 O O . ARG A 1 326 ? -10.223 7.799 -7.520 1.00 41.53 326 ARG A O 1
ATOM 2598 N N . LEU A 1 327 ? -9.504 6.830 -5.620 1.00 39.56 327 LEU A N 1
ATOM 2599 C CA . LEU A 1 327 ? -8.495 5.992 -6.288 1.00 39.56 327 LEU A CA 1
ATOM 2600 C C . LEU A 1 327 ? -9.173 4.935 -7.161 1.00 39.56 327 LEU A C 1
ATOM 2602 O O . LEU A 1 327 ? -8.676 4.626 -8.233 1.00 39.56 327 LEU A O 1
ATOM 2606 N N . GLY A 1 328 ? -10.328 4.408 -6.742 1.00 37.06 328 GLY A N 1
ATOM 2607 C CA . GLY A 1 328 ? -11.041 3.361 -7.467 1.00 37.06 328 GLY A CA 1
ATOM 2608 C C . GLY A 1 328 ? -11.589 3.792 -8.828 1.00 37.06 328 GLY A C 1
ATOM 2609 O O . GLY A 1 328 ? -11.628 2.956 -9.722 1.00 37.06 328 GLY A O 1
ATOM 2610 N N . GLN A 1 329 ? -12.014 5.045 -9.016 1.00 40.22 329 GLN A N 1
ATOM 2611 C CA . GLN A 1 329 ? -12.482 5.534 -10.323 1.00 40.22 329 GLN A CA 1
ATOM 2612 C C . GLN A 1 329 ? -11.322 6.019 -11.204 1.00 40.22 329 GLN A C 1
ATOM 2614 O O . GLN A 1 329 ? -11.215 5.574 -12.344 1.00 40.22 329 GLN A O 1
ATOM 2619 N N . GLY A 1 330 ? -10.389 6.810 -10.657 1.00 35.25 330 GLY A N 1
ATOM 2620 C CA . GLY A 1 330 ? -9.226 7.299 -11.412 1.00 35.25 330 GLY A CA 1
ATOM 2621 C C . GLY A 1 330 ? -8.242 6.195 -11.817 1.00 35.25 330 GLY A C 1
ATOM 2622 O O . GLY A 1 330 ? -7.738 6.200 -12.936 1.00 35.25 330 GLY A O 1
ATOM 2623 N N . MET A 1 331 ? -8.011 5.191 -10.957 1.00 39.00 331 MET A N 1
ATOM 2624 C CA . MET A 1 331 ? -7.200 4.023 -11.323 1.00 39.00 331 MET A CA 1
ATOM 2625 C C . MET A 1 331 ? -7.938 3.067 -12.261 1.00 39.00 331 MET A C 1
ATOM 2627 O O . MET A 1 331 ? -7.261 2.363 -12.990 1.00 39.00 331 MET A O 1
ATOM 2631 N N . ARG A 1 332 ? -9.279 3.010 -12.292 1.00 40.41 332 ARG A N 1
ATOM 2632 C CA . ARG A 1 332 ? -10.002 2.148 -13.253 1.00 40.41 332 ARG A CA 1
ATOM 2633 C C . ARG A 1 332 ? -9.854 2.658 -14.689 1.00 40.41 332 ARG A C 1
ATOM 2635 O O . ARG A 1 332 ? -9.641 1.848 -15.585 1.00 40.41 332 ARG A O 1
ATOM 2642 N N . GLU A 1 333 ? -9.900 3.973 -14.889 1.00 40.03 333 GLU A N 1
ATOM 2643 C CA . GLU A 1 333 ? -9.707 4.594 -16.207 1.00 40.03 333 GLU A CA 1
ATOM 2644 C C . GLU A 1 333 ? -8.220 4.627 -16.602 1.00 40.03 333 GLU A C 1
ATOM 2646 O O . GLU A 1 333 ? -7.864 4.166 -17.684 1.00 40.03 333 GLU A O 1
ATOM 2651 N N . ALA A 1 334 ? -7.319 5.023 -15.691 1.00 38.03 334 ALA A N 1
ATOM 2652 C CA . ALA A 1 334 ? -5.879 5.050 -15.970 1.00 38.03 334 ALA A CA 1
ATOM 2653 C C . ALA A 1 334 ? -5.242 3.648 -16.067 1.00 38.03 334 ALA A C 1
ATOM 2655 O O . ALA A 1 334 ? -4.325 3.448 -16.860 1.00 38.03 334 ALA A O 1
ATOM 2656 N N . ALA A 1 335 ? -5.705 2.655 -15.294 1.00 37.12 335 ALA A N 1
ATOM 2657 C CA . ALA A 1 335 ? -5.226 1.278 -15.433 1.00 37.12 335 ALA A CA 1
ATOM 2658 C C . ALA A 1 335 ? -5.800 0.596 -16.675 1.00 37.12 335 ALA A C 1
ATOM 2660 O O . ALA A 1 335 ? -5.119 -0.272 -17.197 1.00 37.12 335 ALA A O 1
ATOM 2661 N N . GLY A 1 336 ? -6.983 0.982 -17.170 1.00 35.94 336 GLY A N 1
ATOM 2662 C CA . GLY A 1 336 ? -7.493 0.511 -18.462 1.00 35.94 336 GLY A CA 1
ATOM 2663 C C . GLY A 1 336 ? -6.569 0.921 -19.609 1.00 35.94 336 GLY A C 1
ATOM 2664 O O . GLY A 1 336 ? -6.078 0.069 -20.342 1.00 35.94 336 GLY A O 1
ATOM 2665 N N . GLU A 1 337 ? -6.215 2.206 -19.677 1.00 40.75 337 GLU A N 1
ATOM 2666 C CA . GLU A 1 337 ? -5.322 2.728 -20.720 1.00 40.75 337 GLU A CA 1
ATOM 2667 C C . GLU A 1 337 ? -3.867 2.236 -20.573 1.00 40.75 337 GLU A C 1
ATOM 2669 O O . GLU A 1 337 ? -3.197 1.950 -21.566 1.00 40.75 337 GLU A O 1
ATOM 2674 N N . VAL A 1 338 ? -3.367 2.069 -19.341 1.00 40.91 338 VAL A N 1
ATOM 2675 C CA . VAL A 1 338 ? -2.016 1.535 -19.083 1.00 40.91 338 VAL A CA 1
ATOM 2676 C C . VAL A 1 338 ? -1.946 0.011 -19.269 1.00 40.91 338 VAL A C 1
ATOM 2678 O O . VAL A 1 338 ? -0.914 -0.480 -19.731 1.00 40.91 338 VAL A O 1
ATOM 2681 N N . LEU A 1 339 ? -3.013 -0.752 -18.979 1.00 39.59 339 LEU A N 1
ATOM 2682 C CA . LEU A 1 339 ? -3.079 -2.182 -19.321 1.00 39.59 339 LEU A CA 1
ATOM 2683 C C . LEU A 1 339 ? -3.128 -2.390 -20.834 1.00 39.59 339 LEU A C 1
ATOM 2685 O O . LEU A 1 339 ? -2.477 -3.317 -21.308 1.00 39.59 339 LEU A O 1
ATOM 2689 N N . ASP A 1 340 ? -3.823 -1.538 -21.587 1.00 42.38 340 ASP A N 1
ATOM 2690 C CA . ASP A 1 340 ? -3.876 -1.643 -23.050 1.00 42.38 340 ASP A CA 1
ATOM 2691 C C . ASP A 1 340 ? -2.520 -1.311 -23.704 1.00 42.38 340 ASP A C 1
ATOM 2693 O O . ASP A 1 340 ? -2.135 -1.939 -24.693 1.00 42.38 340 ASP A O 1
ATOM 2697 N N . LEU A 1 341 ? -1.725 -0.419 -23.096 1.00 45.25 341 LEU A N 1
ATOM 2698 C CA . LEU A 1 341 ? -0.341 -0.119 -23.503 1.00 45.25 341 LEU A CA 1
ATOM 2699 C C . LEU A 1 341 ? 0.692 -1.173 -23.046 1.00 45.25 341 LEU A C 1
ATOM 2701 O O . LEU A 1 341 ? 1.708 -1.365 -23.714 1.00 45.25 341 LEU A O 1
ATOM 2705 N N . LEU A 1 342 ? 0.458 -1.876 -21.929 1.00 36.66 342 LEU A N 1
ATOM 2706 C CA . LEU A 1 342 ? 1.340 -2.938 -21.408 1.00 36.66 342 LEU A CA 1
ATOM 2707 C C . LEU A 1 342 ? 0.950 -4.353 -21.867 1.00 36.66 342 LEU A C 1
ATOM 2709 O O . LEU A 1 342 ? 1.737 -5.291 -21.698 1.00 36.66 342 LEU A O 1
ATOM 2713 N N . ALA A 1 343 ? -0.219 -4.525 -22.487 1.00 36.91 343 ALA A N 1
ATOM 2714 C CA . ALA A 1 343 ? -0.720 -5.806 -22.980 1.00 36.91 343 ALA A CA 1
ATOM 2715 C C . ALA A 1 343 ? 0.276 -6.568 -23.883 1.00 36.91 343 ALA A C 1
ATOM 2717 O O . ALA A 1 343 ? 0.389 -7.786 -23.712 1.00 36.91 343 ALA A O 1
ATOM 2718 N N . PRO A 1 344 ? 1.057 -5.930 -24.783 1.00 41.78 344 PRO A N 1
ATOM 2719 C CA . PRO A 1 344 ? 2.036 -6.646 -25.606 1.00 41.78 344 PRO A CA 1
ATOM 2720 C C . PRO A 1 344 ? 3.230 -7.178 -24.795 1.00 41.78 344 PRO A C 1
ATOM 2722 O O . PRO A 1 344 ? 3.716 -8.277 -25.064 1.00 41.78 344 PRO A O 1
ATOM 2725 N N . ALA A 1 345 ? 3.672 -6.439 -23.771 1.00 35.19 345 ALA A N 1
ATOM 2726 C CA . ALA A 1 345 ? 4.807 -6.804 -22.918 1.00 35.19 345 ALA A CA 1
ATOM 2727 C C . ALA A 1 345 ? 4.430 -7.881 -21.883 1.00 35.19 345 ALA A C 1
ATOM 2729 O O . ALA A 1 345 ? 5.175 -8.841 -21.673 1.00 35.19 345 ALA A O 1
ATOM 2730 N N . CYS A 1 346 ? 3.227 -7.796 -21.304 1.00 32.56 346 CYS A N 1
ATOM 2731 C CA . CYS A 1 346 ? 2.699 -8.829 -20.413 1.00 32.56 346 CYS A CA 1
ATOM 2732 C C . CYS A 1 346 ? 2.387 -10.138 -21.147 1.00 32.56 346 CYS A C 1
ATOM 2734 O O . CYS A 1 346 ? 2.496 -11.197 -20.539 1.00 32.56 346 CYS A O 1
ATOM 2736 N N . LYS A 1 347 ? 2.068 -10.116 -22.450 1.00 34.62 347 LYS A N 1
ATOM 2737 C CA . LYS A 1 347 ? 1.806 -11.342 -23.225 1.00 34.62 347 LYS A CA 1
ATOM 2738 C C . LYS A 1 347 ? 3.044 -12.235 -23.359 1.00 34.62 347 LYS A C 1
ATOM 2740 O O . LYS A 1 347 ? 2.888 -13.447 -23.408 1.00 34.62 347 LYS A O 1
ATOM 2745 N N . HIS A 1 348 ? 4.258 -11.678 -23.352 1.00 39.91 348 HIS A N 1
ATOM 2746 C CA . HIS A 1 348 ? 5.497 -12.468 -23.349 1.00 39.91 348 HIS A CA 1
ATOM 2747 C C . HIS A 1 348 ? 5.881 -12.989 -21.952 1.00 39.91 348 HIS A C 1
ATOM 2749 O O . HIS A 1 348 ? 6.319 -14.132 -21.835 1.00 39.91 348 HIS A O 1
ATOM 2755 N N . LEU A 1 349 ? 5.640 -12.211 -20.891 1.00 34.03 349 LEU A N 1
ATOM 2756 C CA . LEU A 1 349 ? 5.857 -12.633 -19.496 1.00 34.03 349 LEU A CA 1
ATOM 2757 C C . LEU A 1 349 ? 4.835 -13.687 -19.026 1.00 34.03 349 LEU A C 1
ATOM 2759 O O . LEU A 1 349 ? 5.213 -14.676 -18.402 1.00 34.03 349 LEU A O 1
ATOM 2763 N N . LEU A 1 350 ? 3.564 -13.547 -19.417 1.00 36.78 350 LEU A N 1
ATOM 2764 C CA . LEU A 1 350 ? 2.507 -14.523 -19.128 1.00 36.78 350 LEU A CA 1
ATOM 2765 C C . LEU A 1 350 ? 2.741 -15.864 -19.824 1.00 36.78 350 LEU A C 1
ATOM 2767 O O . LEU A 1 350 ? 2.299 -16.882 -19.306 1.00 36.78 350 LEU A O 1
ATOM 2771 N N . MET A 1 351 ? 3.422 -15.899 -20.975 1.00 37.41 351 MET A N 1
ATOM 2772 C CA . MET A 1 351 ? 3.738 -17.158 -21.664 1.00 37.41 351 MET A CA 1
ATOM 2773 C C . MET A 1 351 ? 4.841 -17.936 -20.934 1.00 37.41 351 MET A C 1
ATOM 2775 O O . MET A 1 351 ? 4.728 -19.153 -20.809 1.00 37.41 351 MET A O 1
ATOM 2779 N N . ALA A 1 352 ? 5.831 -17.244 -20.359 1.00 40.16 352 ALA A N 1
ATOM 2780 C CA . ALA A 1 352 ? 6.858 -17.865 -19.522 1.00 40.16 352 ALA A CA 1
ATOM 2781 C C . ALA A 1 352 ? 6.287 -18.393 -18.188 1.00 40.16 352 ALA A C 1
ATOM 2783 O O . ALA A 1 352 ? 6.616 -19.505 -17.773 1.00 40.16 352 ALA A O 1
ATOM 2784 N N . GLU A 1 353 ? 5.365 -17.659 -17.549 1.00 42.69 353 GLU A N 1
ATOM 2785 C CA . GLU A 1 353 ? 4.644 -18.152 -16.363 1.00 42.69 353 GLU A CA 1
ATOM 2786 C C . GLU A 1 353 ? 3.676 -19.296 -16.689 1.00 42.69 353 GLU A C 1
ATOM 2788 O O . GLU A 1 353 ? 3.528 -20.215 -15.881 1.00 42.69 353 GLU A O 1
ATOM 2793 N N . LYS A 1 354 ? 3.048 -19.302 -17.875 1.00 41.53 354 LYS A N 1
ATOM 2794 C CA . LYS A 1 354 ? 2.175 -20.406 -18.304 1.00 41.53 354 LYS A CA 1
ATOM 2795 C C . LYS A 1 354 ? 2.951 -21.704 -18.467 1.00 41.53 354 LYS A C 1
ATOM 2797 O O . LYS A 1 354 ? 2.454 -22.734 -18.024 1.00 41.53 354 LYS A O 1
ATOM 2802 N N . GLU A 1 355 ? 4.148 -21.670 -19.055 1.00 47.72 355 GLU A N 1
ATOM 2803 C CA . GLU A 1 355 ? 4.988 -22.867 -19.180 1.00 47.72 355 GLU A CA 1
ATOM 2804 C C . GLU A 1 355 ? 5.484 -23.368 -17.821 1.00 47.72 355 GLU A C 1
ATOM 2806 O O . GLU A 1 355 ? 5.454 -24.575 -17.568 1.00 47.72 355 GLU A O 1
ATOM 2811 N N . LEU A 1 356 ? 5.833 -22.462 -16.899 1.00 44.41 356 LEU A N 1
ATOM 2812 C CA . LEU A 1 356 ? 6.221 -22.838 -15.538 1.00 44.41 356 LEU A CA 1
ATOM 2813 C C . LEU A 1 356 ? 5.043 -23.428 -14.739 1.00 44.41 356 LEU A C 1
ATOM 2815 O O . LEU A 1 356 ? 5.213 -24.417 -14.026 1.00 44.41 356 LEU A O 1
ATOM 2819 N N . LEU A 1 357 ? 3.836 -22.868 -14.885 1.00 46.25 357 LEU A N 1
ATOM 2820 C CA . LEU A 1 357 ? 2.609 -23.371 -14.253 1.00 46.25 357 LEU A CA 1
ATOM 2821 C C . LEU A 1 357 ? 2.136 -24.696 -14.867 1.00 46.25 357 LEU A C 1
ATOM 2823 O O . LEU A 1 357 ? 1.659 -25.561 -14.134 1.00 46.25 357 LEU A O 1
ATOM 2827 N N . LEU A 1 358 ? 2.294 -24.896 -16.180 1.00 52.75 358 LEU A N 1
ATOM 2828 C CA . LEU A 1 358 ? 2.033 -26.180 -16.842 1.00 52.75 358 LEU A CA 1
ATOM 2829 C C . LEU A 1 358 ? 3.035 -27.253 -16.399 1.00 52.75 358 LEU A C 1
ATOM 2831 O O . LEU A 1 358 ? 2.627 -28.380 -16.115 1.00 52.75 358 LEU A O 1
ATOM 2835 N N . ALA A 1 359 ? 4.315 -26.903 -16.256 1.00 50.22 359 ALA A N 1
ATOM 2836 C CA . ALA A 1 359 ? 5.330 -27.803 -15.717 1.00 50.22 359 ALA A CA 1
ATOM 2837 C C . ALA A 1 359 ? 5.060 -28.149 -14.241 1.00 50.22 359 ALA A C 1
ATOM 2839 O O . ALA A 1 359 ? 5.099 -29.323 -13.869 1.00 50.22 359 ALA A O 1
ATOM 2840 N N . ALA A 1 360 ? 4.707 -27.163 -13.410 1.00 42.72 360 ALA A N 1
ATOM 2841 C CA . ALA A 1 360 ? 4.358 -27.377 -12.006 1.00 42.72 360 ALA A CA 1
ATOM 2842 C C . ALA A 1 360 ? 3.101 -28.246 -11.851 1.00 42.72 360 ALA A C 1
ATOM 2844 O O . ALA A 1 360 ? 3.079 -29.150 -11.015 1.00 42.72 360 ALA A O 1
ATOM 2845 N N . ARG A 1 361 ? 2.082 -28.039 -12.696 1.00 54.56 361 ARG A N 1
ATOM 2846 C CA . ARG A 1 361 ? 0.859 -28.852 -12.708 1.00 54.56 361 ARG A CA 1
ATOM 2847 C C . ARG A 1 361 ? 1.128 -30.288 -13.155 1.00 54.56 361 ARG A C 1
ATOM 2849 O O . ARG A 1 361 ? 0.655 -31.204 -12.500 1.00 54.56 361 ARG A O 1
ATOM 2856 N N . ALA A 1 362 ? 1.977 -30.506 -14.161 1.00 60.50 362 ALA A N 1
ATOM 2857 C CA . ALA A 1 362 ? 2.388 -31.851 -14.572 1.00 60.50 362 ALA A CA 1
ATOM 2858 C C . ALA A 1 362 ? 3.194 -32.596 -13.487 1.00 60.50 362 ALA A C 1
ATOM 2860 O O . ALA A 1 362 ? 3.097 -33.820 -13.361 1.00 60.50 362 ALA A O 1
ATOM 2861 N N . VAL A 1 363 ? 3.990 -31.873 -12.690 1.00 55.62 363 VAL A N 1
ATOM 2862 C CA . VAL A 1 363 ? 4.705 -32.438 -11.533 1.00 55.62 363 VAL A CA 1
ATOM 2863 C C . VAL A 1 363 ? 3.732 -32.775 -10.401 1.00 55.62 363 VAL A C 1
ATOM 2865 O O . VAL A 1 363 ? 3.837 -33.862 -9.828 1.00 55.62 363 VAL A O 1
ATOM 2868 N N . LEU A 1 364 ? 2.761 -31.900 -10.117 1.00 48.53 364 LEU A N 1
ATOM 2869 C CA . LEU A 1 364 ? 1.710 -32.146 -9.127 1.00 48.53 364 LEU A CA 1
ATOM 2870 C C . LEU A 1 364 ? 0.799 -33.309 -9.529 1.00 48.53 364 LEU A C 1
ATOM 2872 O O . LEU A 1 364 ? 0.560 -34.178 -8.702 1.00 48.53 364 LEU A O 1
ATOM 2876 N N . ASP A 1 365 ? 0.375 -33.403 -10.788 1.00 63.12 365 ASP A N 1
ATOM 2877 C CA . ASP A 1 365 ? -0.475 -34.497 -11.270 1.00 63.12 365 ASP A CA 1
ATOM 2878 C C . ASP A 1 365 ? 0.261 -35.848 -11.201 1.00 63.12 365 ASP A C 1
ATOM 2880 O O . ASP A 1 365 ? -0.309 -36.847 -10.764 1.00 63.12 365 ASP A O 1
ATOM 2884 N N . LYS A 1 366 ? 1.569 -35.886 -11.510 1.00 64.50 366 LYS A N 1
ATOM 2885 C CA . LYS A 1 366 ? 2.408 -37.085 -11.301 1.00 64.50 366 LYS A CA 1
ATOM 2886 C C . LYS A 1 366 ? 2.606 -37.427 -9.824 1.00 64.50 366 LYS A C 1
ATOM 2888 O O . LYS A 1 366 ? 2.755 -38.606 -9.488 1.00 64.50 366 LYS A O 1
ATOM 2893 N N . ALA A 1 367 ? 2.658 -36.427 -8.945 1.00 50.38 367 ALA A N 1
ATOM 2894 C CA . ALA A 1 367 ? 2.731 -36.641 -7.503 1.00 50.38 367 ALA A CA 1
ATOM 2895 C C . ALA A 1 367 ? 1.401 -37.190 -6.963 1.00 50.38 367 ALA A C 1
ATOM 2897 O O . ALA A 1 367 ? 1.426 -38.166 -6.214 1.00 50.38 367 ALA A O 1
ATOM 2898 N N . ILE A 1 368 ? 0.270 -36.649 -7.430 1.00 60.41 368 ILE A N 1
ATOM 2899 C CA . ILE A 1 368 ? -1.089 -37.085 -7.088 1.00 60.41 368 ILE A CA 1
ATOM 2900 C C . ILE A 1 368 ? -1.335 -38.519 -7.573 1.00 60.41 368 ILE A C 1
ATOM 2902 O O . ILE A 1 368 ? -1.760 -39.368 -6.793 1.00 60.41 368 ILE A O 1
ATOM 2906 N N . GLU A 1 369 ? -0.951 -38.858 -8.808 1.00 64.94 369 GLU A N 1
ATOM 2907 C CA . GLU A 1 369 ? -1.044 -40.234 -9.314 1.00 64.94 369 GLU A CA 1
ATOM 2908 C C . GLU A 1 369 ? -0.199 -41.220 -8.490 1.00 64.94 369 GLU A C 1
ATOM 2910 O O . GLU A 1 369 ? -0.591 -42.373 -8.287 1.00 64.94 369 GLU A O 1
ATOM 2915 N N . LYS A 1 370 ? 0.983 -40.796 -8.019 1.00 62.50 370 LYS A N 1
ATOM 2916 C CA . LYS A 1 370 ? 1.829 -41.620 -7.145 1.00 62.50 370 LYS A CA 1
ATOM 2917 C C . LYS A 1 370 ? 1.196 -41.800 -5.767 1.00 62.50 370 LYS A C 1
ATOM 2919 O O . LYS A 1 370 ? 1.243 -42.918 -5.250 1.00 62.50 370 LYS A O 1
ATOM 2924 N N . THR A 1 371 ? 0.583 -40.763 -5.196 1.00 54.34 371 THR A N 1
ATOM 2925 C CA . THR A 1 371 ? -0.132 -40.864 -3.915 1.00 54.34 371 THR A CA 1
ATOM 2926 C C . THR A 1 371 ? -1.407 -41.693 -4.030 1.00 54.34 371 THR A C 1
ATOM 2928 O O . THR A 1 371 ? -1.646 -42.526 -3.160 1.00 54.34 371 THR A O 1
ATOM 2931 N N . ASP A 1 372 ? -2.151 -41.605 -5.135 1.00 59.28 372 ASP A N 1
ATOM 2932 C CA . ASP A 1 372 ? -3.349 -42.420 -5.376 1.00 59.28 372 ASP A CA 1
ATOM 2933 C C . ASP A 1 372 ? -3.004 -43.890 -5.633 1.00 59.28 372 ASP A C 1
ATOM 2935 O O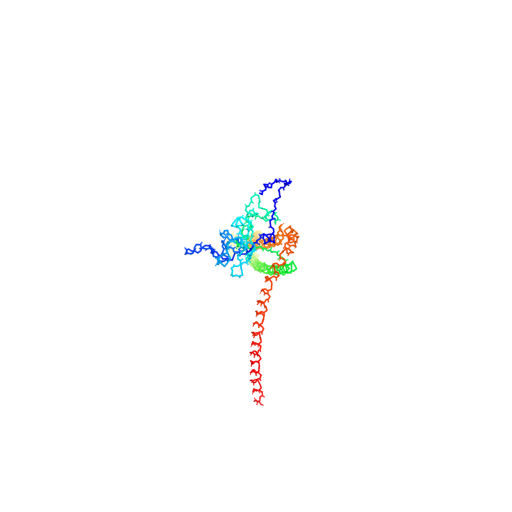 . ASP A 1 372 ? -3.671 -44.797 -5.124 1.00 59.28 372 ASP A O 1
ATOM 2939 N N . LYS A 1 373 ? -1.907 -44.173 -6.350 1.00 63.19 373 LYS A N 1
ATOM 2940 C CA . LYS A 1 373 ? -1.377 -45.542 -6.497 1.00 63.19 373 LYS A CA 1
ATOM 2941 C C . LYS A 1 373 ? -0.893 -46.106 -5.157 1.00 63.19 373 LYS A C 1
ATOM 2943 O O . LYS A 1 373 ? -1.033 -47.309 -4.917 1.00 63.19 373 LYS A O 1
ATOM 2948 N N . PHE A 1 374 ? -0.364 -45.263 -4.268 1.00 51.72 374 PHE A N 1
ATOM 2949 C CA . PHE A 1 374 ? 0.034 -45.655 -2.914 1.00 51.72 374 PHE A CA 1
ATOM 2950 C C . PHE A 1 374 ? -1.184 -45.915 -2.010 1.00 51.72 374 PHE A C 1
ATOM 2952 O O . PHE A 1 374 ? -1.243 -46.956 -1.352 1.00 51.72 374 PHE A O 1
ATOM 2959 N N . ALA A 1 375 ? -2.198 -45.047 -2.055 1.00 54.47 375 ALA A N 1
ATOM 2960 C CA . ALA A 1 375 ? -3.455 -45.193 -1.326 1.00 54.47 375 ALA A CA 1
ATOM 2961 C C . ALA A 1 375 ? -4.241 -46.437 -1.778 1.00 54.47 375 ALA A C 1
ATOM 2963 O O . ALA A 1 375 ? -4.691 -47.225 -0.946 1.00 54.47 375 ALA A O 1
ATOM 2964 N N . ASN A 1 376 ? -4.311 -46.710 -3.086 1.00 58.34 376 ASN A N 1
ATOM 2965 C CA . ASN A 1 376 ? -4.938 -47.927 -3.609 1.00 58.34 376 ASN A CA 1
ATOM 2966 C C . ASN A 1 376 ? -4.147 -49.205 -3.275 1.00 58.34 376 ASN A C 1
ATOM 2968 O O . ASN A 1 376 ? -4.750 -50.260 -3.058 1.00 58.34 376 ASN A O 1
ATOM 2972 N N . ARG A 1 377 ? -2.809 -49.145 -3.167 1.00 56.97 377 ARG A N 1
ATOM 2973 C CA . ARG A 1 377 ? -1.997 -50.269 -2.653 1.00 56.97 377 ARG A CA 1
ATOM 2974 C C . ARG A 1 377 ? -2.255 -50.542 -1.168 1.00 56.97 377 ARG A C 1
ATOM 2976 O O . ARG A 1 377 ? -2.312 -51.710 -0.784 1.00 56.97 377 ARG A O 1
ATOM 2983 N N . GLN A 1 378 ? -2.435 -49.501 -0.356 1.00 57.75 378 GLN A N 1
ATOM 2984 C CA . GLN A 1 378 ? -2.805 -49.613 1.062 1.00 57.75 378 GLN A CA 1
ATOM 2985 C C . GLN A 1 378 ? -4.221 -50.189 1.224 1.00 57.75 378 GLN A C 1
ATOM 2987 O O . GLN A 1 378 ? -4.413 -51.141 1.978 1.00 57.75 378 GLN A O 1
ATOM 2992 N N . LYS A 1 379 ? -5.188 -49.718 0.426 1.00 55.28 379 LYS A N 1
ATOM 2993 C CA . LYS A 1 379 ? -6.577 -50.205 0.442 1.00 55.28 379 LYS A CA 1
ATOM 2994 C C . LYS A 1 379 ? -6.689 -51.680 0.030 1.00 55.28 379 LYS A C 1
ATOM 2996 O O . LYS A 1 379 ? -7.315 -52.465 0.734 1.00 55.28 379 LYS A O 1
ATOM 3001 N N . ARG A 1 380 ? -5.960 -52.108 -1.013 1.00 57.50 380 ARG A N 1
ATOM 3002 C CA . ARG A 1 380 ? -5.872 -53.530 -1.414 1.00 57.50 380 ARG A CA 1
ATOM 3003 C C . ARG A 1 380 ? -5.164 -54.419 -0.381 1.00 57.50 380 ARG A C 1
ATOM 3005 O O . ARG A 1 380 ? -5.466 -55.609 -0.299 1.00 57.50 380 ARG A O 1
ATOM 3012 N N . ARG A 1 381 ? -4.221 -53.877 0.402 1.00 54.91 381 ARG A N 1
ATOM 3013 C CA . ARG A 1 381 ? -3.602 -54.589 1.539 1.00 54.91 381 ARG A CA 1
ATOM 3014 C C . ARG A 1 381 ? -4.573 -54.730 2.716 1.00 54.91 381 ARG A C 1
ATOM 3016 O O . ARG A 1 381 ? -4.632 -55.811 3.294 1.00 54.91 381 ARG A O 1
ATOM 3023 N N . GLY A 1 382 ? -5.371 -53.700 3.002 1.00 56.38 382 GLY A N 1
ATOM 3024 C CA . GLY A 1 382 ? -6.446 -53.744 4.000 1.00 56.38 382 GLY A CA 1
ATOM 3025 C C . GLY A 1 382 ? -7.551 -54.744 3.645 1.00 56.38 382 GLY A C 1
ATOM 3026 O O . GLY A 1 382 ? -7.899 -55.591 4.461 1.00 56.38 382 GLY A O 1
ATOM 3027 N N . GLU A 1 383 ? -8.022 -54.746 2.395 1.00 55.94 383 GLU A N 1
ATOM 3028 C CA . GLU A 1 383 ? -9.051 -55.688 1.921 1.00 55.94 383 GLU A CA 1
ATOM 3029 C C . GLU A 1 383 ? -8.560 -57.147 1.893 1.00 55.94 383 GLU A C 1
ATOM 3031 O O . GLU A 1 383 ? -9.329 -58.066 2.184 1.00 55.94 383 GLU A O 1
ATOM 3036 N N . ARG A 1 384 ? -7.270 -57.390 1.602 1.00 53.59 384 ARG A N 1
ATOM 3037 C CA . ARG A 1 384 ? -6.667 -58.729 1.743 1.00 53.59 384 ARG A CA 1
ATOM 3038 C C . ARG A 1 384 ? -6.563 -59.165 3.206 1.00 53.59 384 ARG A C 1
ATOM 3040 O O . ARG A 1 384 ? -6.836 -60.325 3.486 1.00 53.59 384 ARG A O 1
ATOM 3047 N N . ALA A 1 385 ? -6.230 -58.265 4.133 1.00 53.78 385 ALA A N 1
ATOM 3048 C CA . ALA A 1 385 ? -6.198 -58.581 5.564 1.00 53.78 385 ALA A CA 1
ATOM 3049 C C . ALA A 1 385 ? -7.602 -58.878 6.130 1.00 53.78 385 ALA A C 1
ATOM 3051 O O . ALA A 1 385 ? -7.757 -59.753 6.979 1.00 53.78 385 ALA A O 1
ATOM 3052 N N . GLN A 1 386 ? -8.637 -58.209 5.613 1.00 50.66 386 GLN A N 1
ATOM 3053 C CA . GLN A 1 386 ? -10.025 -58.410 6.035 1.00 50.66 386 GLN A CA 1
ATOM 3054 C C . GLN A 1 386 ? -10.637 -59.693 5.443 1.00 50.66 386 GLN A C 1
ATOM 3056 O O . GLN A 1 386 ? -11.317 -60.426 6.155 1.00 50.66 386 GLN A O 1
ATOM 3061 N N . LYS A 1 387 ? -10.309 -60.053 4.191 1.00 49.06 387 LYS A N 1
ATOM 3062 C CA . LYS A 1 387 ? -10.706 -61.348 3.597 1.00 49.06 387 LYS A CA 1
ATOM 3063 C C . LYS A 1 387 ? -10.024 -62.564 4.233 1.00 49.06 387 LYS A C 1
ATOM 3065 O O . LYS A 1 387 ? -10.595 -63.647 4.189 1.00 49.06 387 LYS A O 1
ATOM 3070 N N . VAL A 1 388 ? -8.835 -62.407 4.821 1.00 48.72 388 VAL A N 1
ATOM 3071 C CA . VAL A 1 388 ? -8.176 -63.486 5.581 1.00 48.72 388 VAL A CA 1
ATOM 3072 C C . VAL A 1 388 ? -8.833 -63.684 6.954 1.00 48.72 388 VAL A C 1
ATOM 3074 O O . VAL A 1 388 ? -8.931 -64.819 7.404 1.00 48.72 388 VAL A O 1
ATOM 3077 N N . LYS A 1 389 ? -9.365 -62.624 7.583 1.00 46.56 389 LYS A N 1
ATOM 3078 C CA . LYS A 1 389 ? -10.103 -62.732 8.857 1.00 46.56 389 LYS A CA 1
ATOM 3079 C C . LYS A 1 389 ? -11.506 -63.339 8.728 1.00 46.56 389 LYS A C 1
ATOM 3081 O O . LYS A 1 389 ? -11.943 -63.992 9.657 1.00 46.56 389 LYS A O 1
ATOM 3086 N N . ILE A 1 390 ? -12.187 -63.182 7.591 1.00 47.31 390 ILE A N 1
ATOM 3087 C CA . ILE A 1 390 ? -13.562 -63.699 7.389 1.00 47.31 390 ILE A CA 1
ATOM 3088 C C . ILE A 1 390 ? -13.583 -65.205 7.028 1.00 47.31 390 ILE A C 1
ATOM 3090 O O . ILE A 1 390 ? -14.641 -65.804 6.904 1.00 47.31 390 ILE A O 1
ATOM 3094 N N . LYS A 1 391 ? -12.421 -65.854 6.862 1.00 41.81 391 LYS A N 1
ATOM 3095 C CA . LYS A 1 391 ? -12.324 -67.292 6.534 1.00 41.81 391 LYS A CA 1
ATOM 3096 C C . LYS A 1 391 ? -11.976 -68.188 7.732 1.00 41.81 391 LYS A C 1
ATOM 3098 O O . LYS A 1 391 ? -11.667 -69.359 7.529 1.00 41.81 391 LYS A O 1
ATOM 3103 N N . VAL A 1 392 ? -11.987 -67.629 8.941 1.00 44.91 392 VAL A N 1
ATOM 3104 C CA . VAL A 1 392 ? -11.724 -68.324 10.207 1.00 44.91 392 VAL A CA 1
ATOM 3105 C C . VAL A 1 392 ? -12.857 -67.980 11.173 1.00 44.91 392 VAL A C 1
ATOM 3107 O O . VAL A 1 392 ? -12.679 -67.146 12.050 1.00 44.91 392 VAL A O 1
ATOM 3110 N N . GLU A 1 393 ? -14.027 -68.565 10.939 1.00 36.69 393 GLU A N 1
ATOM 3111 C CA . GLU A 1 393 ? -15.115 -68.780 11.905 1.00 36.69 393 GLU A CA 1
ATOM 3112 C C . GLU A 1 393 ? -16.021 -69.895 11.378 1.00 36.69 393 GLU A C 1
ATOM 3114 O O . GLU A 1 393 ? -16.327 -69.873 10.159 1.00 36.69 393 GLU A O 1
#

Sequence (393 aa):
MALEVNDFNALRISTASPEQVRSWSYGEVTKPETINYRTLKPEKDGLFCEKIFGPTKDFECYCGKYKRVRYKGIVCDKCGVEVTRTKVRRERMGHIELASPVAHIWFVKGTPSRIGLLLDISPRSLERVLYFAQFIVISVNEAVRDKALEALRQEMDQIAAAKDQEYAERISAVENAAAETIAKLEGGREEKLATLDADYEKKSATVQQKAEALEQDIARMEDKPSTKKLALDADFVIAERYAPVPKNASRRLQSELKKRLKALEREQTKKRREMEKALVAEISRKREAATAELEPLRKAIMAEKKTTKGARRGRKKEAKGPNADRLGQGMREAAGEVLDLLAPACKHLLMAEKELLLAARAVLDKAIEKTDKFANRQKRRGERAQKVKIKVE

Mean predicted aligned error: 18.71 Å

InterPro domains:
  IPR007080 RNA polymerase Rpb1, domain 1 [PF04997] (7-219)
  IPR044893 RNA polymerase Rpb1, clamp domain superfamily [G3DSA:4.10.860.120] (2-118)
  IPR045867 DNA-directed RNA polymerase, subunit beta-prime [PTHR19376] (14-284)
  IPR059659 Uncharacterized protein AF_1253 [PF27253] (345-383)

Secondary structure (DSSP, 8-state):
--------------PPPHHHHHHHEEEE------B-TTT-PBPTTSTT-HHHH--SSTTB-TTSSSBSGGGTTPBPTTT--B---GGGGGT-EEE---SS----HHHHHSSS-HHHHHHT--HHHHHHHHTTSS-------HHHHHHHHHHHHHHHHHHHHHHHHHHHHHHHHHHHHHHHHHHHHHHHHHHHHHHHHHHHHHHHHHHHHHHHHHHHHHHTTTTS--SS-EEEETTEEEE-TTPPPPTTHHHHHHHHHHHHHHHHHHHHHHHHHHHHHHHHHHHHHHHHHHHHHHHHHHHHHHHHHHHHHHHHHHHHHHHT-TTHHHHHHHHHHHHHHHHHHHHHHHHHHHHHHHHHHHHHHHHHHHHHHHHHHHHHHHHHHHHHHHHHHTT--

Solvent-accessible surface area (backbone atoms only — not comparable to full-atom values): 22373 Å² total; per-residue (Å²): 132,81,81,81,79,81,85,68,94,78,87,85,87,76,87,78,51,74,67,54,53,53,71,57,30,56,40,65,46,82,39,92,47,46,60,39,88,86,78,71,41,57,32,84,47,10,79,53,12,32,51,41,32,33,18,89,43,65,18,28,26,92,82,58,86,51,64,47,72,91,47,58,78,43,62,36,92,89,64,53,17,39,13,39,56,35,71,46,48,80,73,47,36,68,40,68,88,68,97,61,94,77,85,62,59,69,42,54,74,32,87,77,28,52,55,25,63,75,68,75,39,55,60,70,58,50,49,32,41,76,68,71,72,42,89,78,88,89,79,78,66,61,72,61,51,51,52,52,52,50,51,52,49,51,54,52,50,51,54,50,50,55,51,52,48,57,50,50,53,53,50,50,51,53,52,50,55,46,51,54,54,50,51,54,53,52,53,54,47,54,54,53,49,51,52,54,53,52,52,47,52,55,53,51,49,52,55,47,52,52,45,52,52,49,50,53,56,52,68,75,37,82,87,53,58,30,91,56,68,43,46,86,49,98,90,45,69,75,26,54,68,61,35,74,69,55,96,58,50,67,63,52,49,53,55,49,49,53,50,49,52,53,48,51,51,50,52,47,55,48,53,51,51,54,51,50,53,53,51,51,53,51,52,49,52,52,51,51,50,49,52,59,61,47,48,58,55,54,49,51,52,54,50,53,53,48,51,52,53,46,50,55,51,51,53,52,43,63,78,57,34,92,54,56,70,57,49,52,52,56,45,53,57,52,47,50,58,50,44,67,71,40,45,73,62,49,56,58,54,51,52,56,51,47,54,51,51,52,52,52,48,56,51,48,52,54,49,48,53,51,51,51,56,48,52,50,52,50,51,55,51,51,53,52,56,52,58,60,56,72,74,71,127

Radius of gyration: 57.19 Å; Cα contacts (8 Å, |Δi|>4): 271; chains: 1; bounding box: 104×96×165 Å

Organism: NCBI:txid412755

Nearest PDB structures (foldseek):
  8e8m-assembly1_D  TM=6.439E-01  e=2.574E-17  Mycobacterium tuberculosis
  5zx3-assembly1_D  TM=6.628E-01  e=9.110E-17  Mycobacterium tuberculosis H37Rv
  6koo-assembly1_D  TM=6.654E-01  e=1.267E-16  Mycobacterium tuberculosis H37Rv
  6jcy-assembly1_D  TM=6.632E-01  e=4.244E-16  Mycobacterium tuberculosis H37Rv
  8qti-assembly1_D  TM=6.576E-01  e=2.319E-16  Mycolicibacterium smegmatis MC2 155